Protein AF-0000000076745849 (afdb_homodimer)

Sequence (588 aa):
MDSFEGINEFVAVAESQGFSSAAKQLGCSTSHVSRQVSRLEARVGVALLARSTRMVSLTDAGQIYYRQCKELVNGLQHANEQLSSQHIQLSGTLRVSAAGAFAENYVAPALMAFAKKYPDLTVELDFNTRMVNFIEDGIDFAIRYGRLNDSGLVARKLADRPMAAAASRDYLEQFGQPAHPEQLKQHSCIIANNDHWLFEHEGKPLNAVRVHGRWRSNNSTAVIEACEQGLGIAYLPKSSFNHALEEGKLIPVLEPFWGKGSSSWIVYQNRRFLPQKARMAIDYLVSYFADWQEMDSFEGINEFVAVAESQGFSSAAKQLGCSTSHVSRQVSRLEARVGVALLARSTRMVSLTDAGQIYYRQCKELVNGLQHANEQLSSQHIQLSGTLRVSAAGAFAENYVAPALMAFAKKYPDLTVELDFNTRMVNFIEDGIDFAIRYGRLNDSGLVARKLADRPMAAAASRDYLEQFGQPAHPEQLKQHSCIIANNDHWLFEHEGKPLNAVRVHGRWRSNNSTAVIEACEQGLGIAYLPKSSFNHALEEGKLIPVLEPFWGKGSSSWIVYQNRRFLPQKARMAIDYLVSYFADWQE

Radius of gyration: 27.39 Å; Cα contacts (8 Å, |Δi|>4): 1110; chains: 2; bounding box: 64×84×66 Å

Structure (mmCIF, N/CA/C/O backbone):
data_AF-0000000076745849-model_v1
#
loop_
_entity.id
_entity.type
_entity.pdbx_description
1 polymer 'LysR family transcriptional regulator'
#
loop_
_atom_site.group_PDB
_atom_site.id
_atom_site.type_symbol
_atom_site.label_atom_id
_atom_site.label_alt_id
_atom_site.label_comp_id
_atom_site.label_asym_id
_atom_site.label_entity_id
_atom_site.label_seq_id
_atom_site.pdbx_PDB_ins_code
_atom_site.Cartn_x
_atom_site.Cartn_y
_atom_site.Cartn_z
_atom_site.occupancy
_atom_site.B_iso_or_equiv
_atom_site.auth_seq_id
_atom_site.auth_comp_id
_atom_site.auth_asym_id
_atom_site.auth_atom_id
_atom_site.pdbx_PDB_model_num
ATOM 1 N N . MET A 1 1 ? 12.859 -47.906 10.109 1 41.22 1 MET A N 1
ATOM 2 C CA . MET A 1 1 ? 12.727 -47.906 8.656 1 41.22 1 MET A CA 1
ATOM 3 C C . MET A 1 1 ? 12.266 -46.562 8.141 1 41.22 1 MET A C 1
ATOM 5 O O . MET A 1 1 ? 11.406 -45.906 8.742 1 41.22 1 MET A O 1
ATOM 9 N N . ASP A 1 2 ? 13.18 -45.969 7.355 1 58.94 2 ASP A N 1
ATOM 10 C CA . ASP A 1 2 ? 13 -44.656 6.723 1 58.94 2 ASP A CA 1
ATOM 11 C C . ASP A 1 2 ? 11.773 -44.656 5.812 1 58.94 2 ASP A C 1
ATOM 13 O O . ASP A 1 2 ? 11.625 -45.531 4.965 1 58.94 2 ASP A O 1
ATOM 17 N N . SER A 1 3 ? 10.68 -44.25 6.301 1 69.5 3 SER A N 1
ATOM 18 C CA . SER A 1 3 ? 9.445 -44.219 5.523 1 69.5 3 SER A CA 1
ATOM 19 C C . SER A 1 3 ? 8.953 -42.781 5.316 1 69.5 3 SER A C 1
ATOM 21 O O . SER A 1 3 ? 9.109 -41.938 6.199 1 69.5 3 SER A O 1
ATOM 23 N N . PHE A 1 4 ? 8.539 -42.625 4.133 1 75.12 4 PHE A N 1
ATOM 24 C CA . PHE A 1 4 ? 7.957 -41.312 3.811 1 75.12 4 PHE A CA 1
ATOM 25 C C . PHE A 1 4 ? 6.492 -41.25 4.223 1 75.12 4 PHE A C 1
ATOM 27 O O . PHE A 1 4 ? 5.824 -40.25 4.039 1 75.12 4 PHE A O 1
ATOM 34 N N . GLU A 1 5 ? 6.121 -42.281 4.824 1 80.31 5 GLU A N 1
ATOM 35 C CA . GLU A 1 5 ? 4.711 -42.375 5.195 1 80.31 5 GLU A CA 1
ATOM 36 C C . GLU A 1 5 ? 4.332 -41.312 6.191 1 80.31 5 GLU A C 1
ATOM 38 O O . GLU A 1 5 ? 5.031 -41.094 7.184 1 80.31 5 GLU A O 1
ATOM 43 N N . GLY A 1 6 ? 3.314 -40.594 5.875 1 89.75 6 GLY A N 1
ATOM 44 C CA . GLY A 1 6 ? 2.787 -39.594 6.789 1 89.75 6 GLY A CA 1
ATOM 45 C C . GLY A 1 6 ? 3.35 -38.219 6.547 1 89.75 6 GLY A C 1
ATOM 46 O O . GLY A 1 6 ? 2.832 -37.219 7.074 1 89.75 6 GLY A O 1
ATOM 47 N N . ILE A 1 7 ? 4.379 -38.188 5.719 1 87.06 7 ILE A N 1
ATOM 48 C CA . ILE A 1 7 ? 5.066 -36.906 5.508 1 87.06 7 ILE A CA 1
ATOM 49 C C . ILE A 1 7 ? 4.152 -35.938 4.75 1 87.06 7 ILE A C 1
ATOM 51 O O . ILE A 1 7 ? 3.994 -34.781 5.145 1 87.06 7 ILE A O 1
ATOM 55 N N . ASN A 1 8 ? 3.48 -36.406 3.787 1 86.44 8 ASN A N 1
ATOM 56 C CA . ASN A 1 8 ? 2.576 -35.562 3.008 1 86.44 8 ASN A CA 1
ATOM 57 C C . ASN A 1 8 ? 1.408 -35.062 3.854 1 86.44 8 ASN A C 1
ATOM 59 O O . ASN A 1 8 ? 1.031 -33.906 3.77 1 86.44 8 ASN A O 1
ATOM 63 N N . GLU A 1 9 ? 0.883 -35.969 4.602 1 89.75 9 GLU A N 1
ATOM 64 C CA . GLU A 1 9 ? -0.242 -35.625 5.465 1 89.75 9 GLU A CA 1
ATOM 65 C C . GLU A 1 9 ? 0.167 -34.594 6.52 1 89.75 9 GLU A C 1
ATOM 67 O O . GLU A 1 9 ? -0.557 -33.625 6.766 1 89.75 9 GLU A O 1
ATOM 72 N N . PHE A 1 10 ? 1.318 -34.781 7.074 1 90.81 10 PHE A N 1
ATOM 73 C CA . PHE A 1 10 ? 1.837 -33.875 8.086 1 90.81 10 PHE A CA 1
ATOM 74 C C . PHE A 1 10 ? 2.041 -32.469 7.508 1 90.81 10 PHE A C 1
ATOM 76 O O . PHE A 1 10 ? 1.589 -31.484 8.086 1 90.81 10 PHE A O 1
ATOM 83 N N . VAL A 1 11 ? 2.674 -32.438 6.363 1 87.94 11 VAL A N 1
ATOM 84 C CA . VAL A 1 11 ? 2.951 -31.156 5.715 1 87.94 11 VAL A CA 1
ATOM 85 C C . VAL A 1 11 ? 1.639 -30.453 5.359 1 87.94 11 VAL A C 1
ATOM 87 O O . VAL A 1 11 ? 1.49 -29.25 5.57 1 87.94 11 VAL A O 1
ATOM 90 N N . ALA A 1 12 ? 0.653 -31.156 4.918 1 87.62 12 ALA A N 1
ATOM 91 C CA . ALA A 1 12 ? -0.647 -30.609 4.551 1 87.62 12 ALA A CA 1
ATOM 92 C C . ALA A 1 12 ? -1.358 -30.031 5.77 1 87.62 12 ALA A C 1
ATOM 94 O O . ALA A 1 12 ? -1.955 -28.953 5.695 1 87.62 12 ALA A O 1
ATOM 95 N N . VAL A 1 13 ? -1.282 -30.734 6.863 1 88.81 13 VAL A N 1
ATOM 96 C CA . VAL A 1 13 ? -1.927 -30.266 8.086 1 88.81 13 VAL A CA 1
ATOM 97 C C . VAL A 1 13 ? -1.235 -28.984 8.578 1 88.81 13 VAL A C 1
ATOM 99 O O . VAL A 1 13 ? -1.896 -28.047 9.008 1 88.81 13 VAL A O 1
ATOM 102 N N . ALA A 1 14 ? 0.046 -29.031 8.492 1 86.31 14 ALA A N 1
ATOM 103 C CA . ALA A 1 14 ? 0.82 -27.875 8.938 1 86.31 14 ALA A CA 1
ATOM 104 C C . ALA A 1 14 ? 0.473 -26.625 8.125 1 86.31 14 ALA A C 1
ATOM 106 O O . ALA A 1 14 ? 0.345 -25.531 8.672 1 86.31 14 ALA A O 1
ATOM 107 N N . GLU A 1 15 ? 0.318 -26.844 6.879 1 81.94 15 GLU A N 1
ATOM 108 C CA . GLU A 1 15 ? 0.083 -25.734 5.961 1 81.94 15 GLU A CA 1
ATOM 109 C C . GLU A 1 15 ? -1.366 -25.266 6.031 1 81.94 15 GLU A C 1
ATOM 111 O O . GLU A 1 15 ? -1.638 -24.062 5.93 1 81.94 15 GLU A O 1
ATOM 116 N N . SER A 1 16 ? -2.26 -26.188 6.184 1 80.75 16 SER A N 1
ATOM 117 C CA . SER A 1 16 ? -3.682 -25.859 6.16 1 80.75 16 SER A CA 1
ATOM 118 C C . SER A 1 16 ? -4.203 -25.562 7.562 1 80.75 16 SER A C 1
ATOM 120 O O . SER A 1 16 ? -5.352 -25.156 7.73 1 80.75 16 SER A O 1
ATOM 122 N N . GLN A 1 17 ? -3.348 -25.812 8.531 1 79 17 GLN A N 1
ATOM 123 C CA . GLN A 1 17 ? -3.633 -25.594 9.945 1 79 17 GLN A CA 1
ATOM 124 C C . GLN A 1 17 ? -4.902 -26.328 10.367 1 79 17 GLN A C 1
ATOM 126 O O . GLN A 1 17 ? -5.727 -25.781 11.102 1 79 17 GLN A O 1
ATOM 131 N N . GLY A 1 18 ? -5.074 -27.531 9.734 1 86.62 18 GLY A N 1
ATOM 132 C CA . GLY A 1 18 ? -6.234 -28.328 10.094 1 86.62 18 GLY A CA 1
ATOM 133 C C . GLY A 1 18 ? -6.254 -29.703 9.422 1 86.62 18 GLY A C 1
ATOM 134 O O . GLY A 1 18 ? -5.785 -29.844 8.289 1 86.62 18 GLY A O 1
ATOM 135 N N . PHE A 1 19 ? -6.875 -30.672 10.102 1 88.88 19 PHE A N 1
ATOM 136 C CA . PHE A 1 19 ? -6.918 -32.031 9.594 1 88.88 19 PHE A CA 1
ATOM 137 C C . PHE A 1 19 ? -7.961 -32.156 8.484 1 88.88 19 PHE A C 1
ATOM 139 O O . PHE A 1 19 ? -7.719 -32.812 7.469 1 88.88 19 PHE A O 1
ATOM 146 N N . SER A 1 20 ? -8.992 -31.406 8.719 1 88.94 20 SER A N 1
ATOM 147 C CA . SER A 1 20 ? -10.047 -31.484 7.723 1 88.94 20 SER A CA 1
ATOM 148 C C . SER A 1 20 ? -9.633 -30.797 6.426 1 88.94 20 SER A C 1
ATOM 150 O O . SER A 1 20 ? -9.867 -31.312 5.336 1 88.94 20 SER A O 1
ATOM 152 N N . SER A 1 21 ? -9.008 -29.734 6.578 1 86.44 21 SER A N 1
ATOM 153 C CA . SER A 1 21 ? -8.539 -28.984 5.414 1 86.44 21 SER A CA 1
ATOM 154 C C . SER A 1 21 ? -7.441 -29.75 4.676 1 86.44 21 SER A C 1
ATOM 156 O O . SER A 1 21 ? -7.418 -29.781 3.445 1 86.44 21 SER A O 1
ATOM 158 N N . ALA A 1 22 ? -6.664 -30.359 5.43 1 88.88 22 ALA A N 1
ATOM 159 C CA . ALA A 1 22 ? -5.602 -31.172 4.848 1 88.88 22 ALA A CA 1
ATOM 160 C C . ALA A 1 22 ? -6.176 -32.375 4.086 1 88.88 22 ALA A C 1
ATOM 162 O O . ALA A 1 22 ? -5.707 -32.688 2.992 1 88.88 22 ALA A O 1
ATOM 163 N N . ALA A 1 23 ? -7.16 -32.938 4.629 1 89.62 23 ALA A N 1
ATOM 164 C CA . ALA A 1 23 ? -7.812 -34.094 3.986 1 89.62 23 ALA A CA 1
ATOM 165 C C . ALA A 1 23 ? -8.422 -33.688 2.646 1 89.62 23 ALA A C 1
ATOM 167 O O . ALA A 1 23 ? -8.266 -34.406 1.65 1 89.62 23 ALA A O 1
ATOM 168 N N . LYS A 1 24 ? -9.008 -32.594 2.639 1 83.94 24 LYS A N 1
ATOM 169 C CA . LYS A 1 24 ? -9.602 -32.062 1.413 1 83.94 24 LYS A CA 1
ATOM 170 C C . LYS A 1 24 ? -8.539 -31.812 0.349 1 83.94 24 LYS A C 1
ATOM 172 O O . LYS A 1 24 ? -8.727 -32.156 -0.818 1 83.94 24 LYS A O 1
ATOM 177 N N . GLN A 1 25 ? -7.465 -31.344 0.772 1 80.06 25 GLN A N 1
ATOM 178 C CA . GLN A 1 25 ? -6.363 -31.031 -0.131 1 80.06 25 GLN A CA 1
ATOM 179 C C . GLN A 1 25 ? -5.754 -32.312 -0.72 1 80.06 25 GLN A C 1
ATOM 181 O O . GLN A 1 25 ? -5.387 -32.344 -1.896 1 80.06 25 GLN A O 1
ATOM 186 N N . LEU A 1 26 ? -5.668 -33.344 0.064 1 82.94 26 LEU A N 1
ATOM 187 C CA . LEU A 1 26 ? -4.992 -34.562 -0.33 1 82.94 26 LEU A CA 1
ATOM 188 C C . LEU A 1 26 ? -5.973 -35.531 -0.964 1 82.94 26 LEU A C 1
ATOM 190 O O . LEU A 1 26 ? -5.566 -36.562 -1.505 1 82.94 26 LEU A O 1
ATOM 194 N N . GLY A 1 27 ? -7.238 -35.156 -0.89 1 85.38 27 GLY A N 1
ATOM 195 C CA . GLY A 1 27 ? -8.25 -36.031 -1.461 1 85.38 27 GLY A CA 1
ATOM 196 C C . GLY A 1 27 ? -8.438 -37.312 -0.677 1 85.38 27 GLY A C 1
ATOM 197 O O . GLY A 1 27 ? -8.594 -38.406 -1.263 1 85.38 27 GLY A O 1
ATOM 198 N N . CYS A 1 28 ? -8.336 -37.188 0.609 1 88.12 28 CYS A N 1
ATOM 199 C CA . CYS A 1 28 ? -8.508 -38.375 1.456 1 88.12 28 CYS A CA 1
ATOM 200 C C . CYS A 1 28 ? -9.32 -38.031 2.699 1 88.12 28 CYS A C 1
ATOM 202 O O . CYS A 1 28 ? -9.859 -36.938 2.816 1 88.12 28 CYS A O 1
ATOM 204 N N . SER A 1 29 ? -9.586 -38.938 3.492 1 90.31 29 SER A N 1
ATOM 205 C CA . SER A 1 29 ? -10.414 -38.75 4.676 1 90.31 29 SER A CA 1
ATOM 206 C C . SER A 1 29 ? -9.609 -38.125 5.816 1 90.31 29 SER A C 1
ATOM 208 O O . SER A 1 29 ? -8.398 -38.344 5.922 1 90.31 29 SER A O 1
ATOM 210 N N . THR A 1 30 ? -10.328 -37.375 6.586 1 92.5 30 THR A N 1
ATOM 211 C CA . THR A 1 30 ? -9.719 -36.781 7.766 1 92.5 30 THR A CA 1
ATOM 212 C C . THR A 1 30 ? -9.156 -37.875 8.688 1 92.5 30 THR A C 1
ATOM 214 O O . THR A 1 30 ? -8.102 -37.688 9.297 1 92.5 30 THR A O 1
ATOM 217 N N . SER A 1 31 ? -9.859 -38.969 8.742 1 93.06 31 SER A N 1
ATOM 218 C CA . SER A 1 31 ? -9.398 -40.094 9.57 1 93.06 31 SER A CA 1
ATOM 219 C C . SER A 1 31 ? -8.062 -40.625 9.07 1 93.06 31 SER A C 1
ATOM 221 O O . SER A 1 31 ? -7.188 -40.969 9.875 1 93.06 31 SER A O 1
ATOM 223 N N . HIS A 1 32 ? -7.945 -40.719 7.809 1 90.75 32 HIS A N 1
ATOM 224 C CA . HIS A 1 32 ? -6.688 -41.156 7.215 1 90.75 32 HIS A CA 1
ATOM 225 C C . HIS A 1 32 ? -5.551 -40.219 7.559 1 90.75 32 HIS A C 1
ATOM 227 O O . HIS A 1 32 ? -4.473 -40.656 7.977 1 90.75 32 HIS A O 1
ATOM 233 N N . VAL A 1 33 ? -5.809 -38.938 7.375 1 93 33 VAL A N 1
ATOM 234 C CA . VAL A 1 33 ? -4.797 -37.906 7.668 1 93 33 VAL A CA 1
ATOM 235 C C . VAL A 1 33 ? -4.387 -38 9.141 1 93 33 VAL A C 1
ATOM 237 O O . VAL A 1 33 ? -3.195 -38 9.453 1 93 33 VAL A O 1
ATOM 240 N N . SER A 1 34 ? -5.328 -38.062 10.008 1 92.62 34 SER A N 1
ATOM 241 C CA . SER A 1 34 ? -5.07 -38.125 11.445 1 92.62 34 SER A CA 1
ATOM 242 C C . SER A 1 34 ? -4.23 -39.344 11.805 1 92.62 34 SER A C 1
ATOM 244 O O . SER A 1 34 ? -3.264 -39.25 12.562 1 92.62 34 SER A O 1
ATOM 246 N N . ARG A 1 35 ? -4.551 -40.5 11.227 1 93.12 35 ARG A N 1
ATOM 247 C CA . ARG A 1 35 ? -3.838 -41.719 11.492 1 93.12 35 ARG A CA 1
ATOM 248 C C . ARG A 1 35 ? -2.393 -41.656 11.008 1 93.12 35 ARG A C 1
ATOM 250 O O . ARG A 1 35 ? -1.472 -42.062 11.727 1 93.12 35 ARG A O 1
ATOM 257 N N . GLN A 1 36 ? -2.264 -41.188 9.828 1 91.81 36 GLN A N 1
ATOM 258 C CA . GLN A 1 36 ? -0.931 -41.094 9.242 1 91.81 36 GLN A CA 1
ATOM 259 C C . GLN A 1 36 ? -0.041 -40.156 10.047 1 91.81 36 GLN A C 1
ATOM 261 O O . GLN A 1 36 ? 1.137 -40.438 10.273 1 91.81 36 GLN A O 1
ATOM 266 N N . VAL A 1 37 ? -0.621 -39.031 10.5 1 92.5 37 VAL A N 1
ATOM 267 C CA . VAL A 1 37 ? 0.14 -38.062 11.281 1 92.5 37 VAL A CA 1
ATOM 268 C C . VAL A 1 37 ? 0.5 -38.656 12.641 1 92.5 37 VAL A C 1
ATOM 270 O O . VAL A 1 37 ? 1.625 -38.5 13.117 1 92.5 37 VAL A O 1
ATOM 273 N N . SER A 1 38 ? -0.458 -39.344 13.219 1 92.19 38 SER A N 1
ATOM 274 C CA . SER A 1 38 ? -0.204 -40 14.5 1 92.19 38 SER A CA 1
ATOM 275 C C . SER A 1 38 ? 0.905 -41.031 14.375 1 92.19 38 SER A C 1
ATOM 277 O O . SER A 1 38 ? 1.777 -41.125 15.242 1 92.19 38 SER A O 1
ATOM 279 N N . ARG A 1 39 ? 0.813 -41.812 13.336 1 91.25 39 ARG A N 1
ATOM 280 C CA . ARG A 1 39 ? 1.833 -42.812 13.086 1 91.25 39 ARG A CA 1
ATOM 281 C C . ARG A 1 39 ? 3.201 -42.188 12.883 1 91.25 39 ARG A C 1
ATOM 283 O O . ARG A 1 39 ? 4.219 -42.719 13.328 1 91.25 39 ARG A O 1
ATOM 290 N N . LEU A 1 40 ? 3.213 -41.094 12.164 1 91.06 40 LEU A N 1
ATOM 291 C CA . LEU A 1 40 ? 4.457 -40.375 11.938 1 91.06 40 LEU A CA 1
ATOM 292 C C . LEU A 1 40 ? 5.047 -39.875 13.258 1 91.06 40 LEU A C 1
ATOM 294 O O . LEU A 1 40 ? 6.242 -40.062 13.508 1 91.06 40 LEU A O 1
ATOM 298 N N . GLU A 1 41 ? 4.191 -39.25 14.109 1 92.31 41 GLU A N 1
ATOM 299 C CA . GLU A 1 41 ? 4.656 -38.781 15.406 1 92.31 41 GLU A CA 1
ATOM 300 C C . GLU A 1 41 ? 5.207 -39.906 16.25 1 92.31 41 GLU A C 1
ATOM 302 O O . GLU A 1 41 ? 6.227 -39.75 16.922 1 92.31 41 GLU A O 1
ATOM 307 N N . ALA A 1 42 ? 4.555 -41.062 16.172 1 90 42 ALA A N 1
ATOM 308 C CA . ALA A 1 42 ? 5.012 -42.25 16.906 1 90 42 ALA A CA 1
ATOM 309 C C . ALA A 1 42 ? 6.371 -42.719 16.391 1 90 42 ALA A C 1
ATOM 311 O O . ALA A 1 42 ? 7.238 -43.094 17.172 1 90 42 ALA A O 1
ATOM 312 N N . ARG A 1 43 ? 6.52 -42.656 15.133 1 86.31 43 ARG A N 1
ATOM 313 C CA . ARG A 1 43 ? 7.758 -43.125 14.508 1 86.31 43 ARG A CA 1
ATOM 314 C C . ARG A 1 43 ? 8.922 -42.219 14.883 1 86.31 43 ARG A C 1
ATOM 316 O O . ARG A 1 43 ? 10.023 -42.688 15.164 1 86.31 43 ARG A O 1
ATOM 323 N N . VAL A 1 44 ? 8.625 -40.875 14.898 1 88.44 44 VAL A N 1
ATOM 324 C CA . VAL A 1 44 ? 9.695 -39.938 15.164 1 88.44 44 VAL A CA 1
ATOM 325 C C . VAL A 1 44 ? 9.859 -39.75 16.672 1 88.44 44 VAL A C 1
ATOM 327 O O . VAL A 1 44 ? 10.875 -39.219 17.125 1 88.44 44 VAL A O 1
ATOM 330 N N . GLY A 1 45 ? 8.836 -40.031 17.484 1 89.5 45 GLY A N 1
ATOM 331 C CA . GLY A 1 45 ? 8.953 -40.125 18.938 1 89.5 45 GLY A CA 1
ATOM 332 C C . GLY A 1 45 ? 8.672 -38.781 19.625 1 89.5 45 GLY A C 1
ATOM 333 O O . GLY A 1 45 ? 9.008 -38.625 20.797 1 89.5 45 GLY A O 1
ATOM 334 N N . VAL A 1 46 ? 8.242 -37.844 18.875 1 90.38 46 VAL A N 1
ATOM 335 C CA . VAL A 1 46 ? 7.918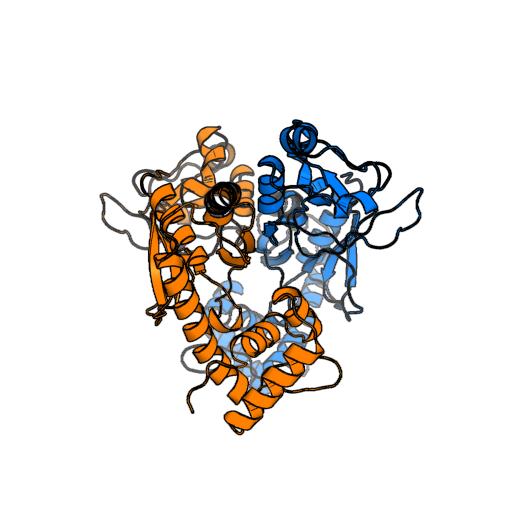 -36.562 19.453 1 90.38 46 VAL A CA 1
ATOM 336 C C . VAL A 1 46 ? 6.602 -36.031 18.875 1 90.38 46 VAL A C 1
ATOM 338 O O . VAL A 1 46 ? 6.219 -36.406 17.75 1 90.38 46 VAL A O 1
ATOM 341 N N . ALA A 1 47 ? 5.938 -35.219 19.641 1 91.31 47 ALA A N 1
ATOM 342 C CA . ALA A 1 47 ? 4.73 -34.562 19.141 1 91.31 47 ALA A CA 1
ATOM 343 C C . ALA A 1 47 ? 5.082 -33.438 18.188 1 91.31 47 ALA A C 1
ATOM 345 O O . ALA A 1 47 ? 5.906 -32.594 18.5 1 91.31 47 ALA A O 1
ATOM 346 N N . LEU A 1 48 ? 4.496 -33.531 17.047 1 92.12 48 LEU A N 1
ATOM 347 C CA . LEU A 1 48 ? 4.773 -32.531 16.031 1 92.12 48 LEU A CA 1
ATOM 348 C C . LEU A 1 48 ? 3.693 -31.453 16.016 1 92.12 48 LEU A C 1
ATOM 350 O O . LEU A 1 48 ? 3.949 -30.312 15.625 1 92.12 48 LEU A O 1
ATOM 354 N N . LEU A 1 49 ? 2.475 -31.781 16.453 1 91.25 49 LEU A N 1
ATOM 355 C CA . LEU A 1 49 ? 1.337 -30.875 16.453 1 91.25 49 LEU A CA 1
ATOM 356 C C . LEU A 1 49 ? 0.795 -30.688 17.875 1 91.25 49 LEU A C 1
ATOM 358 O O . LEU A 1 49 ? 0.743 -31.641 18.641 1 91.25 49 LEU A O 1
ATOM 362 N N . ALA A 1 50 ? 0.678 -29.297 18.203 1 82.62 50 ALA A N 1
ATOM 363 C CA . ALA A 1 50 ? 0.029 -29.016 19.469 1 82.62 50 ALA A CA 1
ATOM 364 C C . ALA A 1 50 ? -1.49 -29 19.328 1 82.62 50 ALA A C 1
ATOM 366 O O . ALA A 1 50 ? -2.025 -28.438 18.375 1 82.62 50 ALA A O 1
ATOM 367 N N . ARG A 1 51 ? -2.182 -29.984 19.828 1 66.06 51 ARG A N 1
ATOM 368 C CA . ARG A 1 51 ? -3.615 -30.156 19.625 1 66.06 51 ARG A CA 1
ATOM 369 C C . ARG A 1 51 ? -4.418 -29.406 20.672 1 66.06 51 ARG A C 1
ATOM 371 O O . ARG A 1 51 ? -4.293 -29.672 21.875 1 66.06 51 ARG A O 1
ATOM 378 N N . SER A 1 52 ? -4.246 -28.125 20.641 1 58.72 52 SER A N 1
ATOM 379 C CA . SER A 1 52 ? -5.273 -27.547 21.5 1 58.72 52 SER A CA 1
ATOM 380 C C . SER A 1 52 ? -6.641 -27.578 20.828 1 58.72 52 SER A C 1
ATOM 382 O O . SER A 1 52 ? -6.738 -27.75 19.609 1 58.72 52 SER A O 1
ATOM 384 N N . THR A 1 53 ? -7.789 -27.75 21.516 1 55.81 53 THR A N 1
ATOM 385 C CA . THR A 1 53 ? -9.172 -27.906 21.078 1 55.81 53 THR A CA 1
ATOM 386 C C . THR A 1 53 ? -9.492 -26.953 19.938 1 55.81 53 THR A C 1
ATOM 388 O O . THR A 1 53 ? -10.359 -27.25 19.109 1 55.81 53 THR A O 1
ATOM 391 N N . ARG A 1 54 ? -8.891 -25.75 19.734 1 58.5 54 ARG A N 1
ATOM 392 C CA . ARG A 1 54 ? -9.43 -24.75 18.812 1 58.5 54 ARG A CA 1
ATOM 393 C C . ARG A 1 54 ? -8.523 -24.562 17.609 1 58.5 54 ARG A C 1
ATOM 395 O O . ARG A 1 54 ? -8.969 -24.125 16.547 1 58.5 54 ARG A O 1
ATOM 402 N N . MET A 1 55 ? -7.234 -24.875 17.781 1 69.12 55 MET A N 1
ATOM 403 C CA . MET A 1 55 ? -6.363 -24.578 16.641 1 69.12 55 MET A CA 1
ATOM 404 C C . MET A 1 55 ? -5.191 -25.547 16.594 1 69.12 55 MET A C 1
ATOM 406 O O . MET A 1 55 ? -4.645 -25.922 17.641 1 69.12 55 MET A O 1
ATOM 410 N N . VAL A 1 56 ? -4.934 -26.234 15.328 1 80.25 56 VAL A N 1
ATOM 411 C CA . VAL A 1 56 ? -3.768 -27.094 15.117 1 80.25 56 VAL A CA 1
ATOM 412 C C . VAL A 1 56 ? -2.541 -26.219 14.844 1 80.25 56 VAL A C 1
ATOM 414 O O . VAL A 1 56 ? -2.559 -25.375 13.953 1 80.25 56 VAL A O 1
ATOM 417 N N . SER A 1 57 ? -1.58 -26.266 15.82 1 86.31 57 SER A N 1
ATOM 418 C CA . SER A 1 57 ? -0.322 -25.547 15.633 1 86.31 57 SER A CA 1
ATOM 419 C C . SER A 1 57 ? 0.872 -26.5 15.758 1 86.31 57 SER A C 1
ATOM 421 O O . SER A 1 57 ? 0.764 -27.562 16.344 1 86.31 57 SER A O 1
ATOM 423 N N . LEU A 1 58 ? 1.961 -26.109 15.156 1 87.69 58 LEU A N 1
ATOM 424 C CA . LEU A 1 58 ? 3.193 -26.891 15.219 1 87.69 58 LEU A CA 1
ATOM 425 C C . LEU A 1 58 ? 3.881 -26.703 16.578 1 87.69 58 LEU A C 1
ATOM 427 O O . LEU A 1 58 ? 3.902 -25.594 17.109 1 87.69 58 LEU A O 1
ATOM 431 N N . THR A 1 59 ? 4.402 -27.75 17.156 1 87.56 59 THR A N 1
ATOM 432 C CA . THR A 1 59 ? 5.348 -27.656 18.25 1 87.56 59 THR A CA 1
ATOM 433 C C . THR A 1 59 ? 6.703 -27.156 17.766 1 87.56 59 THR A C 1
ATOM 435 O O . THR A 1 59 ? 6.914 -27 16.562 1 87.56 59 THR A O 1
ATOM 438 N N . ASP A 1 60 ? 7.574 -26.938 18.688 1 86.56 60 ASP A N 1
ATOM 439 C CA . ASP A 1 60 ? 8.922 -26.547 18.297 1 86.56 60 ASP A CA 1
ATOM 440 C C . ASP A 1 60 ? 9.586 -27.625 17.438 1 86.56 60 ASP A C 1
ATOM 442 O O . ASP A 1 60 ? 10.195 -27.328 16.406 1 86.56 60 ASP A O 1
ATOM 446 N N . ALA A 1 61 ? 9.461 -28.797 17.891 1 87.69 61 ALA A N 1
ATOM 447 C CA . ALA A 1 61 ? 9.969 -29.922 17.109 1 87.69 61 ALA A CA 1
ATOM 448 C C . ALA A 1 61 ? 9.25 -30.047 15.773 1 87.69 61 ALA A C 1
ATOM 450 O O . ALA A 1 61 ? 9.859 -30.375 14.758 1 87.69 61 ALA A O 1
ATOM 451 N N . GLY A 1 62 ? 7.953 -29.703 15.82 1 89.38 62 GLY A N 1
ATOM 452 C CA . GLY A 1 62 ? 7.148 -29.719 14.602 1 89.38 62 GLY A CA 1
ATOM 453 C C . GLY A 1 62 ? 7.613 -28.719 13.562 1 89.38 62 GLY A C 1
ATOM 454 O O . GLY A 1 62 ? 7.625 -29.031 12.367 1 89.38 62 GLY A O 1
ATOM 455 N N . GLN A 1 63 ? 8.031 -27.641 14.023 1 86.81 63 GLN A N 1
ATOM 456 C CA . GLN A 1 63 ? 8.508 -26.594 13.117 1 86.81 63 GLN A CA 1
ATOM 457 C C . GLN A 1 63 ? 9.781 -27.031 12.406 1 86.81 63 GLN A C 1
ATOM 459 O O . GLN A 1 63 ? 9.914 -26.859 11.195 1 86.81 63 GLN A O 1
ATOM 464 N N . ILE A 1 64 ? 10.656 -27.641 13.141 1 82.94 64 ILE A N 1
ATOM 465 C CA . ILE A 1 64 ? 11.93 -28.109 12.594 1 82.94 64 ILE A CA 1
ATOM 466 C C . ILE A 1 64 ? 11.672 -29.234 11.602 1 82.94 64 ILE A C 1
ATOM 468 O O . ILE A 1 64 ? 12.211 -29.219 10.492 1 82.94 64 ILE A O 1
ATOM 472 N N . TYR A 1 65 ? 10.844 -30.141 12.031 1 87.31 65 TYR A N 1
ATOM 473 C CA . TYR A 1 65 ? 10.547 -31.297 11.195 1 87.31 65 TYR A CA 1
ATOM 474 C C . TYR A 1 65 ? 9.805 -30.875 9.93 1 87.31 65 TYR A C 1
ATOM 476 O O . TYR A 1 65 ? 10.062 -31.422 8.852 1 87.31 65 TYR A O 1
ATOM 484 N N . TYR A 1 66 ? 8.906 -29.891 10.062 1 87.25 66 TYR A N 1
ATOM 485 C CA . TYR A 1 66 ? 8.148 -29.391 8.93 1 87.25 66 TYR A CA 1
ATOM 486 C C . TYR A 1 66 ? 9.07 -28.812 7.863 1 87.25 66 TYR A C 1
ATOM 488 O O . TYR A 1 66 ? 8.922 -29.109 6.676 1 87.25 66 TYR A O 1
ATOM 496 N N . ARG A 1 67 ? 10.055 -28.156 8.266 1 78.62 67 ARG A N 1
ATOM 497 C CA . ARG A 1 67 ? 10.984 -27.547 7.324 1 78.62 67 ARG A CA 1
ATOM 498 C C . ARG A 1 67 ? 11.719 -28.609 6.516 1 78.62 67 ARG A C 1
ATOM 500 O O . ARG A 1 67 ? 11.852 -28.484 5.297 1 78.62 67 ARG A O 1
ATOM 507 N N . GLN A 1 68 ? 12.07 -29.562 7.203 1 79.56 68 GLN A N 1
ATOM 508 C CA . GLN A 1 68 ? 12.805 -30.641 6.543 1 79.56 68 GLN A CA 1
ATOM 509 C C . GLN A 1 68 ? 11.891 -31.453 5.633 1 79.56 68 GLN A C 1
ATOM 511 O O . GLN A 1 68 ? 12.25 -31.766 4.496 1 79.56 68 GLN A O 1
ATOM 516 N N . CYS A 1 69 ? 10.719 -31.719 6.098 1 82.81 69 CYS A N 1
ATOM 517 C CA . CYS A 1 69 ? 9.773 -32.531 5.328 1 82.81 69 CYS A CA 1
ATOM 518 C C . CYS A 1 69 ? 9.312 -31.766 4.082 1 82.81 69 CYS A C 1
ATOM 520 O O . CYS A 1 69 ? 9.125 -32.375 3.023 1 82.81 69 CYS A O 1
ATOM 522 N N . LYS A 1 70 ? 9.141 -30.531 4.309 1 81.44 70 LYS A N 1
ATOM 523 C CA . LYS A 1 70 ? 8.734 -29.719 3.168 1 81.44 70 LYS A CA 1
ATOM 524 C C . LYS A 1 70 ? 9.766 -29.781 2.045 1 81.44 70 LYS A C 1
ATOM 526 O O . LYS A 1 70 ? 9.406 -29.875 0.87 1 81.44 70 LYS A O 1
ATOM 531 N N . GLU A 1 71 ? 11.016 -29.812 2.375 1 76.12 71 GLU A N 1
ATOM 532 C CA . GLU A 1 71 ? 12.086 -29.938 1.387 1 76.12 71 GLU A CA 1
ATOM 533 C C . GLU A 1 71 ? 12.008 -31.281 0.665 1 76.12 71 GLU A C 1
ATOM 535 O O . GLU A 1 71 ? 12.242 -31.359 -0.544 1 76.12 71 GLU A O 1
ATOM 540 N N . LEU A 1 72 ? 11.719 -32.219 1.396 1 74.75 72 LEU A N 1
ATOM 541 C CA . LEU A 1 72 ? 11.625 -33.562 0.824 1 74.75 72 LEU A CA 1
ATOM 542 C C . LEU A 1 72 ? 10.43 -33.656 -0.126 1 74.75 72 LEU A C 1
ATOM 544 O O . LEU A 1 72 ? 10.547 -34.219 -1.21 1 74.75 72 LEU A O 1
ATOM 548 N N . VAL A 1 73 ? 9.375 -33.062 0.312 1 77.19 73 VAL A N 1
ATOM 549 C CA . VAL A 1 73 ? 8.172 -33.094 -0.522 1 77.19 73 VAL A CA 1
ATOM 550 C C . VAL A 1 73 ? 8.43 -32.344 -1.815 1 77.19 73 VAL A C 1
ATOM 552 O O . VAL A 1 73 ? 8.07 -32.781 -2.9 1 77.19 73 VAL A O 1
ATOM 555 N N . ASN A 1 74 ? 9.023 -31.25 -1.709 1 74.75 74 ASN A N 1
ATOM 556 C CA . ASN A 1 74 ? 9.383 -30.469 -2.883 1 74.75 74 ASN A CA 1
ATOM 557 C C . ASN A 1 74 ? 10.328 -31.234 -3.805 1 74.75 74 ASN A C 1
ATOM 559 O O . ASN A 1 74 ? 10.195 -31.172 -5.027 1 74.75 74 ASN A O 1
ATOM 563 N N . GLY A 1 75 ? 11.258 -31.891 -3.182 1 71.56 75 GLY A N 1
ATOM 564 C CA . GLY A 1 75 ? 12.172 -32.719 -3.953 1 71.56 75 GLY A CA 1
ATOM 565 C C . GLY A 1 75 ? 11.469 -33.812 -4.734 1 71.56 75 GLY A C 1
ATOM 566 O O . GLY A 1 75 ? 11.797 -34.062 -5.898 1 71.56 75 GLY A O 1
ATOM 567 N N . LEU A 1 76 ? 10.594 -34.406 -4.059 1 70.06 76 LEU A N 1
ATOM 568 C CA . LEU A 1 76 ? 9.82 -35.438 -4.727 1 70.06 76 LEU A CA 1
ATOM 569 C C . LEU A 1 76 ? 9.016 -34.844 -5.883 1 70.06 76 LEU A C 1
ATOM 571 O O . LEU A 1 76 ? 8.969 -35.438 -6.965 1 70.06 76 LEU A O 1
ATOM 575 N N . GLN A 1 77 ? 8.352 -33.781 -5.629 1 71.19 77 GLN A N 1
ATOM 576 C CA . GLN A 1 77 ? 7.582 -33.125 -6.68 1 71.19 77 GLN A CA 1
ATOM 577 C C . GLN A 1 77 ? 8.469 -32.75 -7.867 1 71.19 77 GLN A C 1
ATOM 579 O O . GLN A 1 77 ? 8.078 -32.938 -9.023 1 71.19 77 GLN A O 1
ATOM 584 N N . HIS A 1 78 ? 9.57 -32.344 -7.547 1 67.38 78 HIS A N 1
ATOM 585 C CA . HIS A 1 78 ? 10.547 -32 -8.578 1 67.38 78 HIS A CA 1
ATOM 586 C C . HIS A 1 78 ? 10.922 -33.219 -9.406 1 67.38 78 HIS A C 1
ATOM 588 O O . HIS A 1 78 ? 11 -33.156 -10.633 1 67.38 78 HIS A O 1
ATOM 594 N N . ALA A 1 79 ? 11.18 -34.219 -8.727 1 65.69 79 ALA A N 1
ATOM 595 C CA . ALA A 1 79 ? 11.531 -35.469 -9.398 1 65.69 79 ALA A CA 1
ATOM 596 C C . ALA A 1 79 ? 10.406 -35.938 -10.312 1 65.69 79 ALA A C 1
ATOM 598 O O . ALA A 1 79 ? 10.656 -36.375 -11.438 1 65.69 79 ALA A O 1
ATOM 599 N N . ASN A 1 80 ? 9.203 -35.844 -9.828 1 67.62 80 ASN A N 1
ATOM 600 C CA . ASN A 1 80 ? 8.047 -36.25 -10.609 1 67.62 80 ASN A CA 1
ATOM 601 C C . ASN A 1 80 ? 7.844 -35.375 -11.828 1 67.62 80 ASN A C 1
ATOM 603 O O . ASN A 1 80 ? 7.469 -35.844 -12.898 1 67.62 80 ASN A O 1
ATOM 607 N N . GLU A 1 81 ? 8.023 -34.125 -11.625 1 67 81 GLU A N 1
ATOM 608 C CA . GLU A 1 81 ? 7.836 -33.156 -12.688 1 67 81 GLU A CA 1
ATOM 609 C C . GLU A 1 81 ? 8.867 -33.312 -13.797 1 67 81 GLU A C 1
ATOM 611 O O . GLU A 1 81 ? 8.594 -33.031 -14.961 1 67 81 GLU A O 1
ATOM 616 N N . GLN A 1 82 ? 10.039 -33.688 -13.398 1 60.69 82 GLN A N 1
ATOM 617 C CA . GLN A 1 82 ? 11.086 -33.938 -14.383 1 60.69 82 GLN A CA 1
ATOM 618 C C . GLN A 1 82 ? 10.734 -35.094 -15.312 1 60.69 82 GLN A C 1
ATOM 620 O O . GLN A 1 82 ? 11.211 -35.156 -16.438 1 60.69 82 GLN A O 1
ATOM 625 N N . LEU A 1 83 ? 10.055 -36 -14.758 1 59.41 83 LEU A N 1
ATOM 626 C CA . LEU A 1 83 ? 9.672 -37.156 -15.562 1 59.41 83 LEU A CA 1
ATOM 627 C C . LEU A 1 83 ? 8.516 -36.812 -16.5 1 59.41 83 LEU A C 1
ATOM 629 O O . LEU A 1 83 ? 8.344 -37.438 -17.531 1 59.41 83 LEU A O 1
ATOM 633 N N . SER A 1 84 ? 7.727 -35.969 -16.031 1 55.75 84 SER A N 1
ATOM 634 C CA . SER A 1 84 ? 6.566 -35.625 -16.859 1 55.75 84 SER A CA 1
ATOM 635 C C . SER A 1 84 ? 6.941 -34.625 -17.953 1 55.75 84 SER A C 1
ATOM 637 O O . SER A 1 84 ? 7.332 -33.5 -17.672 1 55.75 84 SER A O 1
ATOM 639 N N . SER A 1 85 ? 7.773 -35.094 -18.875 1 53.25 85 SER A N 1
ATOM 640 C CA . SER A 1 85 ? 8.297 -34.344 -20.016 1 53.25 85 SER A CA 1
ATOM 641 C C . SER A 1 85 ? 7.254 -33.375 -20.562 1 53.25 85 SER A C 1
ATOM 643 O O . SER A 1 85 ? 7.605 -32.344 -21.156 1 53.25 85 SER A O 1
ATOM 645 N N . GLN A 1 86 ? 5.973 -33.781 -20.859 1 55.12 86 GLN A N 1
ATOM 646 C CA . GLN A 1 86 ? 5.059 -33.031 -21.734 1 55.12 86 GLN A CA 1
ATOM 647 C C . GLN A 1 86 ? 4.664 -31.703 -21.125 1 55.12 86 GLN A C 1
ATOM 649 O O . GLN A 1 86 ? 5.27 -31.25 -20.141 1 55.12 86 GLN A O 1
ATOM 654 N N . HIS A 1 87 ? 3.332 -31.359 -21.219 1 62.88 87 HIS A N 1
ATOM 655 C CA . HIS A 1 87 ? 2.646 -30.109 -20.922 1 62.88 87 HIS A CA 1
ATOM 656 C C . HIS A 1 87 ? 2.646 -29.828 -19.422 1 62.88 87 HIS A C 1
ATOM 658 O O . HIS A 1 87 ? 2.018 -30.547 -18.656 1 62.88 87 HIS A O 1
ATOM 664 N N . ILE A 1 88 ? 3.719 -29.125 -18.984 1 71 88 ILE A N 1
ATOM 665 C CA . ILE A 1 88 ? 3.846 -28.781 -17.578 1 71 88 ILE A CA 1
ATOM 666 C C . ILE A 1 88 ? 2.561 -28.109 -17.094 1 71 88 ILE A C 1
ATOM 668 O O . ILE A 1 88 ? 2.098 -27.141 -17.688 1 71 88 ILE A O 1
ATOM 672 N N . GLN A 1 89 ? 1.82 -28.844 -16.297 1 81.88 89 GLN A N 1
ATOM 673 C CA . GLN A 1 89 ? 0.679 -28.25 -15.594 1 81.88 89 GLN A CA 1
ATOM 674 C C . GLN A 1 89 ? 1.05 -27.844 -14.172 1 81.88 89 GLN A C 1
ATOM 676 O O . GLN A 1 89 ? 1.557 -28.656 -13.398 1 81.88 89 GLN A O 1
ATOM 681 N N . LEU A 1 90 ? 1.09 -26.5 -13.961 1 87.5 90 LEU A N 1
ATOM 682 C CA . LEU A 1 90 ? 1.347 -26 -12.609 1 87.5 90 LEU A CA 1
ATOM 683 C C . LEU A 1 90 ? 0.059 -25.953 -11.797 1 87.5 90 LEU A C 1
ATOM 685 O O . LEU A 1 90 ? -0.997 -25.594 -12.312 1 87.5 90 LEU A O 1
ATOM 689 N N . SER A 1 91 ? 0.187 -26.453 -10.562 1 87.69 91 SER A N 1
ATOM 690 C CA . SER A 1 91 ? -0.953 -26.391 -9.648 1 87.69 91 SER A CA 1
ATOM 691 C C . SER A 1 91 ? -0.524 -25.938 -8.258 1 87.69 91 SER A C 1
ATOM 693 O O . SER A 1 91 ? 0.665 -25.734 -8 1 87.69 91 SER A O 1
ATOM 695 N N . GLY A 1 92 ? -1.535 -25.688 -7.363 1 89.25 92 GLY A N 1
ATOM 696 C CA . GLY A 1 92 ? -1.263 -25.219 -6.012 1 89.25 92 GLY A CA 1
ATOM 697 C C . GLY A 1 92 ? -1.27 -23.719 -5.879 1 89.25 92 GLY A C 1
ATOM 698 O O . GLY A 1 92 ? -1.868 -23.016 -6.703 1 89.25 92 GLY A O 1
ATOM 699 N N . THR A 1 93 ? -0.698 -23.266 -4.754 1 92.88 93 THR A N 1
ATOM 700 C CA . THR A 1 93 ? -0.747 -21.828 -4.465 1 92.88 93 THR A CA 1
ATOM 701 C C . THR A 1 93 ? 0.654 -21.219 -4.492 1 92.88 93 THR A C 1
ATOM 703 O O . THR A 1 93 ? 1.551 -21.688 -3.787 1 92.88 93 THR A O 1
ATOM 706 N N . LEU A 1 94 ? 0.851 -20.328 -5.422 1 95.81 94 LEU A N 1
ATOM 707 C CA . LEU A 1 94 ? 2.057 -19.516 -5.449 1 95.81 94 LEU A CA 1
ATOM 708 C C . LEU A 1 94 ? 1.901 -18.281 -4.551 1 95.81 94 LEU A C 1
ATOM 710 O O . LEU A 1 94 ? 1.043 -17.438 -4.793 1 95.81 94 LEU A O 1
ATOM 714 N N . ARG A 1 95 ? 2.709 -18.172 -3.537 1 95.69 95 ARG A N 1
ATOM 715 C CA . ARG A 1 95 ? 2.619 -17.078 -2.582 1 95.69 95 ARG A CA 1
ATOM 716 C C . ARG A 1 95 ? 3.775 -16.094 -2.762 1 95.69 95 ARG A C 1
ATOM 718 O O . ARG A 1 95 ? 4.938 -16.469 -2.588 1 95.69 95 ARG A O 1
ATOM 725 N N . VAL A 1 96 ? 3.43 -14.859 -3.039 1 96.62 96 VAL A N 1
ATOM 726 C CA . VAL A 1 96 ? 4.43 -13.836 -3.33 1 96.62 96 VAL A CA 1
ATOM 727 C C . VAL A 1 96 ? 4.223 -12.633 -2.41 1 96.62 96 VAL A C 1
ATOM 729 O O . VAL A 1 96 ? 3.094 -12.164 -2.229 1 96.62 96 VAL A O 1
ATOM 732 N N . SER A 1 97 ? 5.238 -12.219 -1.784 1 94.62 97 SER A N 1
ATOM 733 C CA . SER A 1 97 ? 5.238 -10.953 -1.062 1 94.62 97 SER A CA 1
ATOM 734 C C . SER A 1 97 ? 5.902 -9.844 -1.878 1 94.62 97 SER A C 1
ATOM 736 O O . SER A 1 97 ? 6.977 -10.047 -2.447 1 94.62 97 SER A O 1
ATOM 738 N N . ALA A 1 98 ? 5.23 -8.758 -1.961 1 93.12 98 ALA A N 1
ATOM 739 C CA . ALA A 1 98 ? 5.781 -7.688 -2.793 1 93.12 98 ALA A CA 1
ATOM 740 C C . ALA A 1 98 ? 5.594 -6.324 -2.133 1 93.12 98 ALA A C 1
ATOM 742 O O . ALA A 1 98 ? 4.719 -6.156 -1.281 1 93.12 98 ALA A O 1
ATOM 743 N N . ALA A 1 99 ? 6.457 -5.406 -2.553 1 87.56 99 ALA A N 1
ATOM 744 C CA . ALA A 1 99 ? 6.359 -4.043 -2.037 1 87.56 99 ALA A CA 1
ATOM 745 C C . ALA A 1 99 ? 6.652 -3.021 -3.129 1 87.56 99 ALA A C 1
ATOM 747 O O . ALA A 1 99 ? 7.504 -3.25 -3.99 1 87.56 99 ALA A O 1
ATOM 748 N N . GLY A 1 100 ? 5.848 -1.899 -3.045 1 85.62 100 GLY A N 1
ATOM 749 C CA . GLY A 1 100 ? 6.184 -0.757 -3.879 1 85.62 100 GLY A CA 1
ATOM 750 C C . GLY A 1 100 ? 5.363 -0.689 -5.152 1 85.62 100 GLY A C 1
ATOM 751 O O . GLY A 1 100 ? 4.75 -1.681 -5.559 1 85.62 100 GLY A O 1
ATOM 752 N N . ALA A 1 101 ? 5.461 0.416 -5.77 1 86.38 101 ALA A N 1
ATOM 753 C CA . ALA A 1 101 ? 4.672 0.718 -6.961 1 86.38 101 ALA A CA 1
ATOM 754 C C . ALA A 1 101 ? 5.098 -0.157 -8.133 1 86.38 101 ALA A C 1
ATOM 756 O O . ALA A 1 101 ? 4.266 -0.548 -8.961 1 86.38 101 ALA A O 1
ATOM 757 N N . PHE A 1 102 ? 6.355 -0.446 -8.211 1 91.06 102 PHE A N 1
ATOM 758 C CA . PHE A 1 102 ? 6.84 -1.285 -9.297 1 91.06 102 PHE A CA 1
ATOM 759 C C . PHE A 1 102 ? 6.172 -2.654 -9.266 1 91.06 102 PHE A C 1
ATOM 761 O O . PHE A 1 102 ? 5.746 -3.17 -10.305 1 91.06 102 PHE A O 1
ATOM 768 N N . ALA A 1 103 ? 6.125 -3.211 -8.109 1 93.06 103 ALA A N 1
ATOM 769 C CA . ALA A 1 103 ? 5.469 -4.508 -7.961 1 93.06 103 ALA A CA 1
ATOM 770 C C . ALA A 1 103 ? 3.984 -4.414 -8.297 1 93.06 103 ALA A C 1
ATOM 772 O O . ALA A 1 103 ? 3.439 -5.285 -8.977 1 93.06 103 ALA A O 1
ATOM 773 N N . GLU A 1 104 ? 3.396 -3.371 -7.855 1 91 104 GLU A N 1
ATOM 774 C CA . GLU A 1 104 ? 1.964 -3.178 -8.055 1 91 104 GLU A CA 1
ATOM 775 C C . GLU A 1 104 ? 1.636 -2.984 -9.531 1 91 104 GLU A C 1
ATOM 777 O O . GLU A 1 104 ? 0.699 -3.596 -10.055 1 91 104 GLU A O 1
ATOM 782 N N . ASN A 1 105 ? 2.438 -2.26 -10.219 1 90.62 105 ASN A N 1
ATOM 783 C CA . ASN A 1 105 ? 2.068 -1.789 -11.547 1 90.62 105 ASN A CA 1
ATOM 784 C C . ASN A 1 105 ? 2.666 -2.67 -12.641 1 90.62 105 ASN A C 1
ATOM 786 O O . ASN A 1 105 ? 2.195 -2.66 -13.781 1 90.62 105 ASN A O 1
ATOM 790 N N . TYR A 1 106 ? 3.689 -3.381 -12.273 1 93.69 106 TYR A N 1
ATOM 791 C CA . TYR A 1 106 ? 4.375 -4.102 -13.344 1 93.69 106 TYR A CA 1
ATOM 792 C C . TYR A 1 106 ? 4.5 -5.582 -13.008 1 93.69 106 TYR A C 1
ATOM 794 O O . TYR A 1 106 ? 4.223 -6.438 -13.852 1 93.69 106 TYR A O 1
ATOM 802 N N . VAL A 1 107 ? 4.844 -5.91 -11.797 1 96.62 107 VAL A N 1
ATOM 803 C CA . VAL A 1 107 ? 5.051 -7.309 -11.438 1 96.62 107 VAL A CA 1
ATOM 804 C C . VAL A 1 107 ? 3.705 -8.031 -11.367 1 96.62 107 VAL A C 1
ATOM 806 O O . VAL A 1 107 ? 3.564 -9.141 -11.875 1 96.62 107 VAL A O 1
ATOM 809 N N . ALA A 1 108 ? 2.742 -7.391 -10.75 1 97 108 ALA A N 1
ATOM 810 C CA . ALA A 1 108 ? 1.429 -8.016 -10.594 1 97 108 ALA A CA 1
ATOM 811 C C . ALA A 1 108 ? 0.823 -8.359 -11.953 1 97 108 ALA A C 1
ATOM 813 O O . ALA A 1 108 ? 0.448 -9.508 -12.195 1 97 108 ALA A O 1
ATOM 814 N N . PRO A 1 109 ? 0.817 -7.445 -12.891 1 96.25 109 PRO A N 1
ATOM 815 C CA . PRO A 1 109 ? 0.291 -7.793 -14.211 1 96.25 109 PRO A CA 1
ATOM 816 C C . PRO A 1 109 ? 1.067 -8.93 -14.875 1 96.25 109 PRO A C 1
ATOM 818 O O . PRO A 1 109 ? 0.475 -9.773 -15.555 1 96.25 109 PRO A O 1
ATOM 821 N N . ALA A 1 110 ? 2.355 -8.875 -14.711 1 97.19 110 ALA A N 1
ATOM 822 C CA . ALA A 1 110 ? 3.158 -9.953 -15.281 1 97.19 110 ALA A CA 1
ATOM 823 C C . ALA A 1 110 ? 2.777 -11.297 -14.672 1 97.19 110 ALA A C 1
ATOM 825 O O . ALA A 1 110 ? 2.658 -12.297 -15.383 1 97.19 110 ALA A O 1
ATOM 826 N N . LEU A 1 111 ? 2.568 -11.336 -13.367 1 98.19 111 LEU A N 1
ATOM 827 C CA . LEU A 1 111 ? 2.168 -12.562 -12.688 1 98.19 111 LEU A CA 1
ATOM 828 C C . LEU A 1 111 ? 0.778 -13.008 -13.141 1 98.19 111 LEU A C 1
ATOM 830 O O . LEU A 1 111 ? 0.489 -14.203 -13.188 1 98.19 111 LEU A O 1
ATOM 834 N N . MET A 1 112 ? -0.083 -12.039 -13.422 1 97.88 112 MET A N 1
ATOM 835 C CA . MET A 1 112 ? -1.407 -12.367 -13.938 1 97.88 112 MET A CA 1
ATOM 836 C C . MET A 1 112 ? -1.305 -13.062 -15.289 1 97.88 112 MET A C 1
ATOM 838 O O . MET A 1 112 ? -1.996 -14.055 -15.539 1 97.88 112 MET A O 1
ATOM 842 N N . ALA A 1 113 ? -0.435 -12.555 -16.141 1 96.69 113 ALA A N 1
ATOM 843 C CA . ALA A 1 113 ? -0.195 -13.18 -17.438 1 96.69 113 ALA A CA 1
ATOM 844 C C . ALA A 1 113 ? 0.334 -14.602 -17.266 1 96.69 113 ALA A C 1
ATOM 846 O O . ALA A 1 113 ? -0.075 -15.516 -17.984 1 96.69 113 ALA A O 1
ATOM 847 N N . PHE A 1 114 ? 1.233 -14.773 -16.328 1 97.06 114 PHE A N 1
ATOM 848 C CA . PHE A 1 114 ? 1.764 -16.094 -16 1 97.06 114 PHE A CA 1
ATOM 849 C C . PHE A 1 114 ? 0.65 -17.031 -15.539 1 97.06 114 PHE A C 1
ATOM 851 O O . PHE A 1 114 ? 0.545 -18.156 -16.016 1 97.06 114 PHE A O 1
ATOM 858 N N . ALA A 1 115 ? -0.186 -16.547 -14.648 1 96.19 115 ALA A N 1
ATOM 859 C CA . ALA A 1 115 ? -1.275 -17.344 -14.078 1 96.19 115 ALA A CA 1
ATOM 860 C C . ALA A 1 115 ? -2.25 -17.797 -15.164 1 96.19 115 ALA A C 1
ATOM 862 O O . ALA A 1 115 ? -2.799 -18.891 -15.094 1 96.19 115 ALA A O 1
ATOM 863 N N . LYS A 1 116 ? -2.506 -16.984 -16.109 1 95 116 LYS A N 1
ATOM 864 C CA . LYS A 1 116 ? -3.441 -17.297 -17.188 1 95 116 LYS A CA 1
ATOM 865 C C . LYS A 1 116 ? -2.971 -18.5 -18 1 95 116 LYS A C 1
ATOM 867 O O . LYS A 1 116 ? -3.783 -19.234 -18.578 1 95 116 LYS A O 1
ATOM 872 N N . LYS A 1 117 ? -1.653 -18.75 -18.016 1 93.94 117 LYS A N 1
ATOM 873 C CA . LYS A 1 117 ? -1.083 -19.875 -18.734 1 93.94 117 LYS A CA 1
ATOM 874 C C . LYS A 1 117 ? -1.295 -21.188 -17.984 1 93.94 117 LYS A C 1
ATOM 876 O O . LYS A 1 117 ? -1.199 -22.266 -18.562 1 93.94 117 LYS A O 1
ATOM 881 N N . TYR A 1 118 ? -1.552 -21.062 -16.75 1 94.19 118 TYR A N 1
ATOM 882 C CA . TYR A 1 118 ? -1.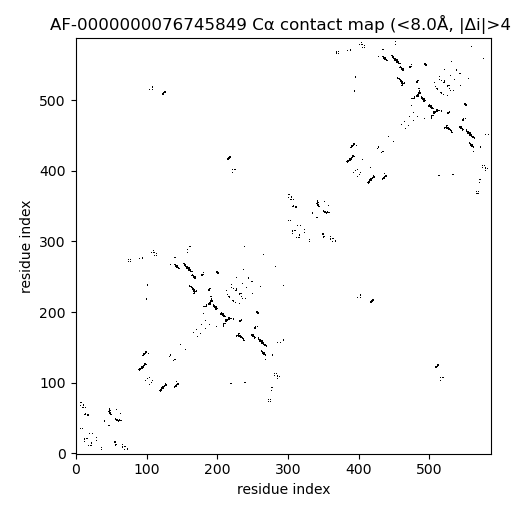681 -22.25 -15.898 1 94.19 118 TYR A CA 1
ATOM 883 C C . TYR A 1 118 ? -2.984 -22.203 -15.109 1 94.19 118 TYR A C 1
ATOM 885 O O . TYR A 1 118 ? -3.002 -21.797 -13.945 1 94.19 118 TYR A O 1
ATOM 893 N N . PRO A 1 119 ? -4.039 -22.766 -15.562 1 91.56 119 PRO A N 1
ATOM 894 C CA . PRO A 1 119 ? -5.391 -22.609 -15.008 1 91.56 119 PRO A CA 1
ATOM 895 C C . PRO A 1 119 ? -5.535 -23.234 -13.625 1 91.56 119 PRO A C 1
ATOM 897 O O . PRO A 1 119 ? -6.469 -22.906 -12.891 1 91.56 119 PRO A O 1
ATOM 900 N N . ASP A 1 120 ? -4.625 -24.125 -13.266 1 92.19 120 ASP A N 1
ATOM 901 C CA . ASP A 1 120 ? -4.762 -24.812 -11.977 1 92.19 120 ASP A CA 1
ATOM 902 C C . ASP A 1 120 ? -3.877 -24.156 -10.914 1 92.19 120 ASP A C 1
ATOM 904 O O . ASP A 1 120 ? -3.803 -24.641 -9.781 1 92.19 120 ASP A O 1
ATOM 908 N N . LEU A 1 121 ? -3.27 -23.078 -11.289 1 94.62 121 LEU A N 1
ATOM 909 C CA . LEU A 1 121 ? -2.396 -22.344 -10.375 1 94.62 121 LEU A CA 1
ATOM 910 C C . LEU A 1 121 ? -3.15 -21.203 -9.695 1 94.62 121 LEU A C 1
ATOM 912 O O . LEU A 1 121 ? -3.863 -20.438 -10.352 1 94.62 121 LEU A O 1
ATOM 916 N N . THR A 1 122 ? -3.059 -21.172 -8.391 1 96.12 122 THR A N 1
ATOM 917 C CA . THR A 1 122 ? -3.543 -20.031 -7.621 1 96.12 122 THR A CA 1
ATOM 918 C C . THR A 1 122 ? -2.389 -19.125 -7.219 1 96.12 122 THR A C 1
ATOM 920 O O . THR A 1 122 ? -1.326 -19.594 -6.816 1 96.12 122 THR A O 1
ATOM 923 N N . VAL A 1 123 ? -2.555 -17.828 -7.406 1 98.06 123 VAL A N 1
ATOM 924 C CA . VAL A 1 123 ? -1.524 -16.859 -7.031 1 98.06 123 VAL A CA 1
ATOM 925 C C . VAL A 1 123 ? -2.031 -15.977 -5.895 1 98.06 123 VAL A C 1
ATOM 927 O O . VAL A 1 123 ? -3.109 -15.383 -5.988 1 98.06 123 VAL A O 1
ATOM 930 N N . GLU A 1 124 ? -1.309 -15.977 -4.84 1 96.88 124 GLU A N 1
ATOM 931 C CA . GLU A 1 124 ? -1.532 -15.055 -3.732 1 96.88 124 GLU A CA 1
ATOM 932 C C . GLU A 1 124 ? -0.424 -14.008 -3.652 1 96.88 124 GLU A C 1
ATOM 934 O O . GLU A 1 124 ? 0.727 -14.336 -3.355 1 96.88 124 GLU A O 1
ATOM 939 N N . LEU A 1 125 ? -0.796 -12.82 -3.918 1 96.31 125 LEU A N 1
ATOM 940 C CA . LEU A 1 125 ? 0.147 -11.711 -3.895 1 96.31 125 LEU A CA 1
ATOM 941 C C . LEU A 1 125 ? -0.127 -10.789 -2.711 1 96.31 125 LEU A C 1
ATOM 943 O O . LEU A 1 125 ? -1.117 -10.055 -2.707 1 96.31 125 LEU A O 1
ATOM 947 N N . ASP A 1 126 ? 0.76 -10.773 -1.774 1 92.44 126 ASP A N 1
ATOM 948 C CA . ASP A 1 126 ? 0.622 -9.977 -0.558 1 92.44 126 ASP A CA 1
ATOM 949 C C . ASP A 1 126 ? 1.535 -8.75 -0.595 1 92.44 126 ASP A C 1
ATOM 951 O O . ASP A 1 126 ? 2.762 -8.891 -0.594 1 92.44 126 ASP A O 1
ATOM 955 N N . PHE A 1 127 ? 0.904 -7.629 -0.625 1 89 127 PHE A N 1
ATOM 956 C CA . PHE A 1 127 ? 1.684 -6.395 -0.616 1 89 127 PHE A CA 1
ATOM 957 C C . PHE A 1 127 ? 1.967 -5.945 0.812 1 89 127 PHE A C 1
ATOM 959 O O . PHE A 1 127 ? 1.04 -5.66 1.574 1 89 127 PHE A O 1
ATOM 966 N N . ASN A 1 128 ? 3.195 -5.898 1.148 1 81.69 128 ASN A N 1
ATOM 967 C CA . ASN A 1 128 ? 3.652 -5.477 2.469 1 81.69 128 ASN A CA 1
ATOM 968 C C . ASN A 1 128 ? 5.117 -5.055 2.445 1 81.69 128 ASN A C 1
ATOM 970 O O . ASN A 1 128 ? 5.914 -5.598 1.679 1 81.69 128 ASN A O 1
ATOM 974 N N . THR A 1 129 ? 5.465 -4.02 3.248 1 74.62 129 THR A N 1
ATOM 975 C CA . THR A 1 129 ? 6.824 -3.498 3.242 1 74.62 129 THR A CA 1
ATOM 976 C C . THR A 1 129 ? 7.676 -4.191 4.301 1 74.62 129 THR A C 1
ATOM 978 O O . THR A 1 129 ? 8.891 -3.988 4.359 1 74.62 129 THR A O 1
ATOM 981 N N . ARG A 1 130 ? 7.102 -4.992 5.039 1 70.44 130 ARG A N 1
ATOM 982 C CA . ARG A 1 130 ? 7.828 -5.617 6.137 1 70.44 130 ARG A CA 1
ATOM 983 C C . ARG A 1 130 ? 8.711 -6.758 5.637 1 70.44 130 ARG A C 1
ATOM 985 O O . ARG A 1 130 ? 8.422 -7.359 4.598 1 70.44 130 ARG A O 1
ATOM 992 N N . MET A 1 131 ? 9.766 -6.902 6.477 1 69.38 131 MET A N 1
ATOM 993 C CA . MET A 1 131 ? 10.602 -8.062 6.188 1 69.38 131 MET A CA 1
ATOM 994 C C . MET A 1 131 ? 9.836 -9.359 6.43 1 69.38 131 MET A C 1
ATOM 996 O O . MET A 1 131 ? 9.156 -9.508 7.449 1 69.38 131 MET A O 1
ATOM 1000 N N . VAL A 1 132 ? 9.906 -10.156 5.391 1 70.31 132 VAL A N 1
ATOM 1001 C CA . VAL A 1 132 ? 9.141 -11.391 5.469 1 70.31 132 VAL A CA 1
ATOM 1002 C C . VAL A 1 132 ? 10.039 -12.531 5.945 1 70.31 132 VAL A C 1
ATOM 1004 O O . VAL A 1 132 ? 11.227 -12.562 5.633 1 70.31 132 VAL A O 1
ATOM 1007 N N . ASN A 1 133 ? 9.43 -13.273 6.836 1 70.5 133 ASN A N 1
ATOM 1008 C CA . ASN A 1 133 ? 10.008 -14.586 7.098 1 70.5 133 ASN A CA 1
ATOM 1009 C C . ASN A 1 133 ? 9.492 -15.633 6.109 1 70.5 133 ASN A C 1
ATOM 1011 O O . ASN A 1 133 ? 8.367 -16.125 6.246 1 70.5 133 ASN A O 1
ATOM 1015 N N . PHE A 1 134 ? 10.352 -15.977 5.25 1 72.5 134 PHE A N 1
ATOM 1016 C CA . PHE A 1 134 ? 9.953 -16.812 4.133 1 72.5 134 PHE A CA 1
ATOM 1017 C C . PHE A 1 134 ? 9.398 -18.156 4.629 1 72.5 134 PHE A C 1
ATOM 1019 O O . PHE A 1 134 ? 8.43 -18.672 4.082 1 72.5 134 PHE A O 1
ATOM 1026 N N . ILE A 1 135 ? 9.977 -18.672 5.617 1 64.94 135 ILE A N 1
ATOM 1027 C CA . ILE A 1 135 ? 9.617 -19.984 6.105 1 64.94 135 ILE A CA 1
ATOM 1028 C C . ILE A 1 135 ? 8.328 -19.906 6.922 1 64.94 135 ILE A C 1
ATOM 1030 O O . ILE A 1 135 ? 7.352 -20.594 6.625 1 64.94 135 ILE A O 1
ATOM 1034 N N . GLU A 1 136 ? 8.289 -18.969 7.762 1 67.88 136 GLU A N 1
ATOM 1035 C CA . GLU A 1 136 ? 7.148 -18.859 8.672 1 67.88 136 GLU A CA 1
ATOM 1036 C C . GLU A 1 136 ? 5.914 -18.344 7.941 1 67.88 136 GLU A C 1
ATOM 1038 O O . GLU A 1 136 ? 4.793 -18.766 8.234 1 67.88 136 GLU A O 1
ATOM 1043 N N . ASP A 1 137 ? 6.184 -17.641 6.934 1 77.5 137 ASP A N 1
ATOM 1044 C CA . ASP A 1 137 ? 5.062 -17 6.262 1 77.5 137 ASP A CA 1
ATOM 1045 C C . ASP A 1 137 ? 4.617 -17.812 5.039 1 77.5 137 ASP A C 1
ATOM 1047 O O . ASP A 1 137 ? 3.555 -17.547 4.473 1 77.5 137 ASP A O 1
ATOM 1051 N N . GLY A 1 138 ? 5.414 -18.844 4.691 1 82.12 138 GLY A N 1
ATOM 1052 C CA . GLY A 1 138 ? 5.078 -19.672 3.547 1 82.12 138 GLY A CA 1
ATOM 1053 C C . GLY A 1 138 ? 5.152 -18.938 2.227 1 82.12 138 GLY A C 1
ATOM 1054 O O . GLY A 1 138 ? 4.316 -19.141 1.347 1 82.12 138 GLY A O 1
ATOM 1055 N N . ILE A 1 139 ? 6.059 -18.031 2.127 1 90.12 139 ILE A N 1
ATOM 1056 C CA . ILE A 1 139 ? 6.242 -17.219 0.928 1 90.12 139 ILE A CA 1
ATOM 1057 C C . ILE A 1 139 ? 7.227 -17.906 -0.015 1 90.12 139 ILE A C 1
ATOM 1059 O O . ILE A 1 139 ? 8.281 -18.375 0.413 1 90.12 139 ILE A O 1
ATOM 1063 N N . ASP A 1 140 ? 6.785 -18.016 -1.227 1 92.56 140 ASP A N 1
ATOM 1064 C CA . ASP A 1 140 ? 7.648 -18.656 -2.225 1 92.56 140 ASP A CA 1
ATOM 1065 C C . ASP A 1 140 ? 8.797 -17.719 -2.617 1 92.56 140 ASP A C 1
ATOM 1067 O O . ASP A 1 140 ? 9.945 -18.156 -2.697 1 92.56 140 ASP A O 1
ATOM 1071 N N . PHE A 1 141 ? 8.492 -16.469 -2.893 1 94.31 141 PHE A N 1
ATOM 1072 C CA . PHE A 1 141 ? 9.523 -15.469 -3.129 1 94.31 141 PHE A CA 1
ATOM 1073 C C . PHE A 1 141 ? 8.984 -14.07 -2.875 1 94.31 141 PHE A C 1
ATOM 1075 O O . PHE A 1 141 ? 7.777 -13.883 -2.709 1 94.31 141 PHE A O 1
ATOM 1082 N N . ALA A 1 142 ? 9.898 -13.109 -2.826 1 94.38 142 ALA A N 1
ATOM 1083 C CA . ALA A 1 142 ? 9.531 -11.727 -2.553 1 94.38 142 ALA A CA 1
ATOM 1084 C C . ALA A 1 142 ? 10.102 -10.781 -3.607 1 94.38 142 ALA A C 1
ATOM 1086 O O . ALA A 1 142 ? 11.148 -11.062 -4.199 1 94.38 142 ALA A O 1
ATOM 1087 N N . ILE A 1 143 ? 9.328 -9.766 -3.865 1 95.06 143 ILE A N 1
ATOM 1088 C CA . ILE A 1 143 ? 9.812 -8.656 -4.688 1 95.06 143 ILE A CA 1
ATOM 1089 C C . ILE A 1 143 ? 10.227 -7.492 -3.795 1 95.06 143 ILE A C 1
ATOM 1091 O O . ILE A 1 143 ? 9.406 -6.961 -3.041 1 95.06 143 ILE A O 1
ATOM 1095 N N . ARG A 1 144 ? 11.484 -7.129 -3.949 1 91.44 144 ARG A N 1
ATOM 1096 C CA . ARG A 1 144 ? 11.992 -6.074 -3.074 1 91.44 144 ARG A CA 1
ATOM 1097 C C . ARG A 1 144 ? 12.828 -5.066 -3.857 1 91.44 144 ARG A C 1
ATOM 1099 O O . ARG A 1 144 ? 13.469 -5.418 -4.848 1 91.44 144 ARG A O 1
ATOM 1106 N N . TYR A 1 145 ? 12.719 -3.877 -3.393 1 88.44 145 TYR A N 1
ATOM 1107 C CA . TYR A 1 145 ? 13.516 -2.789 -3.949 1 88.44 145 TYR A CA 1
ATOM 1108 C C . TYR A 1 145 ? 14.688 -2.451 -3.035 1 88.44 145 TYR A C 1
ATOM 1110 O O . TYR A 1 145 ? 14.531 -2.393 -1.812 1 88.44 145 TYR A O 1
ATOM 1118 N N . GLY A 1 146 ? 15.773 -2.172 -3.572 1 82.69 146 GLY A N 1
ATOM 1119 C CA . GLY A 1 146 ? 16.922 -1.683 -2.812 1 82.69 146 GLY A CA 1
ATOM 1120 C C . GLY A 1 146 ? 18.031 -2.695 -2.703 1 82.69 146 GLY A C 1
ATOM 1121 O O . GLY A 1 146 ? 18.094 -3.652 -3.477 1 82.69 146 GLY A O 1
ATOM 1122 N N . ARG A 1 147 ? 19.047 -2.369 -1.759 1 73.31 147 ARG A N 1
ATOM 1123 C CA . ARG A 1 147 ? 20.203 -3.229 -1.535 1 73.31 147 ARG A CA 1
ATOM 1124 C C . ARG A 1 147 ? 19.859 -4.348 -0.552 1 73.31 147 ARG A C 1
ATOM 1126 O O . ARG A 1 147 ? 19.219 -4.109 0.474 1 73.31 147 ARG A O 1
ATOM 1133 N N . LEU A 1 148 ? 19.984 -5.527 -1.031 1 69.81 148 LEU A N 1
ATOM 1134 C CA . LEU A 1 148 ? 19.688 -6.68 -0.188 1 69.81 148 LEU A CA 1
ATOM 1135 C C . LEU A 1 148 ? 20.859 -7 0.736 1 69.81 148 LEU A C 1
ATOM 1137 O O . LEU A 1 148 ? 22.016 -6.879 0.341 1 69.81 148 LEU A O 1
ATOM 1141 N N . ASN A 1 149 ? 20.469 -6.98 2.033 1 63.69 149 ASN A N 1
ATOM 1142 C CA . ASN A 1 149 ? 21.5 -7.402 2.969 1 63.69 149 ASN A CA 1
ATOM 1143 C C . ASN A 1 149 ? 21.875 -8.867 2.762 1 63.69 149 ASN A C 1
ATOM 1145 O O . ASN A 1 149 ? 21.109 -9.641 2.189 1 63.69 149 ASN A O 1
ATOM 1149 N N . ASP A 1 150 ? 23.156 -9.125 3.096 1 58.53 150 ASP A N 1
ATOM 1150 C CA . ASP A 1 150 ? 23.688 -10.484 3.025 1 58.53 150 ASP A CA 1
ATOM 1151 C C . ASP A 1 150 ? 22.844 -11.445 3.867 1 58.53 150 ASP A C 1
ATOM 1153 O O . ASP A 1 150 ? 22.875 -11.383 5.098 1 58.53 150 ASP A O 1
ATOM 1157 N N . SER A 1 151 ? 21.75 -11.82 3.189 1 63.97 151 SER A N 1
ATOM 1158 C CA . SER A 1 151 ? 20.922 -12.82 3.842 1 63.97 151 SER A CA 1
ATOM 1159 C C . SER A 1 151 ? 21 -14.156 3.109 1 63.97 151 SER A C 1
ATOM 1161 O O . SER A 1 151 ? 21.484 -14.227 1.98 1 63.97 151 SER A O 1
ATOM 1163 N N . GLY A 1 152 ? 21.344 -15.297 3.934 1 74.62 152 GLY A N 1
ATOM 1164 C CA . GLY A 1 152 ? 21.219 -16.641 3.41 1 74.62 152 GLY A CA 1
ATOM 1165 C C . GLY A 1 152 ? 20.172 -16.75 2.311 1 74.62 152 GLY A C 1
ATOM 1166 O O . GLY A 1 152 ? 19.906 -17.859 1.819 1 74.62 152 GLY A O 1
ATOM 1167 N N . LEU A 1 153 ? 19.734 -15.602 1.707 1 82.56 153 LEU A N 1
ATOM 1168 C CA . LEU A 1 153 ? 18.719 -15.578 0.659 1 82.56 153 LEU A CA 1
ATOM 1169 C C . LEU A 1 153 ? 19.359 -15.398 -0.714 1 82.56 153 LEU A C 1
ATOM 1171 O O . LEU A 1 153 ? 20.453 -14.859 -0.823 1 82.56 153 LEU A O 1
ATOM 1175 N N . VAL A 1 154 ? 18.734 -15.992 -1.695 1 88.5 154 VAL A N 1
ATOM 1176 C CA . VAL A 1 154 ? 19.125 -15.789 -3.082 1 88.5 154 VAL A CA 1
ATOM 1177 C C . VAL A 1 154 ? 18.406 -14.578 -3.66 1 88.5 154 VAL A C 1
ATOM 1179 O O . VAL A 1 154 ? 17.203 -14.398 -3.43 1 88.5 154 VAL A O 1
ATOM 1182 N N . ALA A 1 155 ? 19.141 -13.773 -4.355 1 91.56 155 ALA A N 1
ATOM 1183 C CA . ALA A 1 155 ? 18.562 -12.594 -4.996 1 91.56 155 ALA A CA 1
ATOM 1184 C C . ALA A 1 155 ? 18.844 -12.594 -6.496 1 91.56 155 ALA A C 1
ATOM 1186 O O . ALA A 1 155 ? 19.984 -12.812 -6.922 1 91.56 155 ALA A O 1
ATOM 1187 N N . ARG A 1 156 ? 17.781 -12.414 -7.273 1 92.38 156 ARG A N 1
ATOM 1188 C CA . ARG A 1 156 ? 17.891 -12.234 -8.711 1 92.38 156 ARG A CA 1
ATOM 1189 C C . ARG A 1 156 ? 17.359 -10.867 -9.141 1 92.38 156 ARG A C 1
ATOM 1191 O O . ARG A 1 156 ? 16.25 -10.484 -8.758 1 92.38 156 ARG A O 1
ATOM 1198 N N . LYS A 1 157 ? 18.125 -10.242 -9.969 1 92.94 157 LYS A N 1
ATOM 1199 C CA . LYS A 1 157 ? 17.734 -8.898 -10.383 1 92.94 157 LYS A CA 1
ATOM 1200 C C . LYS A 1 157 ? 16.594 -8.945 -11.391 1 92.94 157 LYS A C 1
ATOM 1202 O O . LYS A 1 157 ? 16.609 -9.734 -12.336 1 92.94 157 LYS A O 1
ATOM 1207 N N . LEU A 1 158 ? 15.578 -8.133 -11.156 1 94.69 158 LEU A N 1
ATOM 1208 C CA . LEU A 1 158 ? 14.453 -8.016 -12.086 1 94.69 158 LEU A CA 1
ATOM 1209 C C . LEU A 1 158 ? 14.633 -6.824 -13.016 1 94.69 158 LEU A C 1
ATOM 1211 O O . LEU A 1 158 ? 14.492 -6.949 -14.234 1 94.69 158 LEU A O 1
ATOM 1215 N N . ALA A 1 159 ? 14.969 -5.664 -12.422 1 93.38 159 ALA A N 1
ATOM 1216 C CA . ALA A 1 159 ? 15.07 -4.449 -13.227 1 93.38 159 ALA A CA 1
ATOM 1217 C C . ALA A 1 159 ? 15.867 -3.373 -12.492 1 93.38 159 ALA A C 1
ATOM 1219 O O . ALA A 1 159 ? 15.797 -3.271 -11.266 1 93.38 159 ALA A O 1
ATOM 1220 N N . ASP A 1 160 ? 16.609 -2.637 -13.273 1 92.19 160 ASP A N 1
ATOM 1221 C CA . ASP A 1 160 ? 17.156 -1.387 -12.75 1 92.19 160 ASP A CA 1
ATOM 1222 C C . ASP A 1 160 ? 16.078 -0.304 -12.68 1 92.19 160 ASP A C 1
ATOM 1224 O O . ASP A 1 160 ? 15.242 -0.197 -13.578 1 92.19 160 ASP A O 1
ATOM 1228 N N . ARG A 1 161 ? 16.188 0.403 -11.648 1 92 161 ARG A N 1
ATOM 1229 C CA . ARG A 1 161 ? 15.195 1.438 -11.406 1 92 161 ARG A CA 1
ATOM 1230 C C . ARG A 1 161 ? 15.844 2.812 -11.297 1 92 161 ARG A C 1
ATOM 1232 O O . ARG A 1 161 ? 15.977 3.354 -10.195 1 92 161 ARG A O 1
ATOM 1239 N N . PRO A 1 162 ? 16.172 3.404 -12.469 1 92.81 162 PRO A N 1
ATOM 1240 C CA . PRO A 1 162 ? 16.766 4.738 -12.406 1 92.81 162 PRO A CA 1
ATOM 1241 C C . PRO A 1 162 ? 15.828 5.789 -11.828 1 92.81 162 PRO A C 1
ATOM 1243 O O . PRO A 1 162 ? 14.609 5.668 -11.953 1 92.81 162 PRO A O 1
ATOM 1246 N N . MET A 1 163 ? 16.469 6.77 -11.258 1 94.69 163 MET A N 1
ATOM 1247 C CA . MET A 1 163 ? 15.703 7.805 -10.57 1 94.69 163 MET A CA 1
ATOM 1248 C C . MET A 1 163 ? 15.32 8.93 -11.531 1 94.69 163 MET A C 1
ATOM 1250 O O . MET A 1 163 ? 15.922 9.07 -12.602 1 94.69 163 MET A O 1
ATOM 1254 N N . ALA A 1 164 ? 14.344 9.695 -11.156 1 95.81 164 ALA A N 1
ATOM 1255 C CA . ALA A 1 164 ? 13.953 10.922 -11.844 1 95.81 164 ALA A CA 1
ATOM 1256 C C . ALA A 1 164 ? 13.375 11.945 -10.867 1 95.81 164 ALA A C 1
ATOM 1258 O O . ALA A 1 164 ? 12.773 11.578 -9.859 1 95.81 164 ALA A O 1
ATOM 1259 N N . ALA A 1 165 ? 13.609 13.164 -11.18 1 97.81 165 ALA A N 1
ATOM 1260 C CA . ALA A 1 165 ? 13.008 14.266 -10.43 1 97.81 165 ALA A CA 1
ATOM 1261 C C . ALA A 1 165 ? 12.008 15.031 -11.297 1 97.81 165 ALA A C 1
ATOM 1263 O O . ALA A 1 165 ? 12.242 15.234 -12.492 1 97.81 165 ALA A O 1
ATOM 1264 N N . ALA A 1 166 ? 10.93 15.445 -10.695 1 98.19 166 ALA A N 1
ATOM 1265 C CA . ALA A 1 166 ? 9.891 16.156 -11.445 1 98.19 166 ALA A CA 1
ATOM 1266 C C . ALA A 1 166 ? 9.133 17.125 -10.547 1 98.19 166 ALA A C 1
ATOM 1268 O O . ALA A 1 166 ? 9.172 17 -9.32 1 98.19 166 ALA A O 1
ATOM 1269 N N . ALA A 1 167 ? 8.508 18.047 -11.133 1 98.31 167 ALA A N 1
ATOM 1270 C CA . ALA A 1 167 ? 7.645 19.016 -10.477 1 98.31 167 ALA A CA 1
ATOM 1271 C C . ALA A 1 167 ? 6.523 19.469 -11.406 1 98.31 167 ALA A C 1
ATOM 1273 O O . ALA A 1 167 ? 6.59 19.266 -12.625 1 98.31 167 ALA A O 1
ATOM 1274 N N . SER A 1 168 ? 5.488 20.062 -10.82 1 97.69 168 SER A N 1
ATOM 1275 C CA . SER A 1 168 ? 4.418 20.609 -11.641 1 97.69 168 SER A CA 1
ATOM 1276 C C . SER A 1 168 ? 4.84 21.922 -12.305 1 97.69 168 SER A C 1
ATOM 1278 O O . SER A 1 168 ? 5.727 22.609 -11.805 1 97.69 168 SER A O 1
ATOM 1280 N N . ARG A 1 169 ? 4.215 22.219 -13.383 1 96.44 169 ARG A N 1
ATOM 1281 C CA . ARG A 1 169 ? 4.469 23.484 -14.078 1 96.44 169 ARG A CA 1
ATOM 1282 C C . ARG A 1 169 ? 4.191 24.672 -13.164 1 96.44 169 ARG A C 1
ATOM 1284 O O . ARG A 1 169 ? 4.98 25.625 -13.102 1 96.44 169 ARG A O 1
ATOM 1291 N N . ASP A 1 170 ? 3.119 24.594 -12.469 1 95.69 170 ASP A N 1
ATOM 1292 C CA . ASP A 1 170 ? 2.725 25.672 -11.57 1 95.69 170 ASP A CA 1
ATOM 1293 C C . ASP A 1 170 ? 3.789 25.922 -10.5 1 95.69 170 ASP A C 1
ATOM 1295 O O . ASP A 1 170 ? 4.113 27.078 -10.195 1 95.69 170 ASP A O 1
ATOM 1299 N N . TYR A 1 171 ? 4.289 24.859 -9.977 1 97.25 171 TYR A N 1
ATOM 1300 C CA . TYR A 1 171 ? 5.32 25 -8.961 1 97.25 171 TYR A CA 1
ATOM 1301 C C . TYR A 1 171 ? 6.551 25.703 -9.523 1 97.25 171 TYR A C 1
ATOM 1303 O O . TYR A 1 171 ? 7.09 26.625 -8.906 1 97.25 171 TYR A O 1
ATOM 1311 N N . LEU A 1 172 ? 6.977 25.281 -10.656 1 97.56 172 LEU A N 1
ATOM 1312 C CA . LEU A 1 172 ? 8.195 25.797 -11.258 1 97.56 172 LEU A CA 1
ATOM 1313 C C . LEU A 1 172 ? 8.016 27.266 -11.664 1 97.56 172 LEU A C 1
ATOM 1315 O O . LEU A 1 172 ? 8.961 28.047 -11.602 1 97.56 172 LEU A O 1
ATOM 1319 N N . GLU A 1 173 ? 6.824 27.578 -12.086 1 96.94 173 GLU A N 1
ATOM 1320 C CA . GLU A 1 173 ? 6.535 28.969 -12.438 1 96.94 173 GLU A CA 1
ATOM 1321 C C . GLU A 1 173 ? 6.609 29.875 -11.219 1 96.94 173 GLU A C 1
ATOM 1323 O O . GLU A 1 173 ? 7.047 31.031 -11.312 1 96.94 173 GLU A O 1
ATOM 1328 N N . GLN A 1 174 ? 6.258 29.359 -10.141 1 96.25 174 GLN A N 1
ATOM 1329 C CA . GLN A 1 174 ? 6.191 30.156 -8.922 1 96.25 174 GLN A CA 1
ATOM 1330 C C . GLN A 1 174 ? 7.539 30.188 -8.203 1 96.25 174 GLN A C 1
ATOM 1332 O O . GLN A 1 174 ? 7.938 31.219 -7.66 1 96.25 174 GLN A O 1
ATOM 1337 N N . PHE A 1 175 ? 8.266 29.031 -8.219 1 97 175 PHE A N 1
ATOM 1338 C CA . PHE A 1 175 ? 9.422 28.922 -7.336 1 97 175 PHE A CA 1
ATOM 1339 C C . PHE A 1 175 ? 10.703 28.734 -8.141 1 97 175 PHE A C 1
ATOM 1341 O O . PHE A 1 175 ? 11.797 28.703 -7.574 1 97 175 PHE A O 1
ATOM 1348 N N . GLY A 1 176 ? 10.602 28.609 -9.484 1 97.31 176 GLY A N 1
ATOM 1349 C CA . GLY A 1 176 ? 11.766 28.438 -10.336 1 97.31 176 GLY A CA 1
ATOM 1350 C C . GLY A 1 176 ? 12.172 26.984 -10.508 1 97.31 176 GLY A C 1
ATOM 1351 O O . GLY A 1 176 ? 11.727 26.125 -9.758 1 97.31 176 GLY A O 1
ATOM 1352 N N . GLN A 1 177 ? 12.992 26.734 -11.484 1 97.62 177 GLN A N 1
ATOM 1353 C CA . GLN A 1 177 ? 13.539 25.406 -11.758 1 97.62 177 GLN A CA 1
ATOM 1354 C C . GLN A 1 177 ? 14.969 25.281 -11.234 1 97.62 177 GLN A C 1
ATOM 1356 O O . GLN A 1 177 ? 15.828 26.109 -11.562 1 97.62 177 GLN A O 1
ATOM 1361 N N . PRO A 1 178 ? 15.172 24.297 -10.43 1 98.06 178 PRO A N 1
ATOM 1362 C CA . PRO A 1 178 ? 16.562 24.125 -9.984 1 98.06 178 PRO A CA 1
ATOM 1363 C C . PRO A 1 178 ? 17.484 23.656 -11.109 1 98.06 178 PRO A C 1
ATOM 1365 O O . PRO A 1 178 ? 17.125 22.797 -11.898 1 98.06 178 PRO A O 1
ATOM 1368 N N . ALA A 1 179 ? 18.703 24.203 -11.156 1 96.56 179 ALA A N 1
ATOM 1369 C CA . ALA A 1 179 ? 19.688 23.859 -12.188 1 96.56 179 ALA A CA 1
ATOM 1370 C C . ALA A 1 179 ? 20.719 22.875 -11.648 1 96.56 179 ALA A C 1
ATOM 1372 O O . ALA A 1 179 ? 21.453 22.25 -12.422 1 96.56 179 ALA A O 1
ATOM 1373 N N . HIS A 1 180 ? 20.812 22.797 -10.391 1 97.69 180 HIS A N 1
ATOM 1374 C CA . HIS A 1 180 ? 21.719 21.891 -9.695 1 97.69 180 HIS A CA 1
ATOM 1375 C C . HIS A 1 180 ? 21.062 21.297 -8.461 1 97.69 180 HIS A C 1
ATOM 1377 O O . HIS A 1 180 ? 20.281 21.969 -7.777 1 97.69 180 HIS A O 1
ATOM 1383 N N . PRO A 1 181 ? 21.422 20.047 -8.102 1 98.12 181 PRO A N 1
ATOM 1384 C CA . PRO A 1 181 ? 20.797 19.391 -6.957 1 98.12 181 PRO A CA 1
ATOM 1385 C C . PRO A 1 181 ? 20.938 20.188 -5.668 1 98.12 181 PRO A C 1
ATOM 1387 O O . PRO A 1 181 ? 20.047 20.156 -4.816 1 98.12 181 PRO A O 1
ATOM 1390 N N . GLU A 1 182 ? 21.922 20.953 -5.52 1 97.06 182 GLU A N 1
ATOM 1391 C CA . GLU A 1 182 ? 22.141 21.734 -4.309 1 97.06 182 GLU A CA 1
ATOM 1392 C C . GLU A 1 182 ? 21.078 22.812 -4.137 1 97.06 182 GLU A C 1
ATOM 1394 O O . GLU A 1 182 ? 20.844 23.281 -3.023 1 97.06 182 GLU A O 1
ATOM 1399 N N . GLN A 1 183 ? 20.469 23.203 -5.242 1 97.88 183 GLN A N 1
ATOM 1400 C CA . GLN A 1 183 ? 19.438 24.234 -5.207 1 97.88 183 GLN A CA 1
ATOM 1401 C C . GLN A 1 183 ? 18.125 23.703 -4.621 1 97.88 183 GLN A C 1
ATOM 1403 O O . GLN A 1 183 ? 17.219 24.469 -4.305 1 97.88 183 GLN A O 1
ATOM 1408 N N . LEU A 1 184 ? 18.078 22.344 -4.426 1 98.19 184 LEU A N 1
ATOM 1409 C CA . LEU A 1 184 ? 16.906 21.75 -3.818 1 98.19 184 LEU A CA 1
ATOM 1410 C C . LEU A 1 184 ? 16.719 22.234 -2.387 1 98.19 184 LEU A C 1
ATOM 1412 O O . LEU A 1 184 ? 15.602 22.188 -1.851 1 98.19 184 LEU A O 1
ATOM 1416 N N . LYS A 1 185 ? 17.75 22.703 -1.796 1 95.94 185 LYS A N 1
ATOM 1417 C CA . LYS A 1 185 ? 17.703 23.234 -0.434 1 95.94 185 LYS A CA 1
ATOM 1418 C C . LYS A 1 185 ? 16.797 24.469 -0.358 1 95.94 185 LYS A C 1
ATOM 1420 O O . LYS A 1 185 ? 16.312 24.812 0.717 1 95.94 185 LYS A O 1
ATOM 1425 N N . GLN A 1 186 ? 16.578 25.078 -1.491 1 96.25 186 GLN A N 1
ATOM 1426 C CA . GLN A 1 186 ? 15.758 26.281 -1.564 1 96.25 186 GLN A CA 1
ATOM 1427 C C . GLN A 1 186 ? 14.352 25.953 -2.061 1 96.25 186 GLN A C 1
ATOM 1429 O O . GLN A 1 186 ? 13.555 26.859 -2.314 1 96.25 186 GLN A O 1
ATOM 1434 N N . HIS A 1 187 ? 14.094 24.719 -2.266 1 97.69 187 HIS A N 1
ATOM 1435 C CA . HIS A 1 187 ? 12.812 24.25 -2.773 1 97.69 187 HIS A CA 1
ATOM 1436 C C . HIS A 1 187 ? 12.094 23.375 -1.752 1 97.69 187 HIS A C 1
ATOM 1438 O O . HIS A 1 187 ? 12.719 22.859 -0.83 1 97.69 187 HIS A O 1
ATOM 1444 N N . SER A 1 188 ? 10.781 23.344 -1.871 1 97.69 188 SER A N 1
ATOM 1445 C CA . SER A 1 188 ? 10.031 22.312 -1.17 1 97.69 188 SER A CA 1
ATOM 1446 C C . SER A 1 188 ? 10.141 20.969 -1.885 1 97.69 188 SER A C 1
ATOM 1448 O O . SER A 1 188 ? 9.914 20.875 -3.094 1 97.69 188 SER A O 1
ATOM 1450 N N . CYS A 1 189 ? 10.547 19.984 -1.15 1 98.5 189 CYS A N 1
ATOM 1451 C CA . CYS A 1 189 ? 10.656 18.641 -1.714 1 98.5 189 CYS A CA 1
ATOM 1452 C C . CYS A 1 189 ? 9.641 17.703 -1.077 1 98.5 189 CYS A C 1
ATOM 1454 O O . CYS A 1 189 ? 9.312 17.844 0.103 1 98.5 189 CYS A O 1
ATOM 1456 N N . ILE A 1 190 ? 9.078 16.859 -1.874 1 98.31 190 ILE A N 1
ATOM 1457 C CA . ILE A 1 190 ? 8.164 15.844 -1.38 1 98.31 190 ILE A CA 1
ATOM 1458 C C . ILE A 1 190 ? 8.938 14.594 -0.991 1 98.31 190 ILE A C 1
ATOM 1460 O O . ILE A 1 190 ? 9.523 13.93 -1.85 1 98.31 190 ILE A O 1
ATOM 1464 N N . ILE A 1 191 ? 8.875 14.25 0.268 1 97.25 191 ILE A N 1
ATOM 1465 C CA . ILE A 1 191 ? 9.734 13.195 0.783 1 97.25 191 ILE A CA 1
ATOM 1466 C C . ILE A 1 191 ? 8.977 11.867 0.792 1 97.25 191 ILE A C 1
ATOM 1468 O O . ILE A 1 191 ? 7.867 11.789 1.322 1 97.25 191 ILE A O 1
ATOM 1472 N N . ALA A 1 192 ? 9.523 10.906 0.189 1 93.31 192 ALA A N 1
ATOM 1473 C CA . ALA A 1 192 ? 8.953 9.562 0.252 1 93.31 192 ALA A CA 1
ATOM 1474 C C . ALA A 1 192 ? 9.469 8.805 1.473 1 93.31 192 ALA A C 1
ATOM 1476 O O . ALA A 1 192 ? 8.977 9 2.586 1 93.31 192 ALA A O 1
ATOM 1477 N N . ASN A 1 193 ? 10.609 8.047 1.36 1 85 193 ASN A N 1
ATOM 1478 C CA . ASN A 1 193 ? 11.141 7.25 2.459 1 85 193 ASN A CA 1
ATOM 1479 C C . ASN A 1 193 ? 12.391 7.887 3.059 1 85 193 ASN A C 1
ATOM 1481 O O . ASN A 1 193 ? 12.758 7.598 4.199 1 85 193 ASN A O 1
ATOM 1485 N N . ASN A 1 194 ? 13.039 8.664 2.26 1 89.06 194 ASN A N 1
ATOM 1486 C CA . ASN A 1 194 ? 14.312 9.234 2.682 1 89.06 194 ASN A CA 1
ATOM 1487 C C . ASN A 1 194 ? 14.445 10.695 2.256 1 89.06 194 ASN A C 1
ATOM 1489 O O . ASN A 1 194 ? 14 11.07 1.169 1 89.06 194 ASN A O 1
ATOM 1493 N N . ASP A 1 195 ? 15.094 11.453 3.18 1 94.81 195 ASP A N 1
ATOM 1494 C CA . ASP A 1 195 ? 15.266 12.867 2.85 1 94.81 195 ASP A CA 1
ATOM 1495 C C . ASP A 1 195 ? 16.688 13.141 2.354 1 94.81 195 ASP A C 1
ATOM 1497 O O . ASP A 1 195 ? 17.078 14.305 2.221 1 94.81 195 ASP A O 1
ATOM 1501 N N . HIS A 1 196 ? 17.484 12.102 2.186 1 95.75 196 HIS A N 1
ATOM 1502 C CA . HIS A 1 196 ? 18.781 12.211 1.525 1 95.75 196 HIS A CA 1
ATOM 1503 C C . HIS A 1 196 ? 18.719 11.688 0.095 1 95.75 196 HIS A C 1
ATOM 1505 O O . HIS A 1 196 ? 18.625 10.477 -0.125 1 95.75 196 HIS A O 1
ATOM 1511 N N . TRP A 1 197 ? 18.766 12.617 -0.798 1 97.06 197 TRP A N 1
ATOM 1512 C CA . TRP A 1 197 ? 18.641 12.25 -2.205 1 97.06 197 TRP A CA 1
ATOM 1513 C C . TRP A 1 197 ? 20.016 12.102 -2.85 1 97.06 197 TRP A C 1
ATOM 1515 O O . TRP A 1 197 ? 20.891 12.945 -2.658 1 97.06 197 TRP A O 1
ATOM 1525 N N . LEU A 1 198 ? 20.172 11 -3.574 1 95.88 198 LEU A N 1
ATOM 1526 C CA . LEU A 1 198 ? 21.453 10.703 -4.23 1 95.88 198 LEU A CA 1
ATOM 1527 C C . LEU A 1 198 ? 21.359 10.977 -5.73 1 95.88 198 LEU A C 1
ATOM 1529 O O . LEU A 1 198 ? 20.625 10.297 -6.441 1 95.88 198 LEU A O 1
ATOM 1533 N N . PHE A 1 199 ? 22.125 11.977 -6.176 1 97.56 199 PHE A N 1
ATOM 1534 C CA . PHE A 1 199 ? 22.219 12.352 -7.582 1 97.56 199 PHE A CA 1
ATOM 1535 C C . PHE A 1 199 ? 23.547 11.898 -8.172 1 97.56 199 PHE A C 1
ATOM 1537 O O . PHE A 1 199 ? 24.453 11.477 -7.441 1 97.56 199 PHE A O 1
ATOM 1544 N N . GLU A 1 200 ? 23.547 11.898 -9.469 1 97 200 GLU A N 1
ATOM 1545 C CA . GLU A 1 200 ? 24.766 11.578 -10.203 1 97 200 GLU A CA 1
ATOM 1546 C C . GLU A 1 200 ? 25.047 12.602 -11.297 1 97 200 GLU A C 1
ATOM 1548 O O . GLU A 1 200 ? 24.125 13.242 -11.797 1 97 200 GLU A O 1
ATOM 1553 N N . HIS A 1 201 ? 26.312 12.805 -11.578 1 95.62 201 HIS A N 1
ATOM 1554 C CA . HIS A 1 201 ? 26.734 13.641 -12.695 1 95.62 201 HIS A CA 1
ATOM 1555 C C . HIS A 1 201 ? 27.844 12.969 -13.508 1 95.62 201 HIS A C 1
ATOM 1557 O O . HIS A 1 201 ? 28.906 12.648 -12.961 1 95.62 201 HIS A O 1
ATOM 1563 N N . GLU A 1 202 ? 27.516 12.789 -14.797 1 92.88 202 GLU A N 1
ATOM 1564 C CA . GLU A 1 202 ? 28.469 12.156 -15.695 1 92.88 202 GLU A CA 1
ATOM 1565 C C . GLU A 1 202 ? 28.938 10.812 -15.156 1 92.88 202 GLU A C 1
ATOM 1567 O O . GLU A 1 202 ? 30.141 10.531 -15.117 1 92.88 202 GLU A O 1
ATOM 1572 N N . GLY A 1 203 ? 28.047 10.102 -14.625 1 88.31 203 GLY A N 1
ATOM 1573 C CA . GLY A 1 203 ? 28.297 8.734 -14.195 1 88.31 203 GLY A CA 1
ATOM 1574 C C . GLY A 1 203 ? 28.891 8.641 -12.812 1 88.31 203 GLY A C 1
ATOM 1575 O O . GLY A 1 203 ? 29.172 7.543 -12.328 1 88.31 203 GLY A O 1
ATOM 1576 N N . LYS A 1 204 ? 29.156 9.734 -12.156 1 93.38 204 LYS A N 1
ATOM 1577 C CA . LYS A 1 204 ? 29.766 9.75 -10.828 1 93.38 204 LYS A CA 1
ATOM 1578 C C . LYS A 1 204 ? 28.75 10.227 -9.781 1 93.38 204 LYS A C 1
ATOM 1580 O O . LYS A 1 204 ? 28.062 11.227 -9.992 1 93.38 204 LYS A O 1
ATOM 1585 N N . PRO A 1 205 ? 28.703 9.477 -8.672 1 93 205 PRO A N 1
ATOM 1586 C CA . PRO A 1 205 ? 27.797 9.906 -7.609 1 93 205 PRO A CA 1
ATOM 1587 C C . PRO A 1 205 ? 28.188 11.25 -7 1 93 205 PRO A C 1
ATOM 1589 O O . PRO A 1 205 ? 29.375 11.516 -6.812 1 93 205 PRO A O 1
ATOM 1592 N N . LEU A 1 206 ? 27.172 12.031 -6.777 1 94.44 206 LEU A N 1
ATOM 1593 C CA . LEU A 1 206 ? 27.375 13.258 -6.016 1 94.44 206 LEU A CA 1
ATOM 1594 C C . LEU A 1 206 ? 27.109 13.031 -4.531 1 94.44 206 LEU A C 1
ATOM 1596 O O . LEU A 1 206 ? 26.656 11.953 -4.137 1 94.44 206 LEU A O 1
ATOM 1600 N N . ASN A 1 207 ? 27.406 14.039 -3.818 1 90.31 207 ASN A N 1
ATOM 1601 C CA . ASN A 1 207 ? 27.031 13.977 -2.408 1 90.31 207 ASN A CA 1
ATOM 1602 C C . ASN A 1 207 ? 25.516 13.992 -2.229 1 90.31 207 ASN A C 1
ATOM 1604 O O . ASN A 1 207 ? 24.797 14.664 -2.98 1 90.31 207 ASN A O 1
ATOM 1608 N N . ALA A 1 208 ? 25.156 13.219 -1.256 1 94.12 208 ALA A N 1
ATOM 1609 C CA . ALA A 1 208 ? 23.719 13.227 -0.946 1 94.12 208 ALA A CA 1
ATOM 1610 C C . ALA A 1 208 ? 23.25 14.625 -0.575 1 94.12 208 ALA A C 1
ATOM 1612 O O . ALA A 1 208 ? 23.953 15.359 0.133 1 94.12 208 ALA A O 1
ATOM 1613 N N . VAL A 1 209 ? 22.125 14.969 -1.119 1 96.25 209 VAL A N 1
ATOM 1614 C CA . VAL A 1 209 ? 21.5 16.25 -0.793 1 96.25 209 VAL A CA 1
ATOM 1615 C C . VAL A 1 209 ? 20.391 16.047 0.235 1 96.25 209 VAL A C 1
ATOM 1617 O O . VAL A 1 209 ? 19.453 15.297 -0.007 1 96.25 209 VAL A O 1
ATOM 1620 N N . ARG A 1 210 ? 20.562 16.641 1.347 1 96.31 210 ARG A N 1
ATOM 1621 C CA . ARG A 1 210 ? 19.469 16.625 2.314 1 96.31 210 ARG A CA 1
ATOM 1622 C C . ARG A 1 210 ? 18.359 17.578 1.902 1 96.31 210 ARG A C 1
ATOM 1624 O O . ARG A 1 210 ? 18.594 18.781 1.758 1 96.31 210 ARG A O 1
ATOM 1631 N N . VAL A 1 211 ? 17.219 17.047 1.692 1 97.31 211 VAL A N 1
ATOM 1632 C CA . VAL A 1 211 ? 16.094 17.844 1.214 1 97.31 211 VAL A CA 1
ATOM 1633 C C . VAL A 1 211 ? 15.055 18 2.32 1 97.31 211 VAL A C 1
ATOM 1635 O O . VAL A 1 211 ? 15.094 17.266 3.314 1 97.31 211 VAL A O 1
ATOM 1638 N N . HIS A 1 212 ? 14.227 19.031 2.182 1 95.69 212 HIS A N 1
ATOM 1639 C CA . HIS A 1 212 ? 13.141 19.297 3.113 1 95.69 212 HIS A CA 1
ATOM 1640 C C . HIS A 1 212 ? 11.859 19.672 2.375 1 95.69 212 HIS A C 1
ATOM 1642 O O . HIS A 1 212 ? 11.906 20.062 1.208 1 95.69 212 HIS A O 1
ATOM 1648 N N . GLY A 1 213 ? 10.789 19.5 3.072 1 95.44 213 GLY A N 1
ATOM 1649 C CA . GLY A 1 213 ? 9.5 19.859 2.498 1 95.44 213 GLY A CA 1
ATOM 1650 C C . GLY A 1 213 ? 8.336 19.641 3.451 1 95.44 213 GLY A C 1
ATOM 1651 O O . GLY A 1 213 ? 8.539 19.203 4.59 1 95.44 213 GLY A O 1
ATOM 1652 N N . ARG A 1 214 ? 7.168 19.922 2.889 1 95.5 214 ARG A N 1
ATOM 1653 C CA . ARG A 1 214 ? 6 19.984 3.762 1 95.5 214 ARG A CA 1
ATOM 1654 C C . ARG A 1 214 ? 5.129 18.75 3.586 1 95.5 214 ARG A C 1
ATOM 1656 O O . ARG A 1 214 ? 4.059 18.641 4.188 1 95.5 214 ARG A O 1
ATOM 1663 N N . TRP A 1 215 ? 5.551 17.828 2.766 1 97.88 215 TRP A N 1
ATOM 1664 C CA . TRP A 1 215 ? 4.801 16.594 2.57 1 97.88 215 TRP A CA 1
ATOM 1665 C C . TRP A 1 215 ? 5.734 15.391 2.59 1 97.88 215 TRP A C 1
ATOM 1667 O O . TRP A 1 215 ? 6.77 15.383 1.918 1 97.88 215 TRP A O 1
ATOM 1677 N N . ARG A 1 216 ? 5.34 14.445 3.33 1 97.12 216 ARG A N 1
ATOM 1678 C CA . ARG A 1 216 ? 6.035 13.156 3.377 1 97.12 216 ARG A CA 1
ATOM 1679 C C . ARG A 1 216 ? 5.043 12 3.324 1 97.12 216 ARG A C 1
ATOM 1681 O O . ARG A 1 216 ? 4.035 12.008 4.035 1 97.12 216 ARG A O 1
ATOM 1688 N N . SER A 1 217 ? 5.273 11.078 2.461 1 95.75 217 SER A N 1
ATOM 1689 C CA . SER A 1 217 ? 4.445 9.875 2.387 1 95.75 217 SER A CA 1
ATOM 1690 C C . SER A 1 217 ? 5.25 8.68 1.883 1 95.75 217 SER A C 1
ATOM 1692 O O . SER A 1 217 ? 6.07 8.82 0.973 1 95.75 217 SER A O 1
ATOM 1694 N N . ASN A 1 218 ? 4.992 7.531 2.412 1 89.75 218 ASN A N 1
ATOM 1695 C CA . ASN A 1 218 ? 5.676 6.309 1.998 1 89.75 218 ASN A CA 1
ATOM 1696 C C . ASN A 1 218 ? 4.953 5.629 0.839 1 89.75 218 ASN A C 1
ATOM 1698 O O . ASN A 1 218 ? 5.055 4.41 0.666 1 89.75 218 ASN A O 1
ATOM 1702 N N . ASN A 1 219 ? 4.207 6.367 0.127 1 90 219 ASN A N 1
ATOM 1703 C CA . ASN A 1 219 ? 3.391 5.895 -0.985 1 90 219 ASN A CA 1
ATOM 1704 C C . ASN A 1 219 ? 3.637 6.711 -2.25 1 90 219 ASN A C 1
ATOM 1706 O O . ASN A 1 219 ? 3.396 7.918 -2.271 1 90 219 ASN A O 1
ATOM 1710 N N . SER A 1 220 ? 4.078 6.016 -3.307 1 91 220 SER A N 1
ATOM 1711 C CA . SER A 1 220 ? 4.48 6.715 -4.523 1 91 220 SER A CA 1
ATOM 1712 C C . SER A 1 220 ? 3.301 7.441 -5.16 1 91 220 SER A C 1
ATOM 1714 O O . SER A 1 220 ? 3.463 8.523 -5.715 1 91 220 SER A O 1
ATOM 1716 N N . THR A 1 221 ? 2.156 6.855 -5.074 1 88.94 221 THR A N 1
ATOM 1717 C CA . THR A 1 221 ? 0.972 7.477 -5.652 1 88.94 221 THR A CA 1
ATOM 1718 C C . THR A 1 221 ? 0.675 8.812 -4.973 1 88.94 221 THR A C 1
ATOM 1720 O O . THR A 1 221 ? 0.393 9.805 -5.641 1 88.94 221 THR A O 1
ATOM 1723 N N . ALA A 1 222 ? 0.772 8.773 -3.662 1 93.38 222 ALA A N 1
ATOM 1724 C CA . ALA A 1 222 ? 0.532 9.992 -2.902 1 93.38 222 ALA A CA 1
ATOM 1725 C C . ALA A 1 222 ? 1.611 11.031 -3.184 1 93.38 222 ALA A C 1
ATOM 1727 O O . ALA A 1 222 ? 1.324 12.234 -3.262 1 93.38 222 ALA A O 1
ATOM 1728 N N . VAL A 1 223 ? 2.803 10.586 -3.342 1 96 223 VAL A N 1
ATOM 1729 C CA . VAL A 1 223 ? 3.914 11.492 -3.619 1 96 223 VAL A CA 1
ATOM 1730 C C . VAL A 1 223 ? 3.713 12.156 -4.98 1 96 223 VAL A C 1
ATOM 1732 O O . VAL A 1 223 ? 3.863 13.375 -5.113 1 96 223 VAL A O 1
ATOM 1735 N N . ILE A 1 224 ? 3.352 11.398 -5.934 1 94.94 224 ILE A N 1
ATOM 1736 C CA . ILE A 1 224 ? 3.141 11.922 -7.281 1 94.94 224 ILE A CA 1
ATOM 1737 C C . ILE A 1 224 ? 1.974 12.906 -7.277 1 94.94 224 ILE A C 1
ATOM 1739 O O . ILE A 1 224 ? 2.057 13.977 -7.883 1 94.94 224 ILE A O 1
ATOM 1743 N N . GLU A 1 225 ? 0.921 12.523 -6.602 1 94.94 225 GLU A N 1
ATOM 1744 C CA . GLU A 1 225 ? -0.234 13.414 -6.508 1 94.94 225 GLU A CA 1
ATOM 1745 C C . GLU A 1 225 ? 0.138 14.734 -5.844 1 94.94 225 GLU A C 1
ATOM 1747 O O . GLU A 1 225 ? -0.286 15.797 -6.293 1 94.94 225 GLU A O 1
ATOM 1752 N N . ALA A 1 226 ? 0.911 14.633 -4.789 1 97.25 226 ALA A N 1
ATOM 1753 C CA . ALA A 1 226 ? 1.375 15.844 -4.117 1 97.25 226 ALA A CA 1
ATOM 1754 C C . ALA A 1 226 ? 2.188 16.719 -5.062 1 97.25 226 ALA A C 1
ATOM 1756 O O . ALA A 1 226 ? 2.064 17.953 -5.043 1 97.25 226 ALA A O 1
ATOM 1757 N N . CYS A 1 227 ? 2.969 16.062 -5.848 1 97.25 227 CYS A N 1
ATOM 1758 C CA . CYS A 1 227 ? 3.766 16.766 -6.848 1 97.25 227 CYS A CA 1
ATOM 1759 C C . CYS A 1 227 ? 2.871 17.453 -7.875 1 97.25 227 CYS A C 1
ATOM 1761 O O . CYS A 1 227 ? 3.064 18.625 -8.18 1 97.25 227 CYS A O 1
ATOM 1763 N N . GLU A 1 228 ? 1.916 16.781 -8.359 1 95.88 228 GLU A N 1
ATOM 1764 C CA . GLU A 1 228 ? 0.98 17.312 -9.344 1 95.88 228 GLU A CA 1
ATOM 1765 C C . GLU A 1 228 ? 0.191 18.484 -8.773 1 95.88 228 GLU A C 1
ATOM 1767 O O . GLU A 1 228 ? -0.151 19.422 -9.492 1 95.88 228 GLU A O 1
ATOM 1772 N N . GLN A 1 229 ? -0.016 18.438 -7.473 1 94.94 229 GLN A N 1
ATOM 1773 C CA . GLN A 1 229 ? -0.773 19.5 -6.805 1 94.94 229 GLN A CA 1
ATOM 1774 C C . GLN A 1 229 ? 0.119 20.688 -6.473 1 94.94 229 GLN A C 1
ATOM 1776 O O . GLN A 1 229 ? -0.339 21.672 -5.879 1 94.94 229 GLN A O 1
ATOM 1781 N N . GLY A 1 230 ? 1.322 20.562 -6.785 1 96.06 230 GLY A N 1
ATOM 1782 C CA . GLY A 1 230 ? 2.215 21.703 -6.676 1 96.06 230 GLY A CA 1
ATOM 1783 C C . GLY A 1 230 ? 2.818 21.859 -5.293 1 96.06 230 GLY A C 1
ATOM 1784 O O . GLY A 1 230 ? 3.184 22.969 -4.891 1 96.06 230 GLY A O 1
ATOM 1785 N N . LEU A 1 231 ? 2.922 20.75 -4.555 1 97.44 231 LEU A N 1
ATOM 1786 C CA . LEU A 1 231 ? 3.428 20.844 -3.189 1 97.44 231 LEU A CA 1
ATOM 1787 C C . LEU A 1 231 ? 4.953 20.812 -3.17 1 97.44 231 LEU A C 1
ATOM 1789 O O . LEU A 1 231 ? 5.57 21.047 -2.127 1 97.44 231 LEU A O 1
ATOM 1793 N N . GLY A 1 232 ? 5.582 20.484 -4.312 1 98.06 232 GLY A N 1
ATOM 1794 C CA . GLY A 1 232 ? 7.035 20.484 -4.352 1 98.06 232 GLY A CA 1
ATOM 1795 C C . GLY A 1 232 ? 7.609 19.594 -5.445 1 98.06 232 GLY A C 1
ATOM 1796 O O . GLY A 1 232 ? 6.91 19.266 -6.402 1 98.06 232 GLY A O 1
ATOM 1797 N N . ILE A 1 233 ? 8.922 19.328 -5.289 1 98.56 233 ILE A N 1
ATOM 1798 C CA . ILE A 1 233 ? 9.688 18.5 -6.215 1 98.56 233 ILE A CA 1
ATOM 1799 C C . ILE A 1 233 ? 9.797 17.078 -5.664 1 98.56 233 ILE A C 1
ATOM 1801 O O . ILE A 1 233 ? 10.047 16.875 -4.473 1 98.56 233 ILE A O 1
ATOM 1805 N N . ALA A 1 234 ? 9.531 16.109 -6.48 1 98.31 234 ALA A N 1
ATOM 1806 C CA . ALA A 1 234 ? 9.648 14.703 -6.082 1 98.31 234 ALA A CA 1
ATOM 1807 C C . ALA A 1 234 ? 10.836 14.039 -6.762 1 98.31 234 ALA A C 1
ATOM 1809 O O . ALA A 1 234 ? 11.242 14.445 -7.855 1 98.31 234 ALA A O 1
ATOM 1810 N N . TYR A 1 235 ? 11.43 13.102 -6.137 1 97.56 235 TYR A N 1
ATOM 1811 C CA . TYR A 1 235 ? 12.523 12.289 -6.641 1 97.56 235 TYR A CA 1
ATOM 1812 C C . TYR A 1 235 ? 12.273 10.805 -6.387 1 97.56 235 TYR A C 1
ATOM 1814 O O . TYR A 1 235 ? 12.43 10.328 -5.262 1 97.56 235 TYR A O 1
ATOM 1822 N N . LEU A 1 236 ? 11.836 10.117 -7.441 1 95.69 236 LEU A N 1
ATOM 1823 C CA . LEU A 1 236 ? 11.414 8.719 -7.398 1 95.69 236 LEU A CA 1
ATOM 1824 C C . LEU A 1 236 ? 11.953 7.949 -8.602 1 95.69 236 LEU A C 1
ATOM 1826 O O . LEU A 1 236 ? 12.445 8.555 -9.562 1 95.69 236 LEU A O 1
ATOM 1830 N N . PRO A 1 237 ? 11.914 6.602 -8.461 1 93.38 237 PRO A N 1
ATOM 1831 C CA . PRO A 1 237 ? 12.172 5.863 -9.703 1 93.38 237 PRO A CA 1
ATOM 1832 C C . PRO A 1 237 ? 11.328 6.352 -10.867 1 93.38 237 PRO A C 1
ATOM 1834 O O . PRO A 1 237 ? 10.133 6.629 -10.703 1 93.38 237 PRO A O 1
ATOM 1837 N N . LYS A 1 238 ? 11.953 6.48 -11.977 1 92.5 238 LYS A N 1
ATOM 1838 C CA . LYS A 1 238 ? 11.344 7.094 -13.156 1 92.5 238 LYS A CA 1
ATOM 1839 C C . LYS A 1 238 ? 10.008 6.434 -13.484 1 92.5 238 LYS A C 1
ATOM 1841 O O . LYS A 1 238 ? 9.055 7.113 -13.875 1 92.5 238 LYS A O 1
ATOM 1846 N N . SER A 1 239 ? 9.883 5.188 -13.289 1 90.25 239 SER A N 1
ATOM 1847 C CA . SER A 1 239 ? 8.688 4.426 -13.625 1 90.25 239 SER A CA 1
ATOM 1848 C C . SER A 1 239 ? 7.512 4.828 -12.75 1 90.25 239 SER A C 1
ATOM 1850 O O . SER A 1 239 ? 6.355 4.559 -13.086 1 90.25 239 SER A O 1
ATOM 1852 N N . SER A 1 240 ? 7.801 5.453 -11.648 1 91.31 240 SER A N 1
ATOM 1853 C CA . SER A 1 240 ? 6.738 5.898 -10.758 1 91.31 240 SER A CA 1
ATOM 1854 C C . SER A 1 240 ? 5.977 7.078 -11.352 1 91.31 240 SER A C 1
ATOM 1856 O O . SER A 1 240 ? 4.809 7.293 -11.023 1 91.31 240 SER A O 1
ATOM 1858 N N . PHE A 1 241 ? 6.664 7.859 -12.211 1 91.06 241 PHE A N 1
ATOM 1859 C CA . PHE A 1 241 ? 6.074 9.07 -12.781 1 91.06 241 PHE A CA 1
ATOM 1860 C C . PHE A 1 241 ? 5.199 8.727 -13.977 1 91.06 241 PHE A C 1
ATOM 1862 O O . PHE A 1 241 ? 4.508 9.602 -14.516 1 91.06 241 PHE A O 1
ATOM 1869 N N . ASN A 1 242 ? 5.395 7.492 -14.57 1 72.44 242 ASN A N 1
ATOM 1870 C CA . ASN A 1 242 ? 5.062 7.07 -15.922 1 72.44 242 ASN A CA 1
ATOM 1871 C C . ASN A 1 242 ? 3.939 7.918 -16.516 1 72.44 242 ASN A C 1
ATOM 1873 O O . ASN A 1 242 ? 4.16 8.68 -17.453 1 72.44 242 ASN A O 1
ATOM 1877 N N . HIS A 1 243 ? 2.793 7.969 -16.141 1 76.88 243 HIS A N 1
ATOM 1878 C CA . HIS A 1 243 ? 1.773 8.672 -16.906 1 76.88 243 HIS A CA 1
ATOM 1879 C C . HIS A 1 243 ? 1.896 10.188 -16.734 1 76.88 243 HIS A C 1
ATOM 1881 O O . HIS A 1 243 ? 1.66 10.945 -17.672 1 76.88 243 HIS A O 1
ATOM 1887 N N . ALA A 1 244 ? 2.596 10.547 -15.648 1 87.5 244 ALA A N 1
ATOM 1888 C CA . ALA A 1 244 ? 2.596 11.969 -15.305 1 87.5 244 ALA A CA 1
ATOM 1889 C C . ALA A 1 244 ? 3.602 12.734 -16.156 1 87.5 244 ALA A C 1
ATOM 1891 O O . ALA A 1 244 ? 3.352 13.883 -16.531 1 87.5 244 ALA A O 1
ATOM 1892 N N . LEU A 1 245 ? 4.691 12.102 -16.5 1 89.06 245 LEU A N 1
ATOM 1893 C CA . LEU A 1 245 ? 5.695 12.742 -17.344 1 89.06 245 LEU A CA 1
ATOM 1894 C C . LEU A 1 245 ? 5.285 12.688 -18.812 1 89.06 245 LEU A C 1
ATOM 1896 O O . LEU A 1 245 ? 5.441 13.672 -19.547 1 89.06 245 LEU A O 1
ATOM 1900 N N . GLU A 1 246 ? 4.68 11.617 -19.156 1 84.06 246 GLU A N 1
ATOM 1901 C CA . GLU A 1 246 ? 4.266 11.414 -20.531 1 84.06 246 GLU A CA 1
ATOM 1902 C C . GLU A 1 246 ? 3.113 12.336 -20.906 1 84.06 246 GLU A C 1
ATOM 1904 O O . GLU A 1 246 ? 3.062 12.859 -22.031 1 84.06 246 GLU A O 1
ATOM 1909 N N . GLU A 1 247 ? 2.221 12.578 -19.984 1 86.44 247 GLU A N 1
ATOM 1910 C CA . GLU A 1 247 ? 1.033 13.398 -20.234 1 86.44 247 GLU A CA 1
ATOM 1911 C C . GLU A 1 247 ? 1.323 14.875 -20 1 86.44 247 GLU A C 1
ATOM 1913 O O . GLU A 1 247 ? 0.459 15.727 -20.234 1 86.44 247 GLU A O 1
ATOM 1918 N N . GLY A 1 248 ? 2.512 15.164 -19.484 1 87.94 248 GLY A N 1
ATOM 1919 C CA . GLY A 1 248 ? 2.922 16.547 -19.297 1 87.94 248 GLY A CA 1
ATOM 1920 C C . GLY A 1 248 ? 2.375 17.156 -18.031 1 87.94 248 GLY A C 1
ATOM 1921 O O . GLY A 1 248 ? 2.441 18.375 -17.844 1 87.94 248 GLY A O 1
ATOM 1922 N N . LYS A 1 249 ? 1.825 16.359 -17.234 1 91.5 249 LYS A N 1
ATOM 1923 C CA . LYS A 1 249 ? 1.329 16.844 -15.945 1 91.5 249 LYS A CA 1
ATOM 1924 C C . LYS A 1 249 ? 2.479 17.281 -15.047 1 91.5 249 LYS A C 1
ATOM 1926 O O . LYS A 1 249 ? 2.318 18.188 -14.227 1 91.5 249 LYS A O 1
ATOM 1931 N N . LEU A 1 250 ? 3.568 16.578 -15.195 1 97.19 250 LEU A N 1
ATOM 1932 C CA . LEU A 1 250 ? 4.789 16.922 -14.477 1 97.19 250 LEU A CA 1
ATOM 1933 C C . LEU A 1 250 ? 5.934 17.188 -15.445 1 97.19 250 LEU A C 1
ATOM 1935 O O . LEU A 1 250 ? 5.965 16.641 -16.547 1 97.19 250 LEU A O 1
ATOM 1939 N N . ILE A 1 251 ? 6.797 18.031 -15.039 1 96.94 251 ILE A N 1
ATOM 1940 C CA . ILE A 1 251 ? 7.957 18.438 -15.828 1 96.94 251 ILE A CA 1
ATOM 1941 C C . ILE A 1 251 ? 9.227 17.875 -15.195 1 96.94 251 ILE A C 1
ATOM 1943 O O . ILE A 1 251 ? 9.453 18.031 -13.992 1 96.94 251 ILE A O 1
ATOM 1947 N N . PRO A 1 252 ? 10.055 17.156 -16.062 1 96.94 252 PRO A N 1
ATOM 1948 C CA . PRO A 1 252 ? 11.328 16.688 -15.508 1 96.94 252 PRO A CA 1
ATOM 1949 C C . PRO A 1 252 ? 12.258 17.828 -15.125 1 96.94 252 PRO A C 1
ATOM 1951 O O . PRO A 1 252 ? 12.312 18.844 -15.812 1 96.94 252 PRO A O 1
ATOM 1954 N N . VAL A 1 253 ? 12.891 17.703 -14.008 1 98.19 253 VAL A N 1
ATOM 1955 C CA . VAL A 1 253 ? 13.891 18.656 -13.562 1 98.19 253 VAL A CA 1
ATOM 1956 C C . VAL A 1 253 ? 15.188 17.938 -13.203 1 98.19 253 VAL A C 1
ATOM 1958 O O . VAL A 1 253 ? 15.164 16.734 -12.898 1 98.19 253 VAL A O 1
ATOM 1961 N N . LEU A 1 254 ? 16.359 18.562 -13.383 1 98.06 254 LEU A N 1
ATOM 1962 C CA . LEU A 1 254 ? 17.672 18.062 -12.992 1 98.06 254 LEU A CA 1
ATOM 1963 C C . LEU A 1 254 ? 18.016 16.797 -13.75 1 98.06 254 LEU A C 1
ATOM 1965 O O . LEU A 1 254 ? 18.641 15.875 -13.203 1 98.06 254 LEU A O 1
ATOM 1969 N N . GLU A 1 255 ? 17.594 16.672 -14.969 1 96.44 255 GLU A N 1
ATOM 1970 C CA . GLU A 1 255 ? 17.703 15.461 -15.773 1 96.44 255 GLU A CA 1
ATOM 1971 C C . GLU A 1 255 ? 19.156 15.016 -15.891 1 96.44 255 GLU A C 1
ATOM 1973 O O . GLU A 1 255 ? 19.469 13.828 -15.742 1 96.44 255 GLU A O 1
ATOM 1978 N N . PRO A 1 256 ? 20.109 15.953 -16.031 1 96.75 256 PRO A N 1
ATOM 1979 C CA . PRO A 1 256 ? 21.5 15.516 -16.172 1 96.75 256 PRO A CA 1
ATOM 1980 C C . PRO A 1 256 ? 22.062 14.906 -14.891 1 96.75 256 PRO A C 1
ATOM 1982 O O . PRO A 1 256 ? 23.125 14.297 -14.906 1 96.75 256 PRO A O 1
ATOM 1985 N N . PHE A 1 257 ? 21.266 15 -13.797 1 97.81 257 PHE A N 1
ATOM 1986 C CA . PHE A 1 257 ? 21.797 14.602 -12.5 1 97.81 257 PHE A CA 1
ATOM 1987 C C . PHE A 1 257 ? 21.062 13.367 -11.977 1 97.81 257 PHE A C 1
ATOM 1989 O O . PHE A 1 257 ? 21.391 12.859 -10.898 1 97.81 257 PHE A O 1
ATOM 1996 N N . TRP A 1 258 ? 20.109 12.906 -12.688 1 96.44 258 TRP A N 1
ATOM 1997 C CA . TRP A 1 258 ? 19.328 11.773 -12.211 1 96.44 258 TRP A CA 1
ATOM 1998 C C . TRP A 1 258 ? 20.234 10.594 -11.867 1 96.44 258 TRP A C 1
ATOM 2000 O O . TRP A 1 258 ? 21.141 10.266 -12.625 1 96.44 258 TRP A O 1
ATOM 2010 N N . GLY A 1 259 ? 19.922 9.945 -10.758 1 94.75 259 GLY A N 1
ATOM 2011 C CA . GLY A 1 259 ? 20.734 8.82 -10.312 1 94.75 259 GLY A CA 1
ATOM 2012 C C . GLY A 1 259 ? 20.328 7.504 -10.953 1 94.75 259 GLY A C 1
ATOM 2013 O O . GLY A 1 259 ? 19.25 7.398 -11.539 1 94.75 259 GLY A O 1
ATOM 2014 N N . LYS A 1 260 ? 21.234 6.566 -10.867 1 91 260 LYS A N 1
ATOM 2015 C CA . LYS A 1 260 ? 20.984 5.234 -11.406 1 91 260 LYS A CA 1
ATOM 2016 C C . LYS A 1 260 ? 20 4.465 -10.539 1 91 260 LYS A C 1
ATOM 2018 O O . LYS A 1 260 ? 19.422 3.467 -10.984 1 91 260 LYS A O 1
ATOM 2023 N N . GLY A 1 261 ? 19.781 5.012 -9.297 1 89.44 261 GLY A N 1
ATOM 2024 C CA . GLY A 1 261 ? 18.844 4.352 -8.391 1 89.44 261 GLY A CA 1
ATOM 2025 C C . GLY A 1 261 ? 19.312 2.963 -7.977 1 89.44 261 GLY A C 1
ATOM 2026 O O . GLY A 1 261 ? 20.5 2.713 -7.84 1 89.44 261 GLY A O 1
ATOM 2027 N N . SER A 1 262 ? 18.328 2.227 -7.539 1 89.75 262 SER A N 1
ATOM 2028 C CA . SER A 1 262 ? 18.578 0.841 -7.148 1 89.75 262 SER A CA 1
ATOM 2029 C C . SER A 1 262 ? 17.859 -0.131 -8.078 1 89.75 262 SER A C 1
ATOM 2031 O O . SER A 1 262 ? 17.5 0.227 -9.203 1 89.75 262 SER A O 1
ATOM 2033 N N . SER A 1 263 ? 17.891 -1.337 -7.688 1 91.44 263 SER A N 1
ATOM 2034 C CA . SER A 1 263 ? 17.234 -2.365 -8.492 1 91.44 263 SER A CA 1
ATOM 2035 C C . SER A 1 263 ? 16.125 -3.051 -7.719 1 91.44 263 SER A C 1
ATOM 2037 O O . SER A 1 263 ? 16.094 -3 -6.488 1 91.44 263 SER A O 1
ATOM 2039 N N . SER A 1 264 ? 15.188 -3.465 -8.453 1 93.31 264 SER A N 1
ATOM 2040 C CA . SER A 1 264 ? 14.211 -4.398 -7.914 1 93.31 264 SER A CA 1
ATOM 2041 C C . SER A 1 264 ? 14.664 -5.844 -8.094 1 93.31 264 SER A C 1
ATOM 2043 O O . SER A 1 264 ? 15.211 -6.203 -9.133 1 93.31 264 SER A O 1
ATOM 2045 N N . TRP A 1 265 ? 14.414 -6.613 -7.027 1 93.38 265 TRP A N 1
ATOM 2046 C CA . TRP A 1 265 ? 14.945 -7.973 -6.977 1 93.38 265 TRP A CA 1
ATOM 2047 C C . TRP A 1 265 ? 13.852 -8.977 -6.637 1 93.38 265 TRP A C 1
ATOM 2049 O O . TRP A 1 265 ? 12.898 -8.641 -5.93 1 93.38 265 TRP A O 1
ATOM 2059 N N . ILE A 1 266 ? 14.031 -10.133 -7.176 1 95.56 266 ILE A N 1
ATOM 2060 C CA . ILE A 1 266 ? 13.344 -11.305 -6.645 1 95.56 266 ILE A CA 1
ATOM 2061 C C . ILE A 1 266 ? 14.203 -11.961 -5.57 1 95.56 266 ILE A C 1
ATOM 2063 O O . ILE A 1 266 ? 15.375 -12.266 -5.805 1 95.56 266 ILE A O 1
ATOM 2067 N N . VAL A 1 267 ? 13.672 -12.117 -4.402 1 93.06 267 VAL A N 1
ATOM 2068 C CA . VAL A 1 267 ? 14.406 -12.695 -3.285 1 93.06 267 VAL A CA 1
ATOM 2069 C C . VAL A 1 267 ? 13.703 -13.969 -2.818 1 93.06 267 VAL A C 1
ATOM 2071 O O . VAL A 1 267 ? 12.477 -13.992 -2.66 1 93.06 267 VAL A O 1
ATOM 2074 N N . TYR A 1 268 ? 14.406 -14.977 -2.641 1 90.44 268 TYR A N 1
ATOM 2075 C CA . TYR A 1 268 ? 13.828 -16.234 -2.162 1 90.44 268 TYR A CA 1
ATOM 2076 C C . TYR A 1 268 ? 14.859 -17.047 -1.391 1 90.44 268 TYR A C 1
ATOM 2078 O O . TYR A 1 268 ? 16.047 -16.734 -1.421 1 90.44 268 TYR A O 1
ATOM 2086 N N . GLN A 1 269 ? 14.406 -18 -0.687 1 85 269 GLN A N 1
ATOM 2087 C CA . GLN A 1 269 ? 15.281 -18.859 0.107 1 85 269 GLN A CA 1
ATOM 2088 C C . GLN A 1 269 ? 16.062 -19.812 -0.783 1 85 269 GLN A C 1
ATOM 2090 O O . GLN A 1 269 ? 15.523 -20.359 -1.746 1 85 269 GLN A O 1
ATOM 2095 N N . ASN A 1 270 ? 17.312 -19.859 -0.388 1 76 270 ASN A N 1
ATOM 2096 C CA . ASN A 1 270 ? 18.156 -20.844 -1.064 1 76 270 ASN A CA 1
ATOM 2097 C C . ASN A 1 270 ? 17.828 -22.266 -0.61 1 76 270 ASN A C 1
ATOM 2099 O O . ASN A 1 270 ? 18.25 -22.688 0.469 1 76 270 ASN A O 1
ATOM 2103 N N . ARG A 1 271 ? 17.031 -22.859 -1.245 1 71.44 271 ARG A N 1
ATOM 2104 C CA . ARG A 1 271 ? 16.641 -24.219 -0.901 1 71.44 271 ARG A CA 1
ATOM 2105 C C . ARG A 1 271 ? 17.141 -25.219 -1.95 1 71.44 271 ARG A C 1
ATOM 2107 O O . ARG A 1 271 ? 17.375 -24.844 -3.102 1 71.44 271 ARG A O 1
ATOM 2114 N N . ARG A 1 272 ? 17.484 -26.391 -1.478 1 64.38 272 ARG A N 1
ATOM 2115 C CA . ARG A 1 272 ? 17.922 -27.453 -2.383 1 64.38 272 ARG A CA 1
ATOM 2116 C C . ARG A 1 272 ? 16.891 -27.703 -3.473 1 64.38 272 ARG A C 1
ATOM 2118 O O . ARG A 1 272 ? 17.234 -27.922 -4.633 1 64.38 272 ARG A O 1
ATOM 2125 N N . PHE A 1 273 ? 15.586 -27.578 -2.969 1 70.12 273 PHE A N 1
ATOM 2126 C CA . PHE A 1 273 ? 14.531 -27.812 -3.951 1 70.12 273 PHE A CA 1
ATOM 2127 C C . PHE A 1 273 ? 13.508 -26.688 -3.93 1 70.12 273 PHE A C 1
ATOM 2129 O O . PHE A 1 273 ? 12.719 -26.578 -2.99 1 70.12 273 PHE A O 1
ATOM 2136 N N . LEU A 1 274 ? 13.562 -25.797 -4.926 1 78.94 274 LEU A N 1
ATOM 2137 C CA . LEU A 1 274 ? 12.523 -24.797 -5.156 1 78.94 274 LEU A CA 1
ATOM 2138 C C . LEU A 1 274 ? 11.312 -25.422 -5.84 1 78.94 274 LEU A C 1
ATOM 2140 O O . LEU A 1 274 ? 11.453 -26.125 -6.844 1 78.94 274 LEU A O 1
ATOM 2144 N N . PRO A 1 275 ? 10.156 -25.25 -5.23 1 81.94 275 PRO A N 1
ATOM 2145 C CA . PRO A 1 275 ? 8.977 -25.766 -5.926 1 81.94 275 PRO A CA 1
ATOM 2146 C C . PRO A 1 275 ? 8.906 -25.312 -7.383 1 81.94 275 PRO A C 1
ATOM 2148 O O . PRO A 1 275 ? 9.273 -24.188 -7.703 1 81.94 275 PRO A O 1
ATOM 2151 N N . GLN A 1 276 ? 8.422 -26.125 -8.219 1 84.62 276 GLN A N 1
ATOM 2152 C CA . GLN A 1 276 ? 8.383 -25.859 -9.648 1 84.62 276 GLN A CA 1
ATOM 2153 C C . GLN A 1 276 ? 7.613 -24.578 -9.961 1 84.62 276 GLN A C 1
ATOM 2155 O O . GLN A 1 276 ? 8.016 -23.797 -10.82 1 84.62 276 GLN A O 1
ATOM 2160 N N . LYS A 1 277 ? 6.445 -24.375 -9.281 1 90.56 277 LYS A N 1
ATOM 2161 C CA . LYS A 1 277 ? 5.648 -23.172 -9.516 1 90.56 277 LYS A CA 1
ATOM 2162 C C . LYS A 1 277 ? 6.457 -21.906 -9.234 1 90.56 277 LYS A C 1
ATOM 2164 O O . LYS A 1 277 ? 6.367 -20.938 -9.977 1 90.56 277 LYS A O 1
ATOM 2169 N N . ALA A 1 278 ? 7.27 -21.969 -8.211 1 93.31 278 ALA A N 1
ATOM 2170 C CA . ALA A 1 278 ? 8.109 -20.828 -7.863 1 93.31 278 ALA A CA 1
ATOM 2171 C C . ALA A 1 278 ? 9.227 -20.641 -8.891 1 93.31 278 ALA A C 1
ATOM 2173 O O . ALA A 1 278 ? 9.461 -19.516 -9.352 1 93.31 278 ALA A O 1
ATOM 2174 N N . ARG A 1 279 ? 9.883 -21.719 -9.234 1 90.88 279 ARG A N 1
ATOM 2175 C CA . ARG A 1 279 ? 10.977 -21.656 -10.195 1 90.88 279 ARG A CA 1
ATOM 2176 C C . ARG A 1 279 ? 10.492 -21.109 -11.539 1 90.88 279 ARG A C 1
ATOM 2178 O O . ARG A 1 279 ? 11.109 -20.203 -12.109 1 90.88 279 ARG A O 1
ATOM 2185 N N . MET A 1 280 ? 9.398 -21.625 -11.969 1 93.31 280 MET A N 1
ATOM 2186 C CA . MET A 1 280 ? 8.883 -21.203 -13.273 1 93.31 280 MET A CA 1
ATOM 2187 C C . MET A 1 280 ? 8.391 -19.766 -13.242 1 93.31 280 MET A C 1
ATOM 2189 O O . MET A 1 280 ? 8.562 -19.031 -14.211 1 93.31 280 MET A O 1
ATOM 2193 N N . ALA A 1 281 ? 7.762 -19.375 -12.156 1 96.94 281 ALA A N 1
ATOM 2194 C CA . ALA A 1 281 ? 7.312 -17.984 -12.016 1 96.94 281 ALA A CA 1
ATOM 2195 C C . ALA A 1 281 ? 8.5 -17.031 -12 1 96.94 281 ALA A C 1
ATOM 2197 O O . ALA A 1 281 ? 8.461 -15.984 -12.648 1 96.94 281 ALA A O 1
ATOM 2198 N N . ILE A 1 282 ? 9.516 -17.406 -11.273 1 96.56 282 ILE A N 1
ATOM 2199 C CA . ILE A 1 282 ? 10.719 -16.594 -11.188 1 96.56 282 ILE A CA 1
ATOM 2200 C C . ILE A 1 282 ? 11.352 -16.453 -12.57 1 96.56 282 ILE A C 1
ATOM 2202 O O . ILE A 1 282 ? 11.664 -15.352 -13.016 1 96.56 282 ILE A O 1
ATOM 2206 N N . ASP A 1 283 ? 11.516 -17.609 -13.234 1 95.5 283 ASP A N 1
ATOM 2207 C CA . ASP A 1 283 ? 12.086 -17.594 -14.578 1 95.5 283 ASP A CA 1
ATOM 2208 C C . ASP A 1 283 ? 11.25 -16.734 -15.523 1 95.5 283 ASP A C 1
ATOM 2210 O O . ASP A 1 283 ? 11.797 -15.992 -16.344 1 95.5 283 ASP A O 1
ATOM 2214 N N . TYR A 1 284 ? 9.984 -16.828 -15.391 1 96.88 284 TYR A N 1
ATOM 2215 C CA . TYR A 1 284 ? 9.078 -16.047 -16.219 1 96.88 284 TYR A CA 1
ATOM 2216 C C . TYR A 1 284 ? 9.273 -14.555 -15.984 1 96.88 284 TYR A C 1
ATOM 2218 O O . TYR A 1 284 ? 9.398 -13.781 -16.938 1 96.88 284 TYR A O 1
ATOM 2226 N N . LEU A 1 285 ? 9.289 -14.125 -14.742 1 97.94 285 LEU A N 1
ATOM 2227 C CA . LEU A 1 285 ? 9.43 -12.711 -14.406 1 97.94 285 LEU A CA 1
ATOM 2228 C C . LEU A 1 285 ? 10.773 -12.172 -14.891 1 97.94 285 LEU A C 1
ATOM 2230 O O . LEU A 1 285 ? 10.844 -11.062 -15.43 1 97.94 285 LEU A O 1
ATOM 2234 N N . VAL A 1 286 ? 11.812 -12.961 -14.688 1 96.62 286 VAL A N 1
ATOM 2235 C CA . VAL A 1 286 ? 13.141 -12.531 -15.109 1 96.62 286 VAL A CA 1
ATOM 2236 C C . VAL A 1 286 ? 13.156 -12.328 -16.625 1 96.62 286 VAL A C 1
ATOM 2238 O O . VAL A 1 286 ? 13.688 -11.328 -17.125 1 96.62 286 VAL A O 1
ATOM 2241 N N . SER A 1 287 ? 12.586 -13.25 -17.328 1 95.88 287 SER A N 1
ATOM 2242 C CA . SER A 1 287 ? 12.516 -13.141 -18.781 1 95.88 287 SER A CA 1
ATOM 2243 C C . SER A 1 287 ? 11.633 -11.969 -19.203 1 95.88 287 SER A C 1
ATOM 2245 O O . SER A 1 287 ? 11.977 -11.242 -20.141 1 95.88 287 SER A O 1
ATOM 2247 N N . TYR A 1 288 ? 10.492 -11.789 -18.547 1 95.62 288 TYR A N 1
ATOM 2248 C CA . TYR A 1 288 ? 9.531 -10.742 -18.859 1 95.62 288 TYR A CA 1
ATOM 2249 C C . TYR A 1 288 ? 10.164 -9.359 -18.75 1 95.62 288 TYR A C 1
ATOM 2251 O O . TYR A 1 288 ? 9.891 -8.477 -19.578 1 95.62 288 TYR A O 1
ATOM 2259 N N . PHE A 1 289 ? 11.023 -9.203 -17.781 1 95.56 289 PHE A N 1
ATOM 2260 C CA . PHE A 1 289 ? 11.57 -7.883 -17.5 1 95.56 289 PHE A CA 1
ATOM 2261 C C . PHE A 1 289 ? 12.984 -7.758 -18.062 1 95.56 289 PHE A C 1
ATOM 2263 O O . PHE A 1 289 ? 13.672 -6.77 -17.797 1 95.56 289 PHE A O 1
ATOM 2270 N N . ALA A 1 290 ? 13.484 -8.75 -18.734 1 91.06 290 ALA A N 1
ATOM 2271 C CA . ALA A 1 290 ? 14.844 -8.766 -19.266 1 91.06 290 ALA A CA 1
ATOM 2272 C C . ALA A 1 290 ? 15.109 -7.531 -20.125 1 91.06 290 ALA A C 1
ATOM 2274 O O . ALA A 1 290 ? 16.188 -6.938 -20.062 1 91.06 290 ALA A O 1
ATOM 2275 N N . ASP A 1 291 ? 14.102 -7.09 -20.891 1 86.06 291 ASP A N 1
ATOM 2276 C CA . ASP A 1 291 ? 14.273 -5.949 -21.781 1 86.06 291 ASP A CA 1
ATOM 2277 C C . ASP A 1 291 ? 13.414 -4.77 -21.344 1 86.06 291 ASP A C 1
ATOM 2279 O O . ASP A 1 291 ? 13.078 -3.904 -22.141 1 86.06 291 ASP A O 1
ATOM 2283 N N . TRP A 1 292 ? 13.07 -4.93 -20.094 1 84.12 292 TRP A N 1
ATOM 2284 C CA . TRP A 1 292 ? 12.203 -3.873 -19.578 1 84.12 292 TRP A CA 1
ATOM 2285 C C . TRP A 1 292 ? 12.969 -2.557 -19.453 1 84.12 292 TRP A C 1
ATOM 2287 O O . TRP A 1 292 ? 14.078 -2.52 -18.922 1 84.12 292 TRP A O 1
ATOM 2297 N N . GLN A 1 293 ? 12.516 -1.585 -20.172 1 74.81 293 GLN A N 1
ATOM 2298 C CA . GLN A 1 293 ? 13.094 -0.248 -20.094 1 74.81 293 GLN A CA 1
ATOM 2299 C C . GLN A 1 293 ? 12.125 0.739 -19.453 1 74.81 293 GLN A C 1
ATOM 2301 O O . GLN A 1 293 ? 10.922 0.7 -19.719 1 74.81 293 GLN A O 1
ATOM 2306 N N . GLU A 1 294 ? 12.594 1.297 -18.391 1 68.56 294 GLU A N 1
ATOM 2307 C CA . GLU A 1 294 ? 11.781 2.303 -17.703 1 68.56 294 GLU A CA 1
ATOM 2308 C C . GLU A 1 294 ? 11.43 3.455 -18.641 1 68.56 294 GLU A C 1
ATOM 2310 O O . GLU A 1 294 ? 12.219 3.818 -19.516 1 68.56 294 GLU A O 1
ATOM 2315 N N . MET B 1 1 ? 7.211 23.406 43.938 1 40.66 1 MET B N 1
ATOM 2316 C CA . MET B 1 1 ? 6.531 24.422 43.125 1 40.66 1 MET B CA 1
ATOM 2317 C C . MET B 1 1 ? 6.297 23.906 41.719 1 40.66 1 MET B C 1
ATOM 2319 O O . MET B 1 1 ? 7.176 23.281 41.125 1 40.66 1 MET B O 1
ATOM 2323 N N . ASP B 1 2 ? 5.008 23.766 41.406 1 58.47 2 ASP B N 1
ATOM 2324 C CA . ASP B 1 2 ? 4.512 23.297 40.125 1 58.47 2 ASP B CA 1
ATOM 2325 C C . ASP B 1 2 ? 4.992 24.219 39 1 58.47 2 ASP B C 1
ATOM 2327 O O . ASP B 1 2 ? 4.84 25.438 39.062 1 58.47 2 ASP B O 1
ATOM 2331 N N . SER B 1 3 ? 6.051 23.875 38.375 1 68.81 3 SER B N 1
ATOM 2332 C CA . SER B 1 3 ? 6.613 24.672 37.312 1 68.81 3 SER B CA 1
ATOM 2333 C C . SER B 1 3 ? 6.543 23.938 35.969 1 68.81 3 SER B C 1
ATOM 2335 O O . SER B 1 3 ? 6.703 22.719 35.938 1 68.81 3 SER B O 1
ATOM 2337 N N . PHE B 1 4 ? 6.199 24.719 35.031 1 74.62 4 PHE B N 1
ATOM 2338 C CA . PHE B 1 4 ? 6.18 24.172 33.688 1 74.62 4 PHE B CA 1
ATOM 2339 C C . PHE B 1 4 ? 7.57 24.219 33.062 1 74.62 4 PHE B C 1
ATOM 2341 O O . PHE B 1 4 ? 7.762 23.781 31.906 1 74.62 4 PHE B O 1
ATOM 2348 N N . GLU B 1 5 ? 8.445 24.625 33.844 1 79.75 5 GLU B N 1
ATOM 2349 C CA . GLU B 1 5 ? 9.797 24.797 33.344 1 79.75 5 GLU B CA 1
ATOM 2350 C C . GLU B 1 5 ? 10.391 23.453 32.906 1 79.75 5 GLU B C 1
ATOM 2352 O O . GLU B 1 5 ? 10.32 22.469 33.625 1 79.75 5 GLU B O 1
ATOM 2357 N N . GLY B 1 6 ? 10.859 23.453 31.719 1 89.5 6 GLY B N 1
ATOM 2358 C CA . GLY B 1 6 ? 11.539 22.266 31.219 1 89.5 6 GLY B CA 1
ATOM 2359 C C . GLY B 1 6 ? 10.625 21.328 30.469 1 89.5 6 GLY B C 1
ATOM 2360 O O . GLY B 1 6 ? 11.094 20.406 29.797 1 89.5 6 GLY B O 1
ATOM 2361 N N . ILE B 1 7 ? 9.336 21.594 30.594 1 86.81 7 ILE B N 1
ATOM 2362 C CA . ILE B 1 7 ? 8.367 20.672 30.016 1 86.81 7 ILE B CA 1
ATOM 2363 C C . ILE B 1 7 ? 8.461 20.734 28.484 1 86.81 7 ILE B C 1
ATOM 2365 O O . ILE B 1 7 ? 8.531 19.688 27.828 1 86.81 7 ILE B O 1
ATOM 2369 N N . ASN B 1 8 ? 8.57 21.859 27.953 1 86.12 8 ASN B N 1
ATOM 2370 C CA . ASN B 1 8 ? 8.672 22.016 26.5 1 86.12 8 ASN B CA 1
ATOM 2371 C C . ASN B 1 8 ? 9.953 21.391 25.953 1 86.12 8 ASN B C 1
ATOM 2373 O O . ASN B 1 8 ? 9.93 20.719 24.922 1 86.12 8 ASN B O 1
ATOM 2377 N N . GLU B 1 9 ? 10.992 21.641 26.641 1 89.5 9 GLU B N 1
ATOM 2378 C CA . GLU B 1 9 ? 12.281 21.094 26.234 1 89.5 9 GLU B CA 1
ATOM 2379 C C . GLU B 1 9 ? 12.289 19.578 26.297 1 89.5 9 GLU B C 1
ATOM 2381 O O . GLU B 1 9 ? 12.773 18.922 25.375 1 89.5 9 GLU B O 1
ATOM 2386 N N . PHE B 1 10 ? 11.719 19.062 27.328 1 90.56 10 PHE B N 1
ATOM 2387 C CA . PHE B 1 10 ? 11.641 17.609 27.5 1 90.56 10 PHE B CA 1
ATOM 2388 C C . PHE B 1 10 ? 10.82 16.969 26.391 1 90.56 10 PHE B C 1
ATOM 2390 O O . PHE B 1 10 ? 11.266 16 25.766 1 90.56 10 PHE B O 1
ATOM 2397 N N . VAL B 1 11 ? 9.688 17.547 26.125 1 87.81 11 VAL B N 1
ATOM 2398 C CA . VAL B 1 11 ? 8.805 17.016 25.094 1 87.81 11 VAL B CA 1
ATOM 2399 C C . VAL B 1 11 ? 9.492 17.094 23.734 1 87.81 11 VAL B C 1
ATOM 2401 O O . VAL B 1 11 ? 9.445 16.141 22.953 1 87.81 11 VAL B O 1
ATOM 2404 N N . ALA B 1 12 ? 10.211 18.141 23.453 1 87.5 12 ALA B N 1
ATOM 2405 C CA . ALA B 1 12 ? 10.922 18.312 22.188 1 87.5 12 ALA B CA 1
ATOM 2406 C C . ALA B 1 12 ? 12.016 17.266 22.016 1 87.5 12 ALA B C 1
ATOM 2408 O O . ALA B 1 12 ? 12.195 16.719 20.938 1 87.5 12 ALA B O 1
ATOM 2409 N N . VAL B 1 13 ? 12.727 17 23.078 1 88.69 13 VAL B N 1
ATOM 2410 C CA . VAL B 1 13 ? 13.797 16.016 23.031 1 88.69 13 VAL B CA 1
ATOM 2411 C C . VAL B 1 13 ? 13.211 14.633 22.797 1 88.69 13 VAL B C 1
ATOM 2413 O O . VAL B 1 13 ? 13.75 13.844 22.016 1 88.69 13 VAL B O 1
ATOM 2416 N N . ALA B 1 14 ? 12.141 14.391 23.469 1 86.19 14 ALA B N 1
ATOM 2417 C CA . ALA B 1 14 ? 11.492 13.086 23.344 1 86.19 14 ALA B CA 1
ATOM 2418 C C . ALA B 1 14 ? 11.023 12.852 21.906 1 86.19 14 ALA B C 1
ATOM 2420 O O . ALA B 1 14 ? 11.164 11.742 21.375 1 86.19 14 ALA B O 1
ATOM 2421 N N . GLU B 1 15 ? 10.523 13.867 21.359 1 82 15 GLU B N 1
ATOM 2422 C CA . GLU B 1 15 ? 9.938 13.766 20.031 1 82 15 GLU B CA 1
ATOM 2423 C C . GLU B 1 15 ? 11.023 13.742 18.95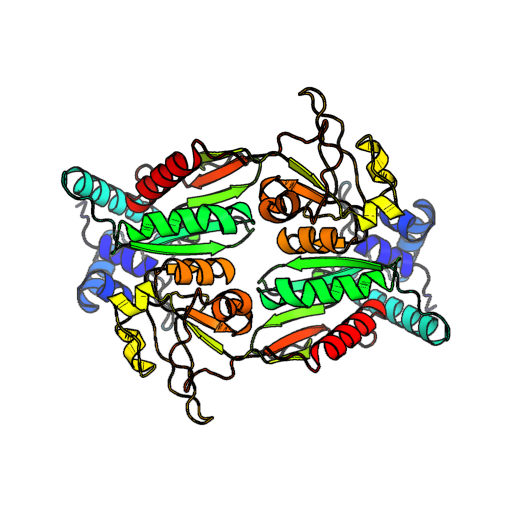3 1 82 15 GLU B C 1
ATOM 2425 O O . GLU B 1 15 ? 10.906 13.039 17.953 1 82 15 GLU B O 1
ATOM 2430 N N . SER B 1 16 ? 12.055 14.516 19.156 1 80.69 16 SER B N 1
ATOM 2431 C CA . SER B 1 16 ? 13.109 14.648 18.156 1 80.69 16 SER B CA 1
ATOM 2432 C C . SER B 1 16 ? 14.219 13.633 18.375 1 80.69 16 SER B C 1
ATOM 2434 O O . SER B 1 16 ? 15.133 13.516 17.562 1 80.69 16 SER B O 1
ATOM 2436 N N . GLN B 1 17 ? 14.117 12.945 19.484 1 78.88 17 GLN B N 1
ATOM 2437 C CA . GLN B 1 17 ? 15.07 11.922 19.906 1 78.88 17 GLN B CA 1
ATOM 2438 C C . GLN B 1 17 ? 16.5 12.469 19.906 1 78.88 17 GLN B C 1
ATOM 2440 O O . GLN B 1 17 ? 17.422 11.797 19.469 1 78.88 17 GLN B O 1
ATOM 2445 N N . GLY B 1 18 ? 16.562 13.789 20.312 1 86.5 18 GLY B N 1
ATOM 2446 C CA . GLY B 1 18 ? 17.891 14.398 20.391 1 86.5 18 GLY B CA 1
ATOM 2447 C C . GLY B 1 18 ? 17.859 15.805 20.969 1 86.5 18 GLY B C 1
ATOM 2448 O O . GLY B 1 18 ? 16.906 16.547 20.75 1 86.5 18 GLY B O 1
ATOM 2449 N N . PHE B 1 19 ? 18.969 16.188 21.625 1 88.62 19 PHE B N 1
ATOM 2450 C CA . PHE B 1 19 ? 19.047 17.484 22.25 1 88.62 19 PHE B CA 1
ATOM 2451 C C . PHE B 1 19 ? 19.312 18.578 21.219 1 88.62 19 PHE B C 1
ATOM 2453 O O . PHE B 1 19 ? 18.703 19.656 21.281 1 88.62 19 PHE B O 1
ATOM 2460 N N . SER B 1 20 ? 20.078 18.156 20.266 1 88.81 20 SER B N 1
ATOM 2461 C CA . SER B 1 20 ? 20.391 19.141 19.234 1 88.81 20 SER B CA 1
ATOM 2462 C C . SER B 1 20 ? 19.188 19.422 18.344 1 88.81 20 SER B C 1
ATOM 2464 O O . SER B 1 20 ? 18.891 20.578 18.031 1 88.81 20 SER B O 1
ATOM 2466 N N . SER B 1 21 ? 18.516 18.422 18.047 1 86.5 21 SER B N 1
ATOM 2467 C CA . SER B 1 21 ? 17.312 18.562 17.219 1 86.5 21 SER B CA 1
ATOM 2468 C C . SER B 1 21 ? 16.219 19.328 17.969 1 86.5 21 SER B C 1
ATOM 2470 O O . SER B 1 21 ? 15.531 20.156 17.375 1 86.5 21 SER B O 1
ATOM 2472 N N . ALA B 1 22 ? 16.141 19.047 19.188 1 88.81 22 ALA B N 1
ATOM 2473 C CA . ALA B 1 22 ? 15.164 19.734 20.016 1 88.81 22 ALA B CA 1
ATOM 2474 C C . ALA B 1 22 ? 15.5 21.219 20.125 1 88.81 22 ALA B C 1
ATOM 2476 O O . ALA B 1 22 ? 14.602 22.078 20.062 1 88.81 22 ALA B O 1
ATOM 2477 N N . ALA B 1 23 ? 16.734 21.516 20.25 1 89.44 23 ALA B N 1
ATOM 2478 C CA . ALA B 1 23 ? 17.172 22.906 20.344 1 89.44 23 ALA B CA 1
ATOM 2479 C C . ALA B 1 23 ? 16.844 23.672 19.062 1 89.44 23 ALA B C 1
ATOM 2481 O O . ALA B 1 23 ? 16.344 24.797 19.125 1 89.44 23 ALA B O 1
ATOM 2482 N N . LYS B 1 24 ? 17.047 23.047 18.016 1 83.94 24 LYS B N 1
ATOM 2483 C CA . LYS B 1 24 ? 16.719 23.656 16.719 1 83.94 24 LYS B CA 1
ATOM 2484 C C . LYS B 1 24 ? 15.227 23.922 16.594 1 83.94 24 LYS B C 1
ATOM 2486 O O . LYS B 1 24 ? 14.82 25 16.156 1 83.94 24 LYS B O 1
ATOM 2491 N N . GLN B 1 25 ? 14.492 23.047 17.094 1 80 25 GLN B N 1
ATOM 2492 C CA . GLN B 1 25 ? 13.039 23.156 17.031 1 80 25 GLN B CA 1
ATOM 2493 C C . GLN B 1 25 ? 12.523 24.297 17.906 1 80 25 GLN B C 1
ATOM 2495 O O . GLN B 1 25 ? 11.586 25 17.547 1 80 25 GLN B O 1
ATOM 2500 N N . LEU B 1 26 ? 13.141 24.469 19.031 1 82.56 26 LEU B N 1
ATOM 2501 C CA . LEU B 1 26 ? 12.68 25.422 20.031 1 82.56 26 LEU B CA 1
ATOM 2502 C C . LEU B 1 26 ? 13.352 26.781 19.844 1 82.56 26 LEU B C 1
ATOM 2504 O O . LEU B 1 26 ? 12.984 27.766 20.484 1 82.56 26 LEU B O 1
ATOM 2508 N N . GLY B 1 27 ? 14.32 26.766 18.922 1 85.25 27 GLY B N 1
ATOM 2509 C CA . GLY B 1 27 ? 15.031 28.016 18.672 1 85.25 27 GLY B CA 1
ATOM 2510 C C . GLY B 1 27 ? 15.922 28.438 19.828 1 85.25 27 GLY B C 1
ATOM 2511 O O . GLY B 1 27 ? 15.992 29.625 20.156 1 85.25 27 GLY B O 1
ATOM 2512 N N . CYS B 1 28 ? 16.5 27.469 20.453 1 88 28 CYS B N 1
ATOM 2513 C CA . CYS B 1 28 ? 17.391 27.766 21.578 1 88 28 CYS B CA 1
ATOM 2514 C C . CYS B 1 28 ? 18.641 26.906 21.531 1 88 28 CYS B C 1
ATOM 2516 O O . CYS B 1 28 ? 18.875 26.188 20.547 1 88 28 CYS B O 1
ATOM 2518 N N . SER B 1 29 ? 19.5 27.078 22.391 1 90.19 29 SER B N 1
ATOM 2519 C CA . SER B 1 29 ? 20.766 26.344 22.391 1 90.19 29 SER B CA 1
ATOM 2520 C C . SER B 1 29 ? 20.594 24.953 23 1 90.19 29 SER B C 1
ATOM 2522 O O . SER B 1 29 ? 19.734 24.734 23.859 1 90.19 29 SER B O 1
ATOM 2524 N N . THR B 1 30 ? 21.406 24.094 22.484 1 92.5 30 THR B N 1
ATOM 2525 C CA . THR B 1 30 ? 21.422 22.734 23.016 1 92.5 30 THR B CA 1
ATOM 2526 C C . THR B 1 30 ? 21.734 22.734 24.516 1 92.5 30 THR B C 1
ATOM 2528 O O . THR B 1 30 ? 21.188 21.938 25.266 1 92.5 30 THR B O 1
ATOM 2531 N N . SER B 1 31 ? 22.609 23.641 24.906 1 92.94 31 SER B N 1
ATOM 2532 C CA . SER B 1 31 ? 22.953 23.75 26.312 1 92.94 31 SER B CA 1
ATOM 2533 C C . SER B 1 31 ? 21.734 24.141 27.156 1 92.94 31 SER B C 1
ATOM 2535 O O . SER B 1 31 ? 21.562 23.625 28.266 1 92.94 31 SER B O 1
ATOM 2537 N N . HIS B 1 32 ? 20.969 25.016 26.641 1 90.69 32 HIS B N 1
ATOM 2538 C CA . HIS B 1 32 ? 19.75 25.422 27.328 1 90.69 32 HIS B CA 1
ATOM 2539 C C . HIS B 1 32 ? 18.797 24.234 27.484 1 90.69 32 HIS B C 1
ATOM 2541 O O . HIS B 1 32 ? 18.266 24 28.562 1 90.69 32 HIS B O 1
ATOM 2547 N N . VAL B 1 33 ? 18.594 23.516 26.391 1 92.94 33 VAL B N 1
ATOM 2548 C CA . VAL B 1 33 ? 17.703 22.375 26.406 1 92.94 33 VAL B CA 1
ATOM 2549 C C . VAL B 1 33 ? 18.203 21.344 27.438 1 92.94 33 VAL B C 1
ATOM 2551 O O . VAL B 1 33 ? 17.422 20.844 28.234 1 92.94 33 VAL B O 1
ATOM 2554 N N . SER B 1 34 ? 19.438 21.047 27.391 1 92.56 34 SER B N 1
ATOM 2555 C CA . SER B 1 34 ? 20.031 20.062 28.281 1 92.56 34 SER B CA 1
ATOM 2556 C C . SER B 1 34 ? 19.859 20.469 29.75 1 92.56 34 SER B C 1
ATOM 2558 O O . SER B 1 34 ? 19.484 19.641 30.578 1 92.56 34 SER B O 1
ATOM 2560 N N . ARG B 1 35 ? 20.062 21.734 30.047 1 93.06 35 ARG B N 1
ATOM 2561 C CA . ARG B 1 35 ? 19.938 22.25 31.406 1 93.06 35 ARG B CA 1
ATOM 2562 C C . ARG B 1 35 ? 18.5 22.156 31.906 1 93.06 35 ARG B C 1
ATOM 2564 O O . ARG B 1 35 ? 18.25 21.734 33.031 1 93.06 35 ARG B O 1
ATOM 2571 N N . GLN B 1 36 ? 17.625 22.578 31.047 1 91.75 36 GLN B N 1
ATOM 2572 C CA . GLN B 1 36 ? 16.219 22.578 31.422 1 91.75 36 GLN B CA 1
ATOM 2573 C C . GLN B 1 36 ? 15.719 21.156 31.672 1 91.75 36 GLN B C 1
ATOM 2575 O O . GLN B 1 36 ? 14.969 20.922 32.625 1 91.75 36 GLN B O 1
ATOM 2580 N N . VAL B 1 37 ? 16.172 20.234 30.844 1 92.38 37 VAL B N 1
ATOM 2581 C CA . VAL B 1 37 ? 15.75 18.844 31 1 92.38 37 VAL B CA 1
ATOM 2582 C C . VAL B 1 37 ? 16.344 18.25 32.281 1 92.38 37 VAL B C 1
ATOM 2584 O O . VAL B 1 37 ? 15.672 17.547 33.031 1 92.38 37 VAL B O 1
ATOM 2587 N N . SER B 1 38 ? 17.594 18.578 32.5 1 92.12 38 SER B N 1
ATOM 2588 C CA . SER B 1 38 ? 18.25 18.125 33.719 1 92.12 38 SER B CA 1
ATOM 2589 C C . SER B 1 38 ? 17.547 18.656 34.969 1 92.12 38 SER B C 1
ATOM 2591 O O . SER B 1 38 ? 17.344 17.922 35.938 1 92.12 38 SER B O 1
ATOM 2593 N N . ARG B 1 39 ? 17.234 19.906 34.906 1 90.94 39 ARG B N 1
ATOM 2594 C CA . ARG B 1 39 ? 16.531 20.531 36.031 1 90.94 39 ARG B CA 1
ATOM 2595 C C . ARG B 1 39 ? 15.164 19.891 36.25 1 90.94 39 ARG B C 1
ATOM 2597 O O . ARG B 1 39 ? 14.719 19.719 37.375 1 90.94 39 ARG B O 1
ATOM 2604 N N . LEU B 1 40 ? 14.5 19.609 35.156 1 90.94 40 LEU B N 1
ATOM 2605 C CA . LEU B 1 40 ? 13.203 18.938 35.219 1 90.94 40 LEU B CA 1
ATOM 2606 C C . LEU B 1 40 ? 13.336 17.578 35.875 1 90.94 40 LEU B C 1
ATOM 2608 O O . LEU B 1 40 ? 12.547 17.219 36.781 1 90.94 40 LEU B O 1
ATOM 2612 N N . GLU B 1 41 ? 14.336 16.781 35.438 1 92.25 41 GLU B N 1
ATOM 2613 C CA . GLU B 1 41 ? 14.562 15.453 36 1 92.25 41 GLU B CA 1
ATOM 2614 C C . GLU B 1 41 ? 14.859 15.555 37.5 1 92.25 41 GLU B C 1
ATOM 2616 O O . GLU B 1 41 ? 14.375 14.734 38.281 1 92.25 41 GLU B O 1
ATOM 2621 N 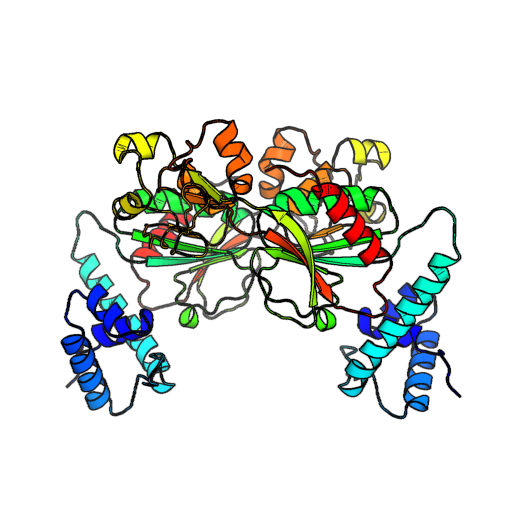N . ALA B 1 42 ? 15.609 16.578 37.875 1 89.75 42 ALA B N 1
ATOM 2622 C CA . ALA B 1 42 ? 15.93 16.812 39.281 1 89.75 42 ALA B CA 1
ATOM 2623 C C . ALA B 1 42 ? 14.672 17.141 40.062 1 89.75 42 ALA B C 1
ATOM 2625 O O . ALA B 1 42 ? 14.5 16.672 41.188 1 89.75 42 ALA B O 1
ATOM 2626 N N . ARG B 1 43 ? 13.852 17.906 39.5 1 86.12 43 ARG B N 1
ATOM 2627 C CA . ARG B 1 43 ? 12.625 18.328 40.156 1 86.12 43 ARG B CA 1
ATOM 2628 C C . ARG B 1 43 ? 11.68 17.156 40.375 1 86.12 43 ARG B C 1
ATOM 2630 O O . ARG B 1 43 ? 11.055 17.031 41.438 1 86.12 43 ARG B O 1
ATOM 2637 N N . VAL B 1 44 ? 11.617 16.297 39.344 1 88.25 44 VAL B N 1
ATOM 2638 C CA . VAL B 1 44 ? 10.672 15.195 39.406 1 88.25 44 VAL B CA 1
ATOM 2639 C C . VAL B 1 44 ? 11.32 14.016 40.125 1 88.25 44 VAL B C 1
ATOM 2641 O O . VAL B 1 44 ? 10.633 13.086 40.562 1 88.25 44 VAL B O 1
ATOM 2644 N N . GLY B 1 45 ? 12.664 13.922 40.188 1 89.19 45 GLY B N 1
ATOM 2645 C CA . GLY B 1 45 ? 13.383 12.977 41.031 1 89.19 45 GLY B CA 1
ATOM 2646 C C . GLY B 1 45 ? 13.672 11.664 40.312 1 89.19 45 GLY B C 1
ATOM 2647 O O . GLY B 1 45 ? 14.008 10.672 40.969 1 89.19 45 GLY B O 1
ATOM 2648 N N . VAL B 1 46 ? 13.375 11.625 39.094 1 90.19 46 VAL B N 1
ATOM 2649 C CA . VAL B 1 46 ? 13.633 10.406 38.344 1 90.19 46 VAL B CA 1
ATOM 2650 C C . VAL B 1 46 ? 14.258 10.758 36.969 1 90.19 46 VAL B C 1
ATOM 2652 O O . VAL B 1 46 ? 14.031 11.852 36.469 1 90.19 46 VAL B O 1
ATOM 2655 N N . ALA B 1 47 ? 15.016 9.836 36.469 1 91.12 47 ALA B N 1
ATOM 2656 C CA . ALA B 1 47 ? 15.547 10 35.125 1 91.12 47 ALA B CA 1
ATOM 2657 C C . ALA B 1 47 ? 14.469 9.758 34.062 1 91.12 47 ALA B C 1
ATOM 2659 O O . ALA B 1 47 ? 13.781 8.734 34.094 1 91.12 47 ALA B O 1
ATOM 2660 N N . LEU B 1 48 ? 14.336 10.734 33.25 1 92 48 LEU B N 1
ATOM 2661 C CA . LEU B 1 48 ? 13.32 10.633 32.188 1 92 48 LEU B CA 1
ATOM 2662 C C . LEU B 1 48 ? 13.922 10.148 30.891 1 92 48 LEU B C 1
ATOM 2664 O O . LEU B 1 48 ? 13.234 9.555 30.062 1 92 48 LEU B O 1
ATOM 2668 N N . LEU B 1 49 ? 15.219 10.398 30.656 1 91.19 49 LEU B N 1
ATOM 2669 C CA . LEU B 1 49 ? 15.914 10.039 29.438 1 91.19 49 LEU B CA 1
ATOM 2670 C C . LEU B 1 49 ? 17.078 9.094 29.734 1 91.19 49 LEU B C 1
ATOM 2672 O O . LEU B 1 49 ? 17.766 9.25 30.75 1 91.19 49 LEU B O 1
ATOM 2676 N N . ALA B 1 50 ? 17.031 7.945 28.891 1 82.56 50 ALA B N 1
ATOM 2677 C CA . ALA B 1 50 ? 18.172 7.039 28.984 1 82.56 50 ALA B CA 1
ATOM 2678 C C . ALA B 1 50 ? 19.328 7.508 28.109 1 82.56 50 ALA B C 1
ATOM 2680 O O . ALA B 1 50 ? 19.125 7.91 26.969 1 82.56 50 ALA B O 1
ATOM 2681 N N . ARG B 1 51 ? 20.406 8.016 28.656 1 65.75 51 ARG B N 1
ATOM 2682 C CA . ARG B 1 51 ? 21.5 8.641 27.906 1 65.75 51 ARG B CA 1
ATOM 2683 C C . ARG B 1 51 ? 22.516 7.602 27.469 1 65.75 51 ARG B C 1
ATOM 2685 O O . ARG B 1 51 ? 23.172 6.961 28.297 1 65.75 51 ARG B O 1
ATOM 2692 N N . SER B 1 52 ? 22.031 6.672 26.703 1 58.5 52 SER B N 1
ATOM 2693 C CA . SER B 1 52 ? 23.188 5.957 26.172 1 58.5 52 SER B CA 1
ATOM 2694 C C . SER B 1 52 ? 23.906 6.789 25.109 1 58.5 52 SER B C 1
ATOM 2696 O O . SER B 1 52 ? 23.344 7.738 24.562 1 58.5 52 SER B O 1
ATOM 2698 N N . THR B 1 53 ? 25.25 6.742 24.938 1 55.56 53 THR B N 1
ATOM 2699 C CA . THR B 1 53 ? 26.141 7.508 24.078 1 55.56 53 THR B CA 1
ATOM 2700 C C . THR B 1 53 ? 25.547 7.695 22.688 1 55.56 53 THR B C 1
ATOM 2702 O O . THR B 1 53 ? 25.844 8.68 22.016 1 55.56 53 THR B O 1
ATOM 2705 N N . ARG B 1 54 ? 24.672 6.824 22.078 1 58.34 54 ARG B N 1
ATOM 2706 C CA . ARG B 1 54 ? 24.375 6.879 20.641 1 58.34 54 ARG B CA 1
ATOM 2707 C C . ARG B 1 54 ? 22.938 7.324 20.406 1 58.34 54 ARG B C 1
ATOM 2709 O O . ARG B 1 54 ? 22.609 7.816 19.312 1 58.34 54 ARG B O 1
ATOM 2716 N N . MET B 1 55 ? 22.078 7.102 21.391 1 68.75 55 MET B N 1
ATOM 2717 C CA . MET B 1 55 ? 20.688 7.445 21.094 1 68.75 55 MET B CA 1
ATOM 2718 C C . MET B 1 55 ? 19.953 7.863 22.359 1 68.75 55 MET B C 1
ATOM 2720 O O . MET B 1 55 ? 20.156 7.289 23.438 1 68.75 55 MET B O 1
ATOM 2724 N N . VAL B 1 56 ? 19.203 9.133 22.328 1 80.06 56 VAL B N 1
ATOM 2725 C CA . VAL B 1 56 ? 18.359 9.578 23.422 1 80.06 56 VAL B CA 1
ATOM 2726 C C . VAL B 1 56 ? 17.016 8.844 23.375 1 80.06 56 VAL B C 1
ATOM 2728 O O . VAL B 1 56 ? 16.344 8.844 22.344 1 80.06 56 VAL B O 1
ATOM 2731 N N . SER B 1 57 ? 16.812 7.973 24.422 1 86.25 57 SER B N 1
ATOM 2732 C CA . SER B 1 57 ? 15.523 7.281 24.531 1 86.25 57 SER B CA 1
ATOM 2733 C C . SER B 1 57 ? 14.859 7.562 25.875 1 86.25 57 SER B C 1
ATOM 2735 O O . SER B 1 57 ? 15.531 7.953 26.844 1 86.25 57 SER B O 1
ATOM 2737 N N . LEU B 1 58 ? 13.562 7.406 25.922 1 87.62 58 LEU B N 1
ATOM 2738 C CA . LEU B 1 58 ? 12.797 7.602 27.141 1 87.62 58 LEU B CA 1
ATOM 2739 C C . LEU B 1 58 ? 12.938 6.402 28.078 1 87.62 58 LEU B C 1
ATOM 2741 O O . LEU B 1 58 ? 12.953 5.258 27.625 1 87.62 58 LEU B O 1
ATOM 2745 N N . THR B 1 59 ? 13.102 6.645 29.359 1 87.5 59 THR B N 1
ATOM 2746 C CA . THR B 1 59 ? 12.922 5.602 30.359 1 87.5 59 THR B CA 1
ATOM 2747 C C . THR B 1 59 ? 11.445 5.246 30.516 1 87.5 59 THR B C 1
ATOM 2749 O O . THR B 1 59 ? 10.586 5.895 29.922 1 87.5 59 THR B O 1
ATOM 2752 N N . ASP B 1 60 ? 11.195 4.25 31.281 1 86.44 60 ASP B N 1
ATOM 2753 C CA . ASP B 1 60 ? 9.797 3.902 31.562 1 86.44 60 ASP B CA 1
ATOM 2754 C C . ASP B 1 60 ? 9.062 5.07 32.219 1 86.44 60 ASP B C 1
ATOM 2756 O O . ASP B 1 60 ? 7.938 5.398 31.828 1 86.44 60 ASP B O 1
ATOM 2760 N N . ALA B 1 61 ? 9.695 5.625 33.156 1 87.69 61 ALA B N 1
ATOM 2761 C CA . ALA B 1 61 ? 9.133 6.809 33.812 1 87.69 61 ALA B CA 1
ATOM 2762 C C . ALA B 1 61 ? 9.008 7.965 32.812 1 87.69 61 ALA B C 1
ATOM 2764 O O . ALA B 1 61 ? 8.039 8.727 32.875 1 87.69 61 ALA B O 1
ATOM 2765 N N . GLY B 1 62 ? 9.992 8.016 31.922 1 89.19 62 GLY B N 1
ATOM 2766 C CA . GLY B 1 62 ? 9.977 9.047 30.891 1 89.19 62 GLY B CA 1
ATOM 2767 C C . GLY B 1 62 ? 8.797 8.922 29.938 1 89.19 62 GLY B C 1
ATOM 2768 O O . GLY B 1 62 ? 8.203 9.93 29.547 1 89.19 62 GLY B O 1
ATOM 2769 N N . GLN B 1 63 ? 8.453 7.75 29.672 1 86.75 63 GLN B N 1
ATOM 2770 C CA . GLN B 1 63 ? 7.328 7.508 28.781 1 86.75 63 GLN B CA 1
ATOM 2771 C C . GLN B 1 63 ? 6.016 7.969 29.406 1 86.75 63 GLN B C 1
ATOM 2773 O O . GLN B 1 63 ? 5.203 8.625 28.75 1 86.75 63 GLN B O 1
ATOM 2778 N N . ILE B 1 64 ? 5.859 7.684 30.656 1 82.44 64 ILE B N 1
ATOM 2779 C CA . ILE B 1 64 ? 4.652 8.062 31.375 1 82.44 64 ILE B CA 1
ATOM 2780 C C . ILE B 1 64 ? 4.578 9.586 31.5 1 82.44 64 ILE B C 1
ATOM 2782 O O . ILE B 1 64 ? 3.537 10.188 31.219 1 82.44 64 ILE B O 1
ATOM 2786 N N . TYR B 1 65 ? 5.707 10.141 31.875 1 87.12 65 TYR B N 1
ATOM 2787 C CA . TYR B 1 65 ? 5.762 11.586 32.062 1 87.12 65 TYR B CA 1
ATOM 2788 C C . TYR B 1 65 ? 5.562 12.32 30.75 1 87.12 65 TYR B C 1
ATOM 2790 O O . TYR B 1 65 ? 4.895 13.352 30.703 1 87.12 65 TYR B O 1
ATOM 2798 N N . TYR B 1 66 ? 6.129 11.758 29.688 1 87.12 66 TYR B N 1
ATOM 2799 C CA . TYR B 1 66 ? 5.996 12.352 28.359 1 87.12 66 TYR B CA 1
ATOM 2800 C C . TYR B 1 66 ? 4.531 12.438 27.938 1 87.12 66 TYR B C 1
ATOM 2802 O O . TYR B 1 66 ? 4.074 13.477 27.469 1 87.12 66 TYR B O 1
ATOM 2810 N N . ARG B 1 67 ? 3.799 11.445 28.234 1 78.38 67 ARG B N 1
ATOM 2811 C CA . ARG B 1 67 ? 2.389 11.422 27.859 1 78.38 67 ARG B CA 1
ATOM 2812 C C . ARG B 1 67 ? 1.613 12.531 28.562 1 78.38 67 ARG B C 1
ATOM 2814 O O . ARG B 1 67 ? 0.808 13.227 27.938 1 78.38 67 ARG B O 1
ATOM 2821 N N . GLN B 1 68 ? 1.931 12.664 29.75 1 79.12 68 GLN B N 1
ATOM 2822 C CA . GLN B 1 68 ? 1.239 13.68 30.531 1 79.12 68 GLN B CA 1
ATOM 2823 C C . GLN B 1 68 ? 1.669 15.086 30.125 1 79.12 68 GLN B C 1
ATOM 2825 O O . GLN B 1 68 ? 0.83 15.969 29.969 1 79.12 68 GLN B O 1
ATOM 2830 N N . CYS B 1 69 ? 2.93 15.242 29.891 1 82.38 69 CYS B N 1
ATOM 2831 C CA . CYS B 1 69 ? 3.455 16.547 29.531 1 82.38 69 CYS B CA 1
ATOM 2832 C C . CYS B 1 69 ? 2.959 16.969 28.156 1 82.38 69 CYS B C 1
ATOM 2834 O O . CYS B 1 69 ? 2.67 18.156 27.922 1 82.38 69 CYS B O 1
ATOM 2836 N N . LYS B 1 70 ? 2.924 15.984 27.344 1 81.25 70 LYS B N 1
ATOM 2837 C CA . LYS B 1 70 ? 2.432 16.281 26 1 81.25 70 LYS B CA 1
ATOM 2838 C C . LYS B 1 70 ? 1.004 16.812 26.047 1 81.25 70 LYS B C 1
ATOM 2840 O O . LYS B 1 70 ? 0.667 17.75 25.328 1 81.25 70 LYS B O 1
ATOM 2845 N N . GLU B 1 71 ? 0.186 16.312 26.922 1 75.81 71 GLU B N 1
ATOM 2846 C CA . GLU B 1 71 ? -1.18 16.797 27.094 1 75.81 71 GLU B CA 1
ATOM 2847 C C . GLU B 1 71 ? -1.196 18.25 27.594 1 75.81 71 GLU B C 1
ATOM 2849 O O . GLU B 1 71 ? -2.025 19.047 27.156 1 75.81 71 GLU B O 1
ATOM 2854 N N . LEU B 1 72 ? -0.337 18.469 28.406 1 74.31 72 LEU B N 1
ATOM 2855 C CA . LEU B 1 72 ? -0.252 19.812 28.969 1 74.31 72 LEU B CA 1
ATOM 2856 C C . LEU B 1 72 ? 0.203 20.812 27.906 1 74.31 72 LEU B C 1
ATOM 2858 O O . LEU B 1 72 ? -0.343 21.922 27.812 1 74.31 72 LEU B O 1
ATOM 2862 N N . VAL B 1 73 ? 1.157 20.391 27.172 1 76.81 73 VAL B N 1
ATOM 2863 C CA . VAL B 1 73 ? 1.665 21.266 26.109 1 76.81 73 VAL B CA 1
ATOM 2864 C C . VAL B 1 73 ? 0.567 21.516 25.078 1 76.81 73 VAL B C 1
ATOM 2866 O O . VAL B 1 73 ? 0.372 22.656 24.641 1 76.81 73 VAL B O 1
ATOM 2869 N N . ASN B 1 74 ? -0.111 20.547 24.75 1 74.5 74 ASN B N 1
ATOM 2870 C CA . ASN B 1 74 ? -1.232 20.688 23.828 1 74.5 74 ASN B CA 1
ATOM 2871 C C . ASN B 1 74 ? -2.312 21.609 24.391 1 74.5 74 ASN B C 1
ATOM 2873 O O . ASN B 1 74 ? -2.891 22.422 23.672 1 74.5 74 ASN B O 1
ATOM 2877 N N . GLY B 1 75 ? -2.564 21.422 25.656 1 71.12 75 GLY B N 1
ATOM 2878 C CA . GLY B 1 75 ? -3.52 22.297 26.328 1 71.12 75 GLY B CA 1
ATOM 2879 C C . GLY B 1 75 ? -3.121 23.766 26.281 1 71.12 75 GLY B C 1
ATOM 2880 O O . GLY B 1 75 ? -3.961 24.625 26.047 1 71.12 75 GLY B O 1
ATOM 2881 N N . LEU B 1 76 ? -1.903 23.938 26.531 1 69.69 76 LEU B N 1
ATOM 2882 C CA . LEU B 1 76 ? -1.396 25.297 26.469 1 69.69 76 LEU B CA 1
ATOM 2883 C C . LEU B 1 76 ? -1.524 25.875 25.062 1 69.69 76 LEU B C 1
ATOM 2885 O O . LEU B 1 76 ? -1.937 27.016 24.891 1 69.69 76 LEU B O 1
ATOM 2889 N N . GLN B 1 77 ? -1.117 25.109 24.109 1 71 77 GLN B N 1
ATOM 2890 C CA . GLN B 1 77 ? -1.236 25.531 22.719 1 71 77 GLN B CA 1
ATOM 2891 C C . GLN B 1 77 ? -2.686 25.859 22.359 1 71 77 GLN B C 1
ATOM 2893 O O . GLN B 1 77 ? -2.961 26.859 21.703 1 71 77 GLN B O 1
ATOM 2898 N N . HIS B 1 78 ? -3.49 25.078 22.844 1 66.94 78 HIS B N 1
ATOM 2899 C CA . HIS B 1 78 ? -4.918 25.297 22.641 1 66.94 78 HIS B CA 1
ATOM 2900 C C . HIS B 1 78 ? -5.375 26.609 23.25 1 66.94 78 HIS B C 1
ATOM 2902 O O . HIS B 1 78 ? -6.129 27.359 22.625 1 66.94 78 HIS B O 1
ATOM 2908 N N . ALA B 1 79 ? -4.973 26.797 24.406 1 65.5 79 ALA B N 1
ATOM 2909 C CA . ALA B 1 79 ? -5.32 28.031 25.094 1 65.5 79 ALA B CA 1
ATOM 2910 C C . ALA B 1 79 ? -4.809 29.25 24.328 1 65.5 79 ALA B C 1
ATOM 2912 O O . ALA B 1 79 ? -5.516 30.25 24.203 1 65.5 79 ALA B O 1
ATOM 2913 N N . ASN B 1 80 ? -3.605 29.156 23.859 1 66.88 80 ASN B N 1
ATOM 2914 C CA . ASN B 1 80 ? -3.004 30.25 23.109 1 66.88 80 ASN B CA 1
ATOM 2915 C C . ASN B 1 80 ? -3.73 30.5 21.797 1 66.88 80 ASN B C 1
ATOM 2917 O O . ASN B 1 80 ? -3.902 31.641 21.375 1 66.88 80 ASN B O 1
ATOM 2921 N N . GLU B 1 81 ? -4.059 29.438 21.172 1 66.62 81 GLU B N 1
ATOM 2922 C CA . GLU B 1 81 ? -4.727 29.516 19.875 1 66.62 81 GLU B CA 1
ATOM 2923 C C . GLU B 1 81 ? -6.121 30.125 20.016 1 66.62 81 GLU B C 1
ATOM 2925 O O . GLU B 1 81 ? -6.613 30.766 19.078 1 66.62 81 GLU B O 1
ATOM 2930 N N . GLN B 1 82 ? -6.742 29.828 21.094 1 60.41 82 GLN B N 1
ATOM 2931 C CA . GLN B 1 82 ? -8.07 30.391 21.328 1 60.41 82 GLN B CA 1
ATOM 2932 C C . GLN B 1 82 ? -8.008 31.906 21.438 1 60.41 82 GLN B C 1
ATOM 2934 O O . GLN B 1 82 ? -9 32.594 21.188 1 60.41 82 GLN B O 1
ATOM 2939 N N . LEU B 1 83 ? -6.945 32.344 21.969 1 59.25 83 LEU B N 1
ATOM 2940 C CA . LEU B 1 83 ? -6.801 33.781 22.125 1 59.25 83 LEU B CA 1
ATOM 2941 C C . LEU B 1 83 ? -6.473 34.438 20.781 1 59.25 83 LEU B C 1
ATOM 2943 O O . LEU B 1 83 ? -6.746 35.625 20.594 1 59.25 83 LEU B O 1
ATOM 2947 N N . SER B 1 84 ? -5.797 33.75 20.031 1 55.5 84 SER B N 1
ATOM 2948 C CA . SER B 1 84 ? -5.402 34.344 18.75 1 55.5 84 SER B CA 1
ATOM 2949 C C . SER B 1 84 ? -6.551 34.281 17.75 1 55.5 84 SER B C 1
ATOM 2951 O O . SER B 1 84 ? -6.988 33.219 17.344 1 55.5 84 SER B O 1
ATOM 2953 N N . SER B 1 85 ? -7.605 35.031 18.062 1 53.19 85 SER B N 1
ATOM 2954 C CA . SER B 1 85 ? -8.828 35.156 17.281 1 53.19 85 SER B CA 1
ATOM 2955 C C . SER B 1 85 ? -8.523 35.094 15.781 1 53.19 85 SER B C 1
ATOM 2957 O O . SER B 1 85 ? -9.383 34.719 14.984 1 53.19 85 SER B O 1
ATOM 2959 N N . GLN B 1 86 ? -7.555 35.875 15.195 1 54.81 86 GLN B N 1
ATOM 2960 C CA . GLN B 1 86 ? -7.457 36.188 13.773 1 54.81 86 GLN B CA 1
ATOM 2961 C C . GLN B 1 86 ? -7.121 34.906 12.969 1 54.81 86 GLN B C 1
ATOM 2963 O O . GLN B 1 86 ? -7.164 33.812 13.492 1 54.81 86 GLN B O 1
ATOM 2968 N N . HIS B 1 87 ? -6.195 35.062 11.945 1 62.75 87 HIS B N 1
ATOM 2969 C CA . HIS B 1 87 ? -5.781 34.156 10.891 1 62.75 87 HIS B CA 1
ATOM 2970 C C . HIS B 1 87 ? -5.027 32.969 11.453 1 62.75 87 HIS B C 1
ATOM 2972 O O . HIS B 1 87 ? -3.92 33.094 11.977 1 62.75 87 HIS B O 1
ATOM 2978 N N . ILE B 1 88 ? -5.805 31.922 11.789 1 70.62 88 ILE B N 1
ATOM 2979 C CA . ILE B 1 88 ? -5.219 30.703 12.336 1 70.62 88 ILE B CA 1
ATOM 2980 C C . ILE B 1 88 ? -4.082 30.234 11.43 1 70.62 88 ILE B C 1
ATOM 2982 O O . ILE B 1 88 ? -4.266 30.062 10.227 1 70.62 88 ILE B O 1
ATOM 2986 N N . GLN B 1 89 ? -2.871 30.391 11.922 1 81.75 89 GLN B N 1
ATOM 2987 C CA . GLN B 1 89 ? -1.717 29.781 11.258 1 81.75 89 GLN B CA 1
ATOM 2988 C C . GLN B 1 89 ? -1.34 28.453 11.898 1 81.75 89 GLN B C 1
ATOM 2990 O O . GLN B 1 89 ? -1.124 28.375 13.109 1 81.75 89 GLN B O 1
ATOM 2995 N N . LEU B 1 90 ? -1.586 27.375 11.125 1 87.44 90 LEU B N 1
ATOM 2996 C CA . LEU B 1 90 ? -1.179 26.047 11.602 1 87.44 90 LEU B CA 1
ATOM 2997 C C . LEU B 1 90 ? 0.288 25.781 11.273 1 87.44 90 LEU B C 1
ATOM 2999 O O . LEU B 1 90 ? 0.76 26.125 10.195 1 87.44 90 LEU B O 1
ATOM 3003 N N . SER B 1 91 ? 0.975 25.281 12.305 1 87.62 91 SER B N 1
ATOM 3004 C CA . SER B 1 91 ? 2.369 2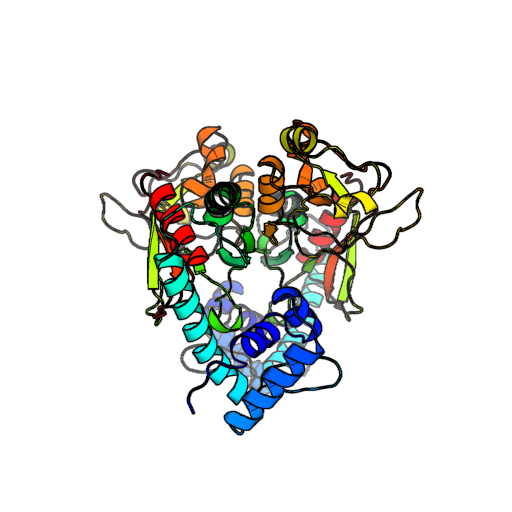4.906 12.094 1 87.62 91 SER B CA 1
ATOM 3005 C C . SER B 1 91 ? 2.678 23.562 12.727 1 87.62 91 SER B C 1
ATOM 3007 O O . SER B 1 91 ? 1.817 22.953 13.375 1 87.62 91 SER B O 1
ATOM 3009 N N . GLY B 1 92 ? 3.908 23.016 12.438 1 89.31 92 GLY B N 1
ATOM 3010 C CA . GLY B 1 92 ? 4.32 21.719 12.961 1 89.31 92 GLY B CA 1
ATOM 3011 C C . GLY B 1 92 ? 4.027 20.578 12.008 1 89.31 92 GLY B C 1
ATOM 3012 O O . GLY B 1 92 ? 3.889 20.781 10.797 1 89.31 92 GLY B O 1
ATOM 3013 N N . THR B 1 93 ? 4.074 19.359 12.578 1 92.94 93 THR B N 1
ATOM 3014 C CA . THR B 1 93 ? 3.924 18.188 11.734 1 92.94 93 THR B CA 1
ATOM 3015 C C . THR B 1 93 ? 2.641 17.438 12.078 1 92.94 93 THR B C 1
ATOM 3017 O O . THR B 1 93 ? 2.424 17.062 13.234 1 92.94 93 THR B O 1
ATOM 3020 N N . LEU B 1 94 ? 1.759 17.391 11.117 1 95.81 94 LEU B N 1
ATOM 3021 C CA . LEU B 1 94 ? 0.578 16.531 11.211 1 95.81 94 LEU B CA 1
ATOM 3022 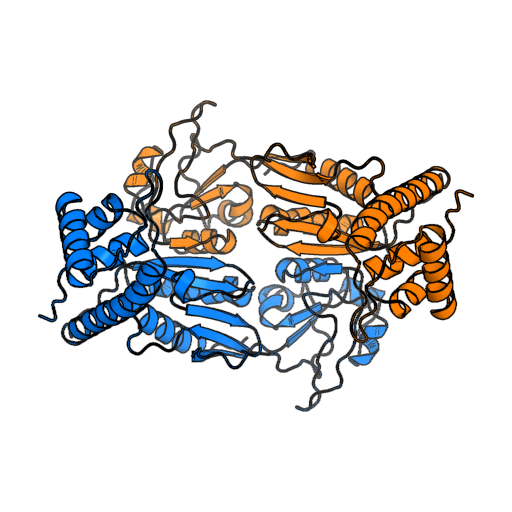C C . LEU B 1 94 ? 0.895 15.117 10.758 1 95.81 94 LEU B C 1
ATOM 3024 O O . LEU B 1 94 ? 1.234 14.891 9.594 1 95.81 94 LEU B O 1
ATOM 3028 N N . ARG B 1 95 ? 0.783 14.156 11.633 1 95.69 95 ARG B N 1
ATOM 3029 C CA . ARG B 1 95 ? 1.109 12.766 11.328 1 95.69 95 ARG B CA 1
ATOM 3030 C C . ARG B 1 95 ? -0.153 11.922 11.211 1 95.69 95 ARG B C 1
ATOM 3032 O O . ARG B 1 95 ? -0.899 11.773 12.188 1 95.69 95 ARG B O 1
ATOM 3039 N N . VAL B 1 96 ? -0.333 11.328 10.055 1 96.62 96 VAL B N 1
ATOM 3040 C CA . VAL B 1 96 ? -1.543 10.562 9.766 1 96.62 96 VAL B CA 1
ATOM 3041 C C . VAL B 1 96 ? -1.168 9.156 9.305 1 96.62 96 VAL B C 1
ATOM 3043 O O . VAL B 1 96 ? -0.28 8.984 8.469 1 96.62 96 VAL B O 1
ATOM 3046 N N . SER B 1 97 ? -1.748 8.203 9.898 1 94.56 97 SER B N 1
ATOM 3047 C CA . SER B 1 97 ? -1.661 6.832 9.406 1 94.56 97 SER B CA 1
ATOM 3048 C C . SER B 1 97 ? -2.908 6.445 8.617 1 94.56 97 SER B C 1
ATOM 3050 O O . SER B 1 97 ? -4.031 6.707 9.055 1 94.56 97 SER B O 1
ATOM 3052 N N . ALA B 1 98 ? -2.68 5.891 7.484 1 93.12 98 ALA B N 1
ATOM 3053 C CA . ALA B 1 98 ? -3.834 5.57 6.648 1 93.12 98 ALA B CA 1
ATOM 3054 C C . ALA B 1 98 ? -3.66 4.215 5.969 1 93.12 98 ALA B C 1
ATOM 3056 O O . ALA B 1 98 ? -2.535 3.736 5.805 1 93.12 98 ALA B O 1
ATOM 3057 N N . ALA B 1 99 ? -4.805 3.645 5.609 1 87.5 99 ALA B N 1
ATOM 3058 C CA . ALA B 1 99 ? -4.781 2.367 4.902 1 87.5 99 ALA B CA 1
ATOM 3059 C C . ALA B 1 99 ? -5.863 2.314 3.828 1 87.5 99 ALA B C 1
ATOM 3061 O O . ALA B 1 99 ? -6.961 2.844 4.016 1 87.5 99 ALA B O 1
ATOM 3062 N N . GLY B 1 100 ? -5.449 1.664 2.678 1 85.38 100 GLY B N 1
ATOM 3063 C CA . GLY B 1 100 ? -6.453 1.345 1.677 1 85.38 100 GLY B CA 1
ATOM 3064 C C . GLY B 1 100 ? -6.512 2.355 0.547 1 85.38 100 GLY B C 1
ATOM 3065 O O . GLY B 1 100 ? -6.008 3.473 0.679 1 85.38 100 GLY B O 1
ATOM 3066 N N . ALA B 1 101 ? -7.199 1.973 -0.45 1 86.25 101 ALA B N 1
ATOM 3067 C CA . ALA B 1 101 ? -7.293 2.754 -1.681 1 86.25 101 ALA B CA 1
ATOM 3068 C C . ALA B 1 101 ? -8.062 4.051 -1.449 1 86.25 101 ALA B C 1
ATOM 3070 O O . ALA B 1 101 ? -7.75 5.078 -2.053 1 86.25 101 ALA B O 1
ATOM 3071 N N . PHE B 1 102 ? -9.047 3.998 -0.605 1 90.94 102 PHE B N 1
ATOM 3072 C CA . PHE B 1 102 ? -9.82 5.199 -0.323 1 90.94 102 PHE B CA 1
ATOM 3073 C C . PHE B 1 102 ? -8.93 6.297 0.25 1 90.94 102 PHE B C 1
ATOM 3075 O O . PHE B 1 102 ? -9.031 7.457 -0.155 1 90.94 102 PHE B O 1
ATOM 3082 N N . ALA B 1 103 ? -8.125 5.918 1.178 1 92.94 103 ALA B N 1
ATOM 3083 C CA . ALA B 1 103 ? -7.203 6.887 1.764 1 92.94 103 ALA B CA 1
ATOM 3084 C C . ALA B 1 103 ? -6.219 7.406 0.721 1 92.94 103 ALA B C 1
ATOM 3086 O O . ALA B 1 103 ? -5.938 8.609 0.666 1 92.94 103 ALA B O 1
ATOM 3087 N N . GLU B 1 104 ? -5.766 6.527 -0.071 1 90.94 104 GLU B N 1
ATOM 3088 C CA . GLU B 1 104 ? -4.77 6.875 -1.081 1 90.94 104 GLU B CA 1
ATOM 3089 C C . GLU B 1 104 ? -5.355 7.812 -2.133 1 90.94 104 GLU B C 1
ATOM 3091 O O . GLU B 1 104 ? -4.738 8.82 -2.492 1 90.94 104 GLU B O 1
ATOM 3096 N N . ASN B 1 105 ? -6.543 7.57 -2.529 1 90.5 105 ASN B N 1
ATOM 3097 C CA . ASN B 1 105 ? -7.086 8.227 -3.715 1 90.5 105 ASN B CA 1
ATOM 3098 C C . ASN B 1 105 ? -7.945 9.43 -3.346 1 90.5 105 ASN B C 1
ATOM 3100 O O . ASN B 1 105 ? -8.188 10.305 -4.18 1 90.5 105 ASN B O 1
ATOM 3104 N N . TYR B 1 106 ? -8.398 9.43 -2.125 1 93.69 106 TYR B N 1
ATOM 3105 C CA . TYR B 1 106 ? -9.359 10.484 -1.806 1 93.69 106 TYR B CA 1
ATOM 3106 C C . TYR B 1 106 ? -8.914 11.273 -0.576 1 93.69 106 TYR B C 1
ATOM 3108 O O . TYR B 1 106 ? -8.938 12.508 -0.575 1 93.69 106 TYR B O 1
ATOM 3116 N N . VAL B 1 107 ? -8.445 10.594 0.435 1 96.69 107 VAL B N 1
ATOM 3117 C CA . VAL B 1 107 ? -8.078 11.281 1.667 1 96.69 107 VAL B CA 1
ATOM 3118 C C . VAL B 1 107 ? -6.781 12.062 1.453 1 96.69 107 VAL B C 1
ATOM 3120 O O . VAL B 1 107 ? -6.672 13.219 1.87 1 96.69 107 VAL B O 1
ATOM 3123 N N . ALA B 1 108 ? -5.84 11.445 0.811 1 97 108 ALA B N 1
ATOM 3124 C CA . ALA B 1 108 ? -4.551 12.094 0.587 1 97 108 ALA B CA 1
ATOM 3125 C C . ALA B 1 108 ? -4.715 13.391 -0.19 1 97 108 ALA B C 1
ATOM 3127 O O . ALA B 1 108 ? -4.266 14.453 0.257 1 97 108 ALA B O 1
ATOM 3128 N N . PRO B 1 109 ? -5.434 13.383 -1.277 1 96.25 109 PRO B N 1
ATOM 3129 C CA . PRO B 1 109 ? -5.648 14.648 -1.995 1 96.25 109 PRO B CA 1
ATOM 3130 C C . PRO B 1 109 ? -6.355 15.695 -1.144 1 96.25 109 PRO B C 1
ATOM 3132 O O . PRO B 1 109 ? -6.043 16.891 -1.24 1 96.25 109 PRO B O 1
ATOM 3135 N N . ALA B 1 110 ? -7.316 15.234 -0.396 1 97.25 110 ALA B N 1
ATOM 3136 C CA . ALA B 1 110 ? -8.008 16.172 0.481 1 97.25 110 ALA B CA 1
ATOM 3137 C C . ALA B 1 110 ? -7.039 16.797 1.483 1 97.25 110 ALA B C 1
ATOM 3139 O O . ALA B 1 110 ? -7.09 18.016 1.732 1 97.25 110 ALA B O 1
ATOM 3140 N N . LEU B 1 111 ? -6.148 16 2.049 1 98.19 111 LEU B N 1
ATOM 3141 C CA . LEU B 1 111 ? -5.156 16.5 2.996 1 98.19 111 LEU B CA 1
ATOM 3142 C C . LEU B 1 111 ? -4.18 17.453 2.311 1 98.19 111 LEU B C 1
ATOM 3144 O O . LEU B 1 111 ? -3.684 18.391 2.932 1 98.19 111 LEU B O 1
ATOM 3148 N N . MET B 1 112 ? -3.893 17.172 1.05 1 97.88 112 MET B N 1
ATOM 3149 C CA . MET B 1 112 ? -3.031 18.078 0.289 1 97.88 112 MET B CA 1
ATOM 3150 C C . MET B 1 112 ? -3.68 19.438 0.136 1 97.88 112 MET B C 1
ATOM 3152 O O . MET B 1 112 ? -3.018 20.469 0.296 1 97.88 112 MET B O 1
ATOM 3156 N N . ALA B 1 113 ? -4.961 19.453 -0.162 1 96.69 113 ALA B N 1
ATOM 3157 C CA . ALA B 1 113 ? -5.707 20.703 -0.256 1 96.69 113 ALA B CA 1
ATOM 3158 C C . ALA B 1 113 ? -5.691 21.453 1.073 1 96.69 113 ALA B C 1
ATOM 3160 O O . ALA B 1 113 ? -5.535 22.672 1.102 1 96.69 113 ALA B O 1
ATOM 3161 N N . PHE B 1 114 ? -5.855 20.719 2.148 1 97.06 114 PHE B N 1
ATOM 3162 C CA . PHE B 1 114 ? -5.781 21.297 3.486 1 97.06 114 PHE B CA 1
ATOM 3163 C C . PHE B 1 114 ? -4.41 21.906 3.736 1 97.06 114 PHE B C 1
ATOM 3165 O O . PHE B 1 114 ? -4.305 23.047 4.203 1 97.06 114 PHE B O 1
ATOM 3172 N N . ALA B 1 115 ? -3.369 21.188 3.404 1 96.25 115 ALA B N 1
ATOM 3173 C CA . ALA B 1 115 ? -1.993 21.625 3.627 1 96.25 115 ALA B CA 1
ATOM 3174 C C . ALA B 1 115 ? -1.692 22.906 2.852 1 96.25 115 ALA B C 1
ATOM 3176 O O . ALA B 1 115 ? -0.943 23.766 3.324 1 96.25 115 ALA B O 1
ATOM 3177 N N . LYS B 1 116 ? -2.205 23.031 1.694 1 95 116 LYS B N 1
ATOM 3178 C CA . LYS B 1 116 ? -1.963 24.203 0.853 1 95 116 LYS B CA 1
ATOM 3179 C C . LYS B 1 116 ? -2.486 25.484 1.515 1 95 116 LYS B C 1
ATOM 3181 O O . LYS B 1 116 ? -1.972 26.562 1.267 1 95 116 LYS B O 1
ATOM 3186 N N . LYS B 1 117 ? -3.488 25.344 2.389 1 94 117 LYS B N 1
ATOM 3187 C CA . LYS B 1 117 ? -4.066 26.484 3.092 1 94 117 LYS B CA 1
ATOM 3188 C C . LYS B 1 117 ? -3.162 26.938 4.234 1 94 117 LYS B C 1
ATOM 3190 O O . LYS B 1 117 ? -3.291 28.062 4.727 1 94 117 LYS B O 1
ATOM 3195 N N . TYR B 1 118 ? -2.303 26.078 4.641 1 94.25 118 TYR B N 1
ATOM 3196 C CA . TYR B 1 118 ? -1.449 26.375 5.789 1 94.25 118 TYR B CA 1
ATOM 3197 C C . TYR B 1 118 ? 0.018 26.125 5.449 1 94.25 118 TYR B C 1
ATOM 3199 O O . TYR B 1 118 ? 0.564 25.062 5.746 1 94.25 118 TYR B O 1
ATOM 3207 N N . PRO B 1 119 ? 0.748 27.078 5.012 1 91.56 119 PRO B N 1
ATOM 3208 C CA . PRO B 1 119 ? 2.094 26.938 4.453 1 91.56 119 PRO B CA 1
ATOM 3209 C C . PRO B 1 119 ? 3.117 26.484 5.488 1 91.56 119 PRO B C 1
ATOM 3211 O O . PRO B 1 119 ? 4.191 25.984 5.129 1 91.56 119 PRO B O 1
ATOM 3214 N N . ASP B 1 120 ? 2.795 26.641 6.762 1 92.25 120 ASP B N 1
ATOM 3215 C CA . ASP B 1 120 ? 3.77 26.281 7.789 1 92.25 120 ASP B CA 1
ATOM 3216 C C . ASP B 1 120 ? 3.482 24.906 8.367 1 92.25 120 ASP B C 1
ATOM 3218 O O . ASP B 1 120 ? 4.148 24.469 9.305 1 92.25 120 ASP B O 1
ATOM 3222 N N . LEU B 1 121 ? 2.523 24.25 7.777 1 94.62 121 LEU B N 1
ATOM 3223 C CA . LEU B 1 121 ? 2.146 22.922 8.227 1 94.62 121 LEU B CA 1
ATOM 3224 C C . LEU B 1 121 ? 2.844 21.844 7.387 1 94.62 121 LEU B C 1
ATOM 3226 O O . LEU B 1 121 ? 2.861 21.922 6.156 1 94.62 121 LEU B O 1
ATOM 3230 N N . THR B 1 122 ? 3.471 20.922 8.07 1 96.19 122 THR B N 1
ATOM 3231 C CA . THR B 1 122 ? 4.004 19.719 7.426 1 96.19 122 THR B CA 1
ATOM 3232 C C . THR B 1 122 ? 3.076 18.531 7.645 1 96.19 122 THR B C 1
ATOM 3234 O O . THR B 1 122 ? 2.561 18.328 8.75 1 96.19 122 THR B O 1
ATOM 3237 N N . VAL B 1 123 ? 2.795 17.797 6.582 1 98.06 123 VAL B N 1
ATOM 3238 C CA . VAL B 1 123 ? 1.94 16.609 6.684 1 98.06 123 VAL B CA 1
ATOM 3239 C C . VAL B 1 123 ? 2.756 15.359 6.383 1 98.06 123 VAL B C 1
ATOM 3241 O O . VAL B 1 123 ? 3.42 15.273 5.348 1 98.06 123 VAL B O 1
ATOM 3244 N N . GLU B 1 124 ? 2.748 14.477 7.312 1 96.88 124 GLU B N 1
ATOM 3245 C CA . GLU B 1 124 ? 3.311 13.141 7.121 1 96.88 124 GLU B CA 1
ATOM 3246 C C . GLU B 1 124 ? 2.211 12.086 7.066 1 96.88 124 GLU B C 1
ATOM 3248 O O . GLU B 1 124 ? 1.534 11.828 8.062 1 96.88 124 GLU B O 1
ATOM 3253 N N . LEU B 1 125 ? 2.07 11.531 5.926 1 96.31 125 LEU B N 1
ATOM 3254 C CA . LEU B 1 125 ? 1.057 10.508 5.707 1 96.31 125 LEU B CA 1
ATOM 3255 C C . LEU B 1 125 ? 1.699 9.133 5.531 1 96.31 125 LEU B C 1
ATOM 3257 O O . LEU B 1 125 ? 2.32 8.859 4.5 1 96.31 125 LEU B O 1
ATOM 3261 N N . ASP B 1 126 ? 1.492 8.281 6.477 1 92.38 126 ASP B N 1
ATOM 3262 C CA . ASP B 1 126 ? 2.074 6.941 6.477 1 92.38 126 ASP B CA 1
ATOM 3263 C C . ASP B 1 126 ? 1.023 5.883 6.137 1 92.38 126 ASP B C 1
ATOM 3265 O O . ASP B 1 126 ? 0.075 5.68 6.898 1 92.38 126 ASP B O 1
ATOM 3269 N N . PHE B 1 127 ? 1.239 5.262 5.023 1 88.88 127 PHE B N 1
ATOM 3270 C CA . PHE B 1 127 ? 0.319 4.199 4.633 1 88.88 127 PHE B CA 1
ATOM 3271 C C . PHE B 1 127 ? 0.765 2.857 5.199 1 88.88 127 PHE B C 1
ATOM 3273 O O . PHE B 1 127 ? 1.852 2.373 4.879 1 88.88 127 PHE B O 1
ATOM 3280 N N . ASN B 1 128 ? -0.051 2.318 6.012 1 81.62 128 ASN B N 1
ATOM 3281 C CA . ASN B 1 128 ? 0.201 1.024 6.637 1 81.62 128 ASN B CA 1
ATOM 3282 C C . ASN B 1 128 ? -1.089 0.388 7.145 1 81.62 128 ASN B C 1
ATOM 3284 O O . ASN B 1 128 ? -2.01 1.092 7.566 1 81.62 128 ASN B O 1
ATOM 3288 N N . THR B 1 129 ? -1.184 -0.956 7.043 1 74.38 129 THR B N 1
ATOM 3289 C CA . THR B 1 129 ? -2.406 -1.646 7.438 1 74.38 129 THR B CA 1
ATOM 3290 C C . THR B 1 129 ? -2.334 -2.084 8.898 1 74.38 129 THR B C 1
ATOM 3292 O O . THR B 1 129 ? -3.32 -2.566 9.453 1 74.38 129 THR B O 1
ATOM 3295 N N . ARG B 1 130 ? -1.281 -1.881 9.492 1 70.31 130 ARG B N 1
ATOM 3296 C CA . ARG B 1 130 ? -1.104 -2.361 10.859 1 70.31 130 ARG B CA 1
ATOM 3297 C C . ARG B 1 130 ? -1.804 -1.445 11.852 1 70.31 130 ARG B C 1
ATOM 3299 O O . ARG B 1 130 ? -1.993 -0.258 11.586 1 70.31 130 ARG B O 1
ATOM 3306 N N . MET B 1 131 ? -2.156 -2.17 12.938 1 69.25 131 MET B N 1
ATOM 3307 C CA . MET B 1 131 ? -2.701 -1.374 14.039 1 69.25 131 MET B CA 1
ATOM 3308 C C . MET B 1 131 ? -1.641 -0.438 14.609 1 69.25 131 MET B C 1
ATOM 3310 O O . MET B 1 131 ? -0.507 -0.854 14.852 1 69.25 131 MET B O 1
ATOM 3314 N N . VAL B 1 132 ? -2.08 0.796 14.656 1 70.25 132 VAL B N 1
ATOM 3315 C CA . VAL B 1 132 ? -1.116 1.799 15.102 1 70.25 132 VAL B CA 1
ATOM 3316 C C . VAL B 1 132 ? -1.292 2.057 16.594 1 70.25 132 VAL B C 1
ATOM 3318 O O . VAL B 1 132 ? -2.408 2.002 17.109 1 70.25 132 VAL B O 1
ATOM 3321 N N . ASN B 1 133 ? -0.139 2.129 17.203 1 70.56 133 ASN B N 1
ATOM 3322 C CA . ASN B 1 133 ? -0.13 2.736 18.531 1 70.56 133 ASN B CA 1
ATOM 3323 C C . ASN B 1 133 ? -0.004 4.254 18.453 1 70.56 133 ASN B C 1
ATOM 3325 O O . ASN B 1 133 ? 1.089 4.781 18.234 1 70.56 133 ASN B O 1
ATOM 3329 N N . PHE B 1 134 ? -1.086 4.855 18.719 1 72.38 134 PHE B N 1
ATOM 3330 C CA . PHE B 1 134 ? -1.173 6.297 18.5 1 72.38 134 PHE B CA 1
ATOM 3331 C C . PHE B 1 134 ? -0.137 7.031 19.344 1 72.38 134 PHE B C 1
ATOM 3333 O O . PHE B 1 134 ? 0.472 8 18.891 1 72.38 134 PHE B O 1
ATOM 3340 N N . ILE B 1 135 ? 0.072 6.582 20.5 1 64.81 135 ILE B N 1
ATOM 3341 C CA . ILE B 1 135 ? 0.95 7.277 21.438 1 64.81 135 ILE B CA 1
ATOM 3342 C C . ILE B 1 135 ? 2.408 6.984 21.094 1 64.81 135 ILE B C 1
ATOM 3344 O O . ILE B 1 135 ? 3.195 7.906 20.859 1 64.81 135 ILE B O 1
ATOM 3348 N N . GLU B 1 136 ? 2.672 5.773 20.859 1 67.81 136 GLU B N 1
ATOM 3349 C CA . GLU B 1 136 ? 4.055 5.371 20.625 1 67.81 136 GLU B CA 1
ATOM 3350 C C . GLU B 1 136 ? 4.52 5.797 19.234 1 67.81 136 GLU B C 1
ATOM 3352 O O . GLU B 1 136 ? 5.68 6.168 19.047 1 67.81 136 GLU B O 1
ATOM 3357 N N . ASP B 1 137 ? 3.582 5.918 18.422 1 77.5 137 ASP B N 1
ATOM 3358 C CA . ASP B 1 137 ? 3.955 6.195 17.031 1 77.5 137 ASP B CA 1
ATOM 3359 C C . ASP B 1 137 ? 3.84 7.684 16.719 1 77.5 137 ASP B C 1
ATOM 3361 O O . ASP B 1 137 ? 4.32 8.148 15.68 1 77.5 137 ASP B O 1
ATOM 3365 N N . GLY B 1 138 ? 3.264 8.461 17.672 1 82 138 GLY B N 1
ATOM 3366 C CA . GLY B 1 138 ? 3.111 9.891 17.469 1 82 138 GLY B CA 1
ATOM 3367 C C . GLY B 1 138 ? 2.148 10.234 16.359 1 82 138 GLY B C 1
ATOM 3368 O O . GLY B 1 138 ? 2.389 11.172 15.594 1 82 138 GLY B O 1
ATOM 3369 N N . ILE B 1 139 ? 1.146 9.438 16.203 1 90.12 139 ILE B N 1
ATOM 3370 C CA . ILE B 1 139 ? 0.146 9.625 15.156 1 90.12 139 ILE B CA 1
ATOM 3371 C C . ILE B 1 139 ? -0.988 10.5 15.688 1 90.12 139 ILE B C 1
ATOM 3373 O O . ILE B 1 139 ? -1.484 10.289 16.797 1 90.12 139 ILE B O 1
ATOM 3377 N N . ASP B 1 140 ? -1.27 11.508 14.914 1 92.56 140 ASP B N 1
ATOM 3378 C CA . ASP B 1 140 ? -2.352 12.406 15.305 1 92.56 140 ASP B CA 1
ATOM 3379 C C . ASP B 1 140 ? -3.713 11.742 15.109 1 92.56 140 ASP B C 1
ATOM 3381 O O . ASP B 1 140 ? -4.574 11.82 15.984 1 92.56 140 ASP B O 1
ATOM 3385 N N . PHE B 1 141 ? -3.922 11.117 13.969 1 94.19 141 PHE B N 1
ATOM 3386 C CA . PHE B 1 141 ? -5.121 10.32 13.734 1 94.19 141 PHE B CA 1
ATOM 3387 C C . PHE B 1 141 ? -4.891 9.305 12.625 1 94.19 141 PHE B C 1
ATOM 3389 O O . PHE B 1 141 ? -3.877 9.359 11.922 1 94.19 141 PHE B O 1
ATOM 3396 N N . ALA B 1 142 ? -5.84 8.375 12.516 1 94.25 142 ALA B N 1
ATOM 3397 C CA . ALA B 1 142 ? -5.73 7.312 11.516 1 94.25 142 ALA B CA 1
ATOM 3398 C C . ALA B 1 142 ? -6.992 7.223 10.672 1 94.25 142 ALA B C 1
ATOM 3400 O O . ALA B 1 142 ? -8.086 7.562 11.133 1 94.25 142 ALA B O 1
ATOM 3401 N N . ILE B 1 143 ? -6.766 6.871 9.445 1 95 143 ILE B N 1
ATOM 3402 C CA . ILE B 1 143 ? -7.871 6.539 8.555 1 95 143 ILE B CA 1
ATOM 3403 C C . ILE B 1 143 ? -8 5.02 8.43 1 95 143 ILE B C 1
ATOM 3405 O O . ILE B 1 143 ? -7.059 4.344 8.008 1 95 143 ILE B O 1
ATOM 3409 N N . ARG B 1 144 ? -9.18 4.562 8.797 1 91.25 144 ARG B N 1
ATOM 3410 C CA . ARG B 1 144 ? -9.367 3.113 8.805 1 91.25 144 ARG B CA 1
ATOM 3411 C C . ARG B 1 144 ? -10.711 2.73 8.188 1 91.25 144 ARG B C 1
ATOM 3413 O O . ARG B 1 144 ? -11.68 3.486 8.281 1 91.25 144 ARG B O 1
ATOM 3420 N N . TYR B 1 145 ? -10.656 1.619 7.562 1 88.25 145 TYR B N 1
ATOM 3421 C CA . TYR B 1 145 ? -11.867 1.035 6.996 1 88.25 145 TYR B CA 1
ATOM 3422 C C . TYR B 1 145 ? -12.391 -0.099 7.871 1 88.25 145 TYR B C 1
ATOM 3424 O O . TYR B 1 145 ? -11.609 -0.92 8.359 1 88.25 145 TYR B O 1
ATOM 3432 N N . GLY B 1 146 ? -13.625 -0.195 8.008 1 82.31 146 GLY B N 1
ATOM 3433 C CA . GLY B 1 146 ? -14.242 -1.325 8.68 1 82.31 146 GLY B CA 1
ATOM 3434 C C . GLY B 1 146 ? -14.812 -0.967 10.039 1 82.31 146 GLY B C 1
ATOM 3435 O O . GLY B 1 146 ? -15.031 0.208 10.336 1 82.31 146 GLY B O 1
ATOM 3436 N N . ARG B 1 147 ? -15.18 -2.084 10.852 1 72.88 147 ARG B N 1
ATOM 3437 C CA . ARG B 1 147 ? -15.773 -1.917 12.18 1 72.88 147 ARG B CA 1
ATOM 3438 C C . ARG B 1 147 ? -14.695 -1.708 13.234 1 72.88 147 ARG B C 1
ATOM 3440 O O . ARG B 1 147 ? -13.672 -2.402 13.234 1 72.88 147 ARG B O 1
ATOM 3447 N N . LEU B 1 148 ? -14.758 -0.588 13.844 1 69.62 148 LEU B N 1
ATOM 3448 C CA . LEU B 1 148 ? -13.773 -0.269 14.867 1 69.62 148 LEU B CA 1
ATOM 3449 C C . LEU B 1 148 ? -14.125 -0.947 16.188 1 69.62 148 LEU B C 1
ATOM 3451 O O . LEU B 1 148 ? -15.297 -1.051 16.547 1 69.62 148 LEU B O 1
ATOM 3455 N N . ASN B 1 149 ? -13.117 -1.739 16.609 1 63.72 149 ASN B N 1
ATOM 3456 C CA . ASN B 1 149 ? -13.328 -2.328 17.938 1 63.72 149 ASN B CA 1
ATOM 3457 C C . ASN B 1 149 ? -13.391 -1.261 19.016 1 63.72 149 ASN B C 1
ATOM 3459 O O . ASN B 1 149 ? -12.891 -0.149 18.828 1 63.72 149 ASN B O 1
ATOM 3463 N N . ASP B 1 150 ? -14.164 -1.604 20.062 1 58.28 150 ASP B N 1
ATOM 3464 C CA . ASP B 1 150 ? -14.297 -0.739 21.219 1 58.28 150 ASP B CA 1
ATOM 3465 C C . ASP B 1 150 ? -12.93 -0.413 21.828 1 58.28 150 ASP B C 1
ATOM 3467 O O . ASP B 1 150 ? -12.297 -1.269 22.453 1 58.28 150 ASP B O 1
ATOM 3471 N N . SER B 1 151 ? -12.336 0.545 21.109 1 63.66 151 SER B N 1
ATOM 3472 C CA . SER B 1 151 ? -11.062 1.015 21.656 1 63.66 151 SER B CA 1
ATOM 3473 C C . SER B 1 151 ? -11.188 2.426 22.219 1 63.66 151 SER B C 1
ATOM 3475 O O . SER B 1 151 ? -12.188 3.111 21.969 1 63.66 151 SER B O 1
ATOM 3477 N N . GLY B 1 152 ? -10.773 2.58 23.594 1 74.44 152 GLY B N 1
ATOM 3478 C CA . GLY B 1 152 ? -10.625 3.91 24.172 1 74.44 152 GLY B CA 1
ATOM 3479 C C . GLY B 1 152 ? -10.359 4.98 23.125 1 74.44 152 GLY B C 1
ATOM 3480 O O . GLY B 1 152 ? -10.133 6.145 23.469 1 74.44 152 GLY B O 1
ATOM 3481 N N . LEU B 1 153 ? -10.625 4.672 21.812 1 82.25 153 LEU B N 1
ATOM 3482 C CA . LEU B 1 153 ? -10.391 5.609 20.719 1 82.25 153 LEU B CA 1
ATOM 3483 C C . LEU B 1 153 ? -11.695 6.246 20.266 1 82.25 153 LEU B C 1
ATOM 3485 O O . LEU B 1 153 ? -12.773 5.668 20.438 1 82.25 153 LEU B O 1
ATOM 3489 N N . VAL B 1 154 ? -11.586 7.477 19.828 1 88.38 154 VAL B N 1
ATOM 3490 C CA . VAL B 1 154 ? -12.719 8.172 19.219 1 88.38 154 VAL B CA 1
ATOM 3491 C C . VAL B 1 154 ? -12.742 7.887 17.719 1 88.38 154 VAL B C 1
ATOM 3493 O O . VAL B 1 154 ? -11.703 7.898 17.047 1 88.38 154 VAL B O 1
ATOM 3496 N N . ALA B 1 155 ? -13.914 7.605 17.234 1 91.38 155 ALA B N 1
ATOM 3497 C CA . ALA B 1 155 ? -14.094 7.352 15.812 1 91.38 155 ALA B CA 1
ATOM 3498 C C . ALA B 1 155 ? -15.133 8.289 15.211 1 91.38 155 ALA B C 1
ATOM 3500 O O . ALA B 1 155 ? -16.219 8.461 15.766 1 91.38 155 ALA B O 1
ATOM 3501 N N . ARG B 1 156 ? -14.742 8.961 14.125 1 92.31 156 ARG B N 1
ATOM 3502 C CA . ARG B 1 156 ? -15.672 9.766 13.344 1 92.31 156 ARG B CA 1
ATOM 3503 C C . ARG B 1 156 ? -15.805 9.227 11.922 1 92.31 156 ARG B C 1
ATOM 3505 O O . ARG B 1 156 ? -14.805 8.977 11.25 1 92.31 156 ARG B O 1
ATOM 3512 N N . LYS B 1 157 ? -17.031 9.164 11.492 1 93 157 LYS B N 1
ATOM 3513 C CA . LYS B 1 157 ? -17.281 8.602 10.172 1 93 157 LYS B CA 1
ATOM 3514 C C . LYS B 1 157 ? -16.891 9.594 9.07 1 93 157 LYS B C 1
ATOM 3516 O O . LYS B 1 157 ? -17.234 10.773 9.148 1 93 157 LYS B O 1
ATOM 3521 N N . LEU B 1 158 ? -16.156 9.117 8.086 1 94.69 158 LEU B N 1
ATOM 3522 C CA . LEU B 1 158 ? -15.789 9.93 6.934 1 94.69 158 LEU B CA 1
ATOM 3523 C C . LEU B 1 158 ? -16.734 9.672 5.77 1 94.69 158 LEU B C 1
ATOM 3525 O O . LEU B 1 158 ? -17.266 10.617 5.172 1 94.69 158 LEU B O 1
ATOM 3529 N N . ALA B 1 159 ? -16.953 8.383 5.473 1 93.38 159 ALA B N 1
ATOM 3530 C CA . ALA B 1 159 ? -17.781 8.047 4.312 1 93.38 159 ALA B CA 1
ATOM 3531 C C . ALA B 1 159 ? -18.266 6.605 4.391 1 93.38 159 ALA B C 1
ATOM 3533 O O . ALA B 1 159 ? -17.578 5.73 4.902 1 93.38 159 ALA B O 1
ATOM 3534 N N . ASP B 1 160 ? -19.484 6.434 3.91 1 92.25 160 ASP B N 1
ATOM 3535 C CA . ASP B 1 160 ? -19.938 5.074 3.633 1 92.25 160 ASP B CA 1
ATOM 3536 C C . ASP B 1 160 ? -19.297 4.531 2.354 1 92.25 160 ASP B C 1
ATOM 3538 O O . ASP B 1 160 ? -19.141 5.266 1.373 1 92.25 160 ASP B O 1
ATOM 3542 N N . ARG B 1 161 ? -19 3.318 2.459 1 92.06 161 ARG B N 1
ATOM 3543 C CA . ARG B 1 161 ? -18.328 2.678 1.338 1 92.06 161 ARG B CA 1
ATOM 3544 C C . ARG B 1 161 ? -19.125 1.479 0.829 1 92.06 161 ARG B C 1
ATOM 3546 O O . ARG B 1 161 ? -18.75 0.331 1.089 1 92.06 161 ARG B O 1
ATOM 3553 N N . PRO B 1 162 ? -20.156 1.773 0.025 1 92.75 162 PRO B N 1
ATOM 3554 C CA . PRO B 1 162 ? -20.938 0.654 -0.511 1 92.75 162 PRO B CA 1
ATOM 3555 C C . PRO B 1 162 ? -20.109 -0.243 -1.438 1 92.75 162 PRO B C 1
ATOM 3557 O O . PRO B 1 162 ? -19.172 0.226 -2.086 1 92.75 162 PRO B O 1
ATOM 3560 N N . MET B 1 163 ? -20.547 -1.467 -1.468 1 94.75 163 MET B N 1
ATOM 3561 C CA . MET B 1 163 ? -19.828 -2.469 -2.236 1 94.75 163 MET B CA 1
ATOM 3562 C C . MET B 1 163 ? -20.312 -2.518 -3.678 1 94.75 163 MET B C 1
ATOM 3564 O O . MET B 1 163 ? -21.406 -2.043 -3.979 1 94.75 163 MET B O 1
ATOM 3568 N N . ALA B 1 164 ? -19.516 -3.066 -4.539 1 95.81 164 ALA B N 1
ATOM 3569 C CA . ALA B 1 164 ? -19.875 -3.363 -5.922 1 95.81 164 ALA B CA 1
ATOM 3570 C C . ALA B 1 164 ? -19.141 -4.594 -6.43 1 95.81 164 ALA B C 1
ATOM 3572 O O . ALA B 1 164 ? -18.016 -4.867 -6.012 1 95.81 164 ALA B O 1
ATOM 3573 N N . ALA B 1 165 ? -19.781 -5.305 -7.277 1 97.81 165 ALA B N 1
ATOM 3574 C CA . ALA B 1 165 ? -19.172 -6.434 -7.973 1 97.81 165 ALA B CA 1
ATOM 3575 C C . ALA B 1 165 ? -19.031 -6.145 -9.469 1 97.81 165 ALA B C 1
ATOM 3577 O O . ALA B 1 165 ? -19.922 -5.539 -10.07 1 97.81 165 ALA B O 1
ATOM 3578 N N . ALA B 1 166 ? -17.938 -6.57 -10.039 1 98.19 166 ALA B N 1
ATOM 3579 C CA . ALA B 1 166 ? -17.688 -6.309 -11.453 1 98.19 166 ALA B CA 1
ATOM 3580 C C . ALA B 1 166 ? -16.828 -7.402 -12.078 1 98.19 166 ALA B C 1
ATOM 3582 O O . ALA B 1 166 ? -16.172 -8.156 -11.359 1 98.19 166 ALA B O 1
ATOM 3583 N N . ALA B 1 167 ? -16.875 -7.508 -13.32 1 98.31 167 ALA B N 1
ATOM 3584 C CA . ALA B 1 167 ? -16.062 -8.422 -14.125 1 98.31 167 ALA B CA 1
ATOM 3585 C C . ALA B 1 167 ? -15.789 -7.84 -15.508 1 98.31 167 ALA B C 1
ATOM 3587 O O . ALA B 1 167 ? -16.453 -6.895 -15.93 1 98.31 167 ALA B O 1
ATOM 3588 N N . SER B 1 168 ? -14.781 -8.391 -16.172 1 97.69 168 SER B N 1
ATOM 3589 C CA . SER B 1 168 ? -14.508 -7.957 -17.531 1 97.69 168 SER B CA 1
ATOM 3590 C C . SER B 1 168 ? -15.523 -8.531 -18.516 1 97.69 168 SER B C 1
ATOM 3592 O O . SER B 1 168 ? -16.141 -9.562 -18.25 1 97.69 168 SER B O 1
ATOM 3594 N N . ARG B 1 169 ? -15.695 -7.859 -19.594 1 96.44 169 ARG B N 1
ATOM 3595 C CA . ARG B 1 169 ? -16.578 -8.344 -20.656 1 96.44 169 ARG B CA 1
ATOM 3596 C C . ARG B 1 169 ? -16.156 -9.719 -21.141 1 96.44 169 ARG B C 1
ATOM 3598 O O . ARG B 1 169 ? -16.984 -10.609 -21.312 1 96.44 169 ARG B O 1
ATOM 3605 N N . ASP B 1 170 ? -14.891 -9.883 -21.328 1 95.62 170 ASP B N 1
ATOM 3606 C CA . ASP B 1 170 ? -14.344 -11.141 -21.812 1 95.62 170 ASP B CA 1
ATOM 3607 C C . ASP B 1 170 ? -14.68 -12.289 -20.859 1 95.62 170 ASP B C 1
ATOM 3609 O O . ASP B 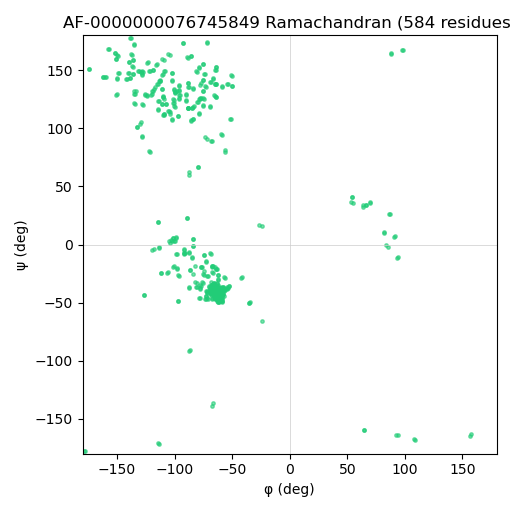1 170 ? -15.055 -13.375 -21.297 1 95.62 170 ASP B O 1
ATOM 3613 N N . TYR B 1 171 ? -14.531 -12.023 -19.625 1 97.25 171 TYR B N 1
ATOM 3614 C CA . TYR B 1 171 ? -14.836 -13.055 -18.641 1 97.25 171 TYR B CA 1
ATOM 3615 C C . TYR B 1 171 ? -16.297 -13.469 -18.719 1 97.25 171 TYR B C 1
ATOM 3617 O O . TYR B 1 171 ? -16.625 -14.664 -18.734 1 97.25 171 TYR B O 1
ATOM 3625 N N . LEU B 1 172 ? -17.156 -12.5 -18.766 1 97.56 172 LEU B N 1
ATOM 3626 C CA . LEU B 1 172 ? -18.594 -12.766 -18.75 1 97.56 172 LEU B CA 1
ATOM 3627 C C . LEU B 1 172 ? -19.031 -13.477 -20.031 1 97.56 172 LEU B C 1
ATOM 3629 O O . LEU B 1 172 ? -19.953 -14.297 -20.016 1 97.56 172 LEU B O 1
ATOM 3633 N N . GLU B 1 173 ? -18.375 -13.125 -21.109 1 97 173 GLU B N 1
ATOM 3634 C CA . GLU B 1 173 ? -18.672 -13.789 -22.375 1 97 173 GLU B CA 1
ATOM 3635 C C . GLU B 1 173 ? -18.281 -15.266 -22.328 1 97 173 GLU B C 1
ATOM 3637 O O . GLU B 1 173 ? -18.969 -16.109 -22.906 1 97 173 GLU B O 1
ATOM 3642 N N . GLN B 1 174 ? -17.297 -15.539 -21.641 1 96.25 174 GLN B N 1
ATOM 3643 C CA . GLN B 1 174 ? -16.766 -16.906 -21.594 1 96.25 174 GLN B CA 1
ATOM 3644 C C . GLN B 1 174 ? -17.453 -17.734 -20.516 1 96.25 174 GLN B C 1
ATOM 3646 O O . GLN B 1 174 ? -17.734 -18.922 -20.703 1 96.25 174 GLN B O 1
ATOM 3651 N N . PHE B 1 175 ? -17.781 -17.094 -19.359 1 97.06 175 PHE B N 1
ATOM 3652 C CA . PHE B 1 175 ? -18.188 -17.891 -18.203 1 97.06 175 PHE B CA 1
ATOM 3653 C C . PHE B 1 175 ? -19.609 -17.531 -17.781 1 97.06 175 PHE B C 1
ATOM 3655 O O . PHE B 1 175 ? -20.172 -18.156 -16.875 1 97.06 175 PHE B O 1
ATOM 3662 N N . GLY B 1 176 ? -20.219 -16.516 -18.438 1 97.31 176 GLY B N 1
ATOM 3663 C CA . GLY B 1 176 ? -21.578 -16.109 -18.109 1 97.31 176 GLY B CA 1
ATOM 3664 C C . GLY B 1 176 ? -21.656 -15.07 -17 1 97.31 176 GLY B C 1
ATOM 3665 O O . GLY B 1 176 ? -20.672 -14.867 -16.281 1 97.31 176 GLY B O 1
ATOM 3666 N N . GLN B 1 177 ? -22.781 -14.43 -16.875 1 97.69 177 GLN B N 1
ATOM 3667 C CA . GLN B 1 177 ? -23.047 -13.453 -15.828 1 97.69 177 GLN B CA 1
ATOM 3668 C C . GLN B 1 177 ? -23.875 -14.07 -14.695 1 97.69 177 GLN B C 1
ATOM 3670 O O . GLN B 1 177 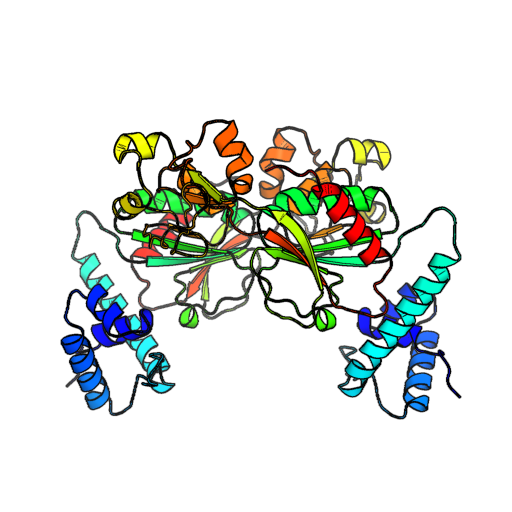? -24.938 -14.641 -14.945 1 97.69 177 GLN B O 1
ATOM 3675 N N . PRO B 1 178 ? -23.359 -13.977 -13.531 1 98.06 178 PRO B N 1
ATOM 3676 C CA . PRO B 1 178 ? -24.172 -14.492 -12.43 1 98.06 178 PRO B CA 1
ATOM 3677 C C . PRO B 1 178 ? -25.422 -13.648 -12.18 1 98.06 178 PRO B C 1
ATOM 3679 O O . PRO B 1 178 ? -25.359 -12.422 -12.188 1 98.06 178 PRO B O 1
ATOM 3682 N N . ALA B 1 179 ? -26.547 -14.297 -11.891 1 96.56 179 ALA B N 1
ATOM 3683 C CA . ALA B 1 179 ? -27.812 -13.609 -11.648 1 96.56 179 ALA B CA 1
ATOM 3684 C C . ALA B 1 179 ? -28.109 -13.531 -10.156 1 96.56 179 ALA B C 1
ATOM 3686 O O . ALA B 1 179 ? -28.969 -12.758 -9.727 1 96.56 179 ALA B O 1
ATOM 3687 N N . HIS B 1 180 ? -27.484 -14.352 -9.43 1 97.69 180 HIS B N 1
ATOM 3688 C CA . HIS B 1 180 ? -27.609 -14.406 -7.977 1 97.69 180 HIS B CA 1
ATOM 3689 C C . HIS B 1 180 ? -26.266 -14.656 -7.312 1 97.69 180 HIS B C 1
ATOM 3691 O O . HIS B 1 180 ? -25.422 -15.391 -7.844 1 97.69 180 HIS B O 1
ATOM 3697 N N . PRO B 1 181 ? -26.047 -14.102 -6.098 1 98.12 181 PRO B N 1
ATOM 3698 C CA . PRO B 1 181 ? -24.766 -14.25 -5.418 1 98.12 181 PRO B CA 1
ATOM 3699 C C . PRO B 1 181 ? -24.359 -15.719 -5.234 1 98.12 181 PRO B C 1
ATOM 3701 O O . PRO B 1 181 ? -23.172 -16.047 -5.281 1 98.12 181 PRO B O 1
ATOM 3704 N N . GLU B 1 182 ? -25.25 -16.594 -5.129 1 97 182 GLU B N 1
ATOM 3705 C CA . GLU B 1 182 ? -24.969 -18 -4.918 1 97 182 GLU B CA 1
ATOM 3706 C C . GLU B 1 182 ? -24.281 -18.609 -6.137 1 97 182 GLU B C 1
ATOM 3708 O O . GLU B 1 182 ? -23.594 -19.641 -6.027 1 97 182 GLU B O 1
ATOM 3713 N N . GLN B 1 183 ? -24.484 -18 -7.293 1 97.81 183 GLN B N 1
ATOM 3714 C CA . GLN B 1 183 ? -23.891 -18.5 -8.531 1 97.81 183 GLN B CA 1
ATOM 3715 C C . GLN B 1 183 ? -22.406 -18.188 -8.586 1 97.81 183 GLN B C 1
ATOM 3717 O O . GLN B 1 183 ? -21.688 -18.719 -9.438 1 97.81 183 GLN B O 1
ATOM 3722 N N . LEU B 1 184 ? -21.922 -17.359 -7.613 1 98.19 184 LEU B N 1
ATOM 3723 C CA . LEU B 1 184 ? -20.5 -17.062 -7.547 1 98.19 184 LEU B CA 1
ATOM 3724 C C . LEU B 1 184 ? -19.688 -18.312 -7.258 1 98.19 184 LEU B C 1
ATOM 3726 O O . LEU B 1 184 ? -18.5 -18.375 -7.566 1 98.19 184 LEU B O 1
ATOM 3730 N N . LYS B 1 185 ? -20.312 -19.297 -6.715 1 95.94 185 LYS B N 1
ATOM 3731 C CA . LYS B 1 185 ? -19.641 -20.562 -6.418 1 95.94 185 LYS B CA 1
ATOM 3732 C C . LYS B 1 185 ? -19.188 -21.266 -7.699 1 95.94 185 LYS B C 1
ATOM 3734 O O . LYS B 1 185 ? -18.281 -22.109 -7.664 1 95.94 185 LYS B O 1
ATOM 3739 N N . GLN B 1 186 ? -19.781 -20.891 -8.805 1 96.31 186 GLN B N 1
ATOM 3740 C CA . GLN B 1 186 ? -19.453 -21.469 -10.094 1 96.31 186 GLN B CA 1
ATOM 3741 C C . GLN B 1 186 ? -18.516 -20.562 -10.891 1 96.31 186 GLN B C 1
ATOM 3743 O O . GLN B 1 186 ? -18.234 -20.828 -12.062 1 96.31 186 GLN B O 1
ATOM 3748 N N . HIS B 1 187 ? -18.125 -19.5 -10.305 1 97.69 187 HIS B N 1
ATOM 3749 C CA . HIS B 1 187 ? -17.266 -18.516 -10.953 1 97.69 187 HIS B CA 1
ATOM 3750 C C . HIS B 1 187 ? -15.914 -18.422 -10.25 1 97.69 187 HIS B C 1
ATOM 3752 O O . HIS B 1 187 ? -15.781 -18.828 -9.094 1 97.69 187 HIS B O 1
ATOM 3758 N N . SER B 1 188 ? -14.922 -17.984 -10.992 1 97.69 188 SER B N 1
ATOM 3759 C CA . SER B 1 188 ? -13.68 -17.547 -10.352 1 97.69 188 SER B CA 1
ATOM 3760 C C . SER B 1 188 ? -13.828 -16.156 -9.758 1 97.69 188 SER B C 1
ATOM 3762 O O . SER B 1 188 ? -14.297 -15.227 -10.422 1 97.69 188 SER B O 1
ATOM 3764 N N . CYS B 1 189 ? -13.523 -16.062 -8.508 1 98.56 189 CYS B N 1
ATOM 3765 C CA . CYS B 1 189 ? -13.586 -14.766 -7.832 1 98.56 189 CYS B CA 1
ATOM 3766 C C . CYS B 1 189 ? -12.195 -14.281 -7.441 1 98.56 189 CYS B C 1
ATOM 3768 O O . CYS B 1 189 ? -11.32 -15.094 -7.121 1 98.56 189 CYS B O 1
ATOM 3770 N N . ILE B 1 190 ? -11.977 -13.039 -7.582 1 98.38 190 ILE B N 1
ATOM 3771 C CA . ILE B 1 190 ? -10.719 -12.43 -7.156 1 98.38 190 ILE B CA 1
ATOM 3772 C C . ILE B 1 190 ? -10.828 -12 -5.691 1 98.38 190 ILE B C 1
ATOM 3774 O O . ILE B 1 190 ? -11.602 -11.102 -5.355 1 98.38 190 ILE B O 1
ATOM 3778 N N . ILE B 1 191 ? -10.008 -12.594 -4.879 1 97.31 191 ILE B N 1
ATOM 3779 C CA . ILE B 1 191 ? -10.156 -12.406 -3.438 1 97.31 191 ILE B CA 1
ATOM 3780 C C . ILE B 1 191 ? -9.219 -11.297 -2.961 1 97.31 191 ILE B C 1
ATOM 3782 O O . ILE B 1 191 ? -8.023 -11.32 -3.252 1 97.31 191 ILE B O 1
ATOM 3786 N N . ALA B 1 192 ? -9.75 -10.352 -2.309 1 93.44 192 ALA B N 1
ATOM 3787 C CA . ALA B 1 192 ? -8.938 -9.312 -1.687 1 93.44 192 ALA B CA 1
ATOM 3788 C C . ALA B 1 192 ? -8.492 -9.727 -0.287 1 93.44 192 ALA B C 1
ATOM 3790 O O . ALA B 1 192 ? -7.535 -10.492 -0.133 1 93.44 192 ALA B O 1
ATOM 3791 N N . ASN B 1 193 ? -9.281 -9.383 0.793 1 85.25 193 ASN B N 1
ATOM 3792 C CA . ASN B 1 193 ? -8.906 -9.695 2.168 1 85.25 193 ASN B CA 1
ATOM 3793 C C . ASN B 1 193 ? -9.742 -10.844 2.73 1 85.25 193 ASN B C 1
ATOM 3795 O O . ASN B 1 193 ? -9.352 -11.484 3.707 1 85.25 193 ASN B O 1
ATOM 3799 N N . ASN B 1 194 ? -10.883 -11.008 2.162 1 89.12 194 ASN B N 1
ATOM 3800 C CA . ASN B 1 194 ? -11.812 -12 2.688 1 89.12 194 ASN B CA 1
ATOM 3801 C C . ASN B 1 194 ? -12.508 -12.773 1.565 1 89.12 194 ASN B C 1
ATOM 3803 O O . ASN B 1 194 ? -12.836 -12.195 0.524 1 89.12 194 ASN B O 1
ATOM 3807 N N . ASP B 1 195 ? -12.711 -14.078 1.869 1 94.94 195 ASP B N 1
ATOM 3808 C CA . ASP B 1 195 ? -13.367 -14.891 0.851 1 94.94 195 ASP B CA 1
ATOM 3809 C C . ASP B 1 195 ? -14.844 -15.102 1.188 1 94.94 195 ASP B C 1
ATOM 3811 O O . ASP B 1 195 ? -15.516 -15.93 0.566 1 94.94 195 ASP B O 1
ATOM 3815 N N . HIS B 1 196 ? -15.32 -14.453 2.248 1 95.81 196 HIS B N 1
ATOM 3816 C CA . HIS B 1 196 ? -16.75 -14.406 2.551 1 95.81 196 HIS B CA 1
ATOM 3817 C C . HIS B 1 196 ? -17.359 -13.062 2.148 1 95.81 196 HIS B C 1
ATOM 3819 O O . HIS B 1 196 ? -17.109 -12.047 2.803 1 95.81 196 HIS B O 1
ATOM 3825 N N . TRP B 1 197 ? -18.125 -13.133 1.1 1 97.06 197 TRP B N 1
ATOM 3826 C CA . TRP B 1 197 ? -18.703 -11.906 0.572 1 97.06 197 TRP B CA 1
ATOM 3827 C C . TRP B 1 197 ? -20.125 -11.703 1.1 1 97.06 197 TRP B C 1
ATOM 3829 O O . TRP B 1 197 ? -20.922 -12.641 1.104 1 97.06 197 TRP B O 1
ATOM 3839 N N . LEU B 1 198 ? -20.375 -10.492 1.564 1 95.94 198 LEU B N 1
ATOM 3840 C CA . LEU B 1 198 ? -21.688 -10.156 2.129 1 95.94 198 LEU B CA 1
ATOM 3841 C C . LEU B 1 198 ? -22.5 -9.312 1.152 1 95.94 198 LEU B C 1
ATOM 3843 O O . LEU B 1 198 ? -22.141 -8.172 0.862 1 95.94 198 LEU B O 1
ATOM 3847 N N . PHE B 1 199 ? -23.578 -9.906 0.647 1 97.56 199 PHE B N 1
ATOM 3848 C CA . PHE B 1 199 ? -24.516 -9.242 -0.25 1 97.56 199 PHE B CA 1
ATOM 3849 C C . PHE B 1 199 ? -25.797 -8.859 0.489 1 97.56 199 PHE B C 1
ATOM 3851 O O . PHE B 1 199 ? -26 -9.273 1.629 1 97.56 199 PHE B O 1
ATOM 3858 N N . GLU B 1 200 ? -26.484 -7.984 -0.156 1 97 200 GLU B N 1
ATOM 3859 C CA . GLU B 1 200 ? -27.781 -7.562 0.365 1 97 200 GLU B CA 1
ATOM 3860 C C . GLU B 1 200 ? -28.859 -7.609 -0.72 1 97 200 GLU B C 1
ATOM 3862 O O . GLU B 1 200 ? -28.562 -7.488 -1.908 1 97 200 GLU B O 1
ATOM 3867 N N . HIS B 1 201 ? -30.094 -7.875 -0.297 1 95.56 201 HIS B N 1
ATOM 3868 C CA . HIS B 1 201 ? -31.234 -7.816 -1.188 1 95.56 201 HIS B CA 1
ATOM 3869 C C . HIS B 1 201 ? -32.406 -7.086 -0.535 1 95.56 201 HIS B C 1
ATOM 3871 O O . HIS B 1 201 ? -32.875 -7.484 0.534 1 95.56 201 HIS B O 1
ATOM 3877 N N . GLU B 1 202 ? -32.812 -6.016 -1.235 1 92.88 202 GLU B N 1
ATOM 3878 C CA . GLU B 1 202 ? -33.906 -5.215 -0.736 1 92.88 202 GLU B CA 1
ATOM 3879 C C . GLU B 1 202 ? -33.656 -4.75 0.695 1 92.88 202 GLU B C 1
ATOM 3881 O O . GLU B 1 202 ? -34.531 -4.875 1.559 1 92.88 202 GLU B O 1
ATOM 3886 N N . GLY B 1 203 ? -32.5 -4.387 0.934 1 88.31 203 GLY B N 1
ATOM 3887 C CA . GLY B 1 203 ? -32.125 -3.77 2.199 1 88.31 203 GLY B CA 1
ATOM 3888 C C . GLY B 1 203 ? -31.828 -4.777 3.291 1 88.31 203 GLY B C 1
ATOM 3889 O O . GLY B 1 203 ? -31.531 -4.402 4.426 1 88.31 203 GLY B O 1
ATOM 3890 N N . LYS B 1 204 ? -31.938 -6.051 3.037 1 93.44 204 LYS B N 1
ATOM 3891 C CA . LYS B 1 204 ? -31.672 -7.098 4.02 1 93.44 204 LYS B CA 1
ATOM 3892 C C . LYS B 1 204 ? -30.422 -7.891 3.668 1 93.44 204 LYS B C 1
ATOM 3894 O O . LYS B 1 204 ? -30.234 -8.281 2.514 1 93.44 204 LYS B O 1
ATOM 3899 N N . PRO B 1 205 ? -29.578 -8.094 4.688 1 93 205 PRO B N 1
ATOM 3900 C CA . PRO B 1 205 ? -28.375 -8.883 4.426 1 93 205 PRO B CA 1
ATOM 3901 C C . PRO B 1 205 ? -28.688 -10.328 4.051 1 93 205 PRO B C 1
ATOM 3903 O O . PRO B 1 205 ? -29.594 -10.938 4.621 1 93 205 PRO B O 1
ATOM 3906 N N . LEU B 1 206 ? -27.953 -10.773 3.086 1 94.44 206 LEU B N 1
ATOM 3907 C CA . LEU B 1 206 ? -28 -12.188 2.752 1 94.44 206 LEU B CA 1
ATOM 3908 C C . LEU B 1 206 ? -26.922 -12.961 3.506 1 94.44 206 LEU B C 1
ATOM 3910 O O . LEU B 1 206 ? -26.078 -12.359 4.184 1 94.44 206 LEU B O 1
ATOM 3914 N N . ASN B 1 207 ? -27.016 -14.219 3.352 1 90.19 207 ASN B N 1
ATOM 3915 C CA . ASN B 1 207 ? -25.922 -15.031 3.896 1 90.19 207 ASN B CA 1
ATOM 3916 C C . ASN B 1 207 ? -24.625 -14.789 3.152 1 90.19 207 ASN B C 1
ATOM 3918 O O . ASN B 1 207 ? -24.625 -14.586 1.938 1 90.19 207 ASN B O 1
ATOM 3922 N N . ALA B 1 208 ? -23.609 -14.812 3.953 1 94.12 208 ALA B N 1
ATOM 3923 C CA . ALA B 1 208 ? -22.297 -14.68 3.326 1 94.12 208 ALA B CA 1
ATOM 3924 C C . ALA B 1 208 ? -22.047 -15.789 2.314 1 94.12 208 ALA B C 1
ATOM 3926 O O . ALA B 1 208 ? -22.406 -16.953 2.559 1 94.12 208 ALA B O 1
ATOM 3927 N N . VAL B 1 209 ? -21.531 -15.383 1.199 1 96.31 209 VAL B N 1
ATOM 3928 C CA . VAL B 1 209 ? -21.172 -16.359 0.167 1 96.31 209 VAL B CA 1
ATOM 3929 C C . VAL B 1 209 ? -19.672 -16.625 0.213 1 96.31 209 VAL B C 1
ATOM 3931 O O . VAL B 1 209 ? -18.859 -15.703 0.077 1 96.31 209 VAL B O 1
ATOM 3934 N N . ARG B 1 210 ? -19.344 -17.844 0.466 1 96.31 210 ARG B N 1
ATOM 3935 C CA . ARG B 1 210 ? -17.938 -18.203 0.365 1 96.31 210 ARG B CA 1
ATOM 3936 C C . ARG B 1 210 ? -17.516 -18.328 -1.094 1 96.31 210 ARG B C 1
ATOM 3938 O O . ARG B 1 210 ? -18.062 -19.141 -1.844 1 96.31 210 ARG B O 1
ATOM 3945 N N . VAL B 1 211 ? -16.578 -17.531 -1.468 1 97.25 211 VAL B N 1
ATOM 3946 C CA . VAL B 1 211 ? -16.156 -17.5 -2.859 1 97.25 211 VAL B CA 1
ATOM 3947 C C . VAL B 1 211 ? -14.742 -18.094 -2.977 1 97.25 211 VAL B C 1
ATOM 3949 O O . VAL B 1 211 ? -14.047 -18.25 -1.972 1 97.25 211 VAL B O 1
ATOM 3952 N N . HIS B 1 212 ? -14.406 -18.516 -4.188 1 95.75 212 HIS B N 1
ATOM 3953 C CA . HIS B 1 212 ? -13.094 -19.062 -4.5 1 95.75 212 HIS B CA 1
ATOM 3954 C C . HIS B 1 212 ? -12.562 -18.516 -5.816 1 95.75 212 HIS B C 1
ATOM 3956 O O . HIS B 1 212 ? -13.336 -18.031 -6.645 1 95.75 212 HIS B O 1
ATOM 3962 N N . GLY B 1 213 ? -11.289 -18.609 -5.945 1 95.5 213 GLY B N 1
ATOM 3963 C CA . GLY B 1 213 ? -10.664 -18.156 -7.18 1 95.5 213 GLY B CA 1
ATOM 3964 C C . GLY B 1 213 ? -9.156 -18.359 -7.191 1 95.5 213 GLY B C 1
ATOM 3965 O O . GLY B 1 213 ? -8.586 -18.859 -6.223 1 95.5 213 GLY B O 1
ATOM 3966 N N . ARG B 1 214 ? -8.594 -17.906 -8.297 1 95.5 214 ARG B N 1
ATOM 3967 C CA . ARG B 1 214 ? -7.195 -18.234 -8.539 1 95.5 214 ARG B CA 1
ATOM 3968 C C . ARG B 1 214 ? -6.289 -17.047 -8.266 1 95.5 214 ARG B C 1
ATOM 3970 O O . ARG B 1 214 ? -5.074 -17.109 -8.477 1 95.5 214 ARG B O 1
ATOM 3977 N N . TRP B 1 215 ? -6.863 -15.961 -7.844 1 97.88 215 TRP B N 1
ATOM 3978 C CA . TRP B 1 215 ? -6.07 -14.781 -7.52 1 97.88 215 TRP B CA 1
ATOM 3979 C C . TRP B 1 215 ? -6.508 -14.18 -6.188 1 97.88 215 TRP B C 1
ATOM 3981 O O . TRP B 1 215 ? -7.703 -13.977 -5.953 1 97.88 215 TRP B O 1
ATOM 3991 N N . ARG B 1 216 ? -5.555 -13.922 -5.395 1 97.25 216 ARG B N 1
ATOM 3992 C CA . ARG B 1 216 ? -5.766 -13.227 -4.133 1 97.25 216 ARG B CA 1
ATOM 3993 C C . ARG B 1 216 ? -4.719 -12.133 -3.924 1 97.25 216 ARG B C 1
ATOM 3995 O O . ARG B 1 216 ? -3.523 -12.375 -4.113 1 97.25 216 ARG B O 1
ATOM 4002 N N . SER B 1 217 ? -5.148 -10.953 -3.617 1 95.81 217 SER B N 1
ATOM 4003 C CA . SER B 1 217 ? -4.234 -9.867 -3.299 1 95.81 217 SER B CA 1
ATOM 4004 C C . SER B 1 217 ? -4.863 -8.891 -2.309 1 95.81 217 SER B C 1
ATOM 4006 O O . SER B 1 217 ? -6.051 -8.57 -2.408 1 95.81 217 SER B O 1
ATOM 4008 N N . ASN B 1 218 ? -4.086 -8.367 -1.415 1 89.88 218 ASN B N 1
ATOM 4009 C CA . ASN B 1 218 ? -4.562 -7.406 -0.427 1 89.88 218 ASN B CA 1
ATOM 4010 C C . ASN B 1 218 ? -4.453 -5.973 -0.942 1 89.88 218 ASN B C 1
ATOM 4012 O O . ASN B 1 218 ? -4.332 -5.031 -0.154 1 89.88 218 ASN B O 1
ATOM 4016 N N . ASN B 1 219 ? -4.422 -5.828 -2.199 1 90 219 ASN B N 1
ATOM 4017 C CA . ASN B 1 219 ? -4.262 -4.547 -2.883 1 90 219 ASN B CA 1
ATOM 4018 C C . ASN B 1 219 ? -5.352 -4.328 -3.928 1 90 219 ASN B C 1
ATOM 4020 O O . ASN B 1 219 ? -5.469 -5.102 -4.879 1 90 219 ASN B O 1
ATOM 4024 N N . SER B 1 220 ? -6.113 -3.244 -3.742 1 91 220 SER B N 1
ATOM 4025 C CA . SER B 1 220 ? -7.273 -3.016 -4.598 1 91 220 SER B CA 1
ATOM 4026 C C . SER B 1 220 ? -6.855 -2.811 -6.051 1 91 220 SER B C 1
ATOM 4028 O O . SER B 1 220 ? -7.555 -3.242 -6.973 1 91 220 SER B O 1
ATOM 4030 N N . THR B 1 221 ? -5.75 -2.174 -6.246 1 89.06 221 THR B N 1
ATOM 4031 C CA . THR B 1 221 ? -5.27 -1.934 -7.602 1 89.06 221 THR B CA 1
ATOM 4032 C C . THR B 1 221 ? -4.988 -3.252 -8.32 1 89.06 221 THR B C 1
ATOM 4034 O O . THR B 1 221 ? -5.375 -3.43 -9.477 1 89.06 221 THR B O 1
ATOM 4037 N N . ALA B 1 222 ? -4.34 -4.121 -7.582 1 93.56 222 ALA B N 1
ATOM 4038 C CA . ALA B 1 222 ? -4.031 -5.43 -8.156 1 93.56 222 ALA B CA 1
ATOM 4039 C C . ALA B 1 222 ? -5.305 -6.234 -8.406 1 93.56 222 ALA B C 1
ATOM 4041 O O . ALA B 1 222 ? -5.41 -6.945 -9.406 1 93.56 222 ALA B O 1
ATOM 4042 N N . VAL B 1 223 ? -6.23 -6.109 -7.527 1 96.06 223 VAL B N 1
ATOM 4043 C CA . VAL B 1 223 ? -7.496 -6.828 -7.668 1 96.06 223 VAL B CA 1
ATOM 4044 C C . VAL B 1 223 ? -8.234 -6.328 -8.906 1 96.06 223 VAL B C 1
ATOM 4046 O O . VAL B 1 223 ? -8.727 -7.129 -9.711 1 96.06 223 VAL B O 1
ATOM 4049 N N . ILE B 1 224 ? -8.297 -5.078 -9.078 1 95 224 ILE B N 1
ATOM 4050 C CA . ILE B 1 224 ? -8.984 -4.484 -10.219 1 95 224 ILE B CA 1
ATOM 4051 C C . ILE B 1 224 ? -8.289 -4.891 -11.508 1 95 224 ILE B C 1
ATOM 4053 O O . ILE B 1 224 ? -8.945 -5.262 -12.484 1 95 224 ILE B O 1
ATOM 4057 N N . GLU B 1 225 ? -6.977 -4.816 -11.492 1 95.06 225 GLU B N 1
ATOM 4058 C CA . GLU B 1 225 ? -6.215 -5.215 -12.672 1 95.06 225 GLU B CA 1
ATOM 4059 C C . GLU B 1 225 ? -6.477 -6.68 -13.023 1 95.06 225 GLU B C 1
ATOM 4061 O O . GLU B 1 225 ? -6.645 -7.02 -14.195 1 95.06 225 GLU B O 1
ATOM 4066 N N . ALA B 1 226 ? -6.492 -7.512 -12.008 1 97.31 226 ALA B N 1
ATOM 4067 C CA . ALA B 1 226 ? -6.793 -8.922 -12.227 1 97.31 226 ALA B CA 1
ATOM 4068 C C . ALA B 1 226 ? -8.18 -9.102 -12.844 1 97.31 226 ALA B C 1
ATOM 4070 O O . ALA B 1 226 ? -8.367 -9.938 -13.727 1 97.31 226 ALA B O 1
ATOM 4071 N N . CYS B 1 227 ? -9.07 -8.305 -12.375 1 97.31 227 CYS B N 1
ATOM 4072 C CA . CYS B 1 227 ? -10.43 -8.312 -12.914 1 97.31 227 CYS B CA 1
ATOM 4073 C C . CYS B 1 227 ? -10.438 -7.891 -14.375 1 97.31 227 CYS B C 1
ATOM 4075 O O . CYS B 1 227 ? -11.047 -8.555 -15.211 1 97.31 227 CYS B O 1
ATOM 4077 N N . GLU B 1 228 ? -9.766 -6.855 -14.688 1 95.88 228 GLU B N 1
ATOM 4078 C CA . GLU B 1 228 ? -9.688 -6.344 -16.047 1 95.88 228 GLU B CA 1
ATOM 4079 C C . GLU B 1 228 ? -9.031 -7.355 -16.984 1 95.88 228 GLU B C 1
ATOM 4081 O O . GLU B 1 228 ? -9.383 -7.438 -18.156 1 95.88 228 GLU B O 1
ATOM 4086 N N . GLN B 1 229 ? -8.148 -8.141 -16.422 1 94.94 229 GLN B N 1
ATOM 4087 C CA . GLN B 1 229 ? -7.434 -9.141 -17.219 1 94.94 229 GLN B CA 1
ATOM 4088 C C . GLN B 1 229 ? -8.258 -10.422 -17.359 1 94.94 229 GLN B C 1
ATOM 4090 O O . GLN B 1 229 ? -7.805 -11.391 -17.969 1 94.94 229 GLN B O 1
ATOM 4095 N N . GLY B 1 230 ? -9.359 -10.43 -16.766 1 96.06 230 GLY B N 1
ATOM 4096 C CA . GLY B 1 230 ? -10.297 -11.516 -16.984 1 96.06 230 GLY B CA 1
ATOM 4097 C C . GLY B 1 230 ? -10.062 -12.703 -16.062 1 96.06 230 GLY B C 1
ATOM 4098 O O . GLY B 1 230 ? -10.406 -13.836 -16.406 1 96.06 230 GLY B O 1
ATOM 4099 N N . LEU B 1 231 ? -9.469 -12.445 -14.891 1 97.44 231 LEU B N 1
ATOM 4100 C CA . LEU B 1 231 ? -9.148 -13.555 -14 1 97.44 231 LEU B CA 1
ATOM 4101 C C . LEU B 1 231 ? -10.352 -13.922 -13.141 1 97.44 231 LEU B C 1
ATOM 4103 O O . LEU B 1 231 ? -10.336 -14.93 -12.43 1 97.44 231 LEU B O 1
ATOM 4107 N N . GLY B 1 232 ? -11.398 -13.07 -13.141 1 98.06 232 GLY B N 1
ATOM 4108 C CA . GLY B 1 232 ? -12.586 -13.398 -12.375 1 98.06 232 GLY B CA 1
ATOM 4109 C C . GLY B 1 232 ? -13.43 -12.188 -12.016 1 98.06 232 GLY B C 1
ATOM 4110 O O . GLY B 1 232 ? -13.32 -11.141 -12.656 1 98.06 232 GLY B O 1
ATOM 4111 N N . ILE B 1 233 ? -14.32 -12.414 -11.023 1 98.62 233 ILE B N 1
ATOM 4112 C CA . ILE B 1 233 ? -15.242 -11.406 -10.516 1 98.62 233 ILE B CA 1
ATOM 4113 C C . ILE B 1 233 ? -14.68 -10.805 -9.227 1 98.62 233 ILE B C 1
ATOM 4115 O O . ILE B 1 233 ? -14.18 -11.531 -8.359 1 98.62 233 ILE B O 1
ATOM 4119 N N . ALA B 1 234 ? -14.672 -9.523 -9.141 1 98.31 234 ALA B N 1
ATOM 4120 C CA . ALA B 1 234 ? -14.203 -8.836 -7.938 1 98.31 234 ALA B CA 1
ATOM 4121 C C . ALA B 1 234 ? -15.367 -8.203 -7.176 1 98.31 234 ALA B C 1
ATOM 4123 O O . ALA B 1 234 ? -16.391 -7.852 -7.773 1 98.31 234 ALA B O 1
ATOM 4124 N N . TYR B 1 235 ? -15.273 -8.102 -5.914 1 97.56 235 TYR B N 1
ATOM 4125 C CA . TYR B 1 235 ? -16.234 -7.465 -5.016 1 97.56 235 TYR B CA 1
ATOM 4126 C C . TYR B 1 235 ? -15.523 -6.535 -4.035 1 97.56 235 TYR B C 1
ATOM 4128 O O . TYR B 1 235 ? -14.922 -6.992 -3.062 1 97.56 235 TYR B O 1
ATOM 4136 N N . LEU B 1 236 ? -15.586 -5.242 -4.332 1 95.69 236 LEU B N 1
ATOM 4137 C CA . LEU B 1 236 ? -14.883 -4.191 -3.609 1 95.69 236 LEU B CA 1
ATOM 4138 C C . LEU B 1 236 ? -15.781 -2.98 -3.395 1 95.69 236 LEU B C 1
ATOM 4140 O O . LEU B 1 236 ? -16.844 -2.877 -4.012 1 95.69 236 LEU B O 1
ATOM 4144 N N . PRO B 1 237 ? -15.344 -2.107 -2.443 1 93.31 237 PRO B N 1
ATOM 4145 C CA . PRO B 1 237 ? -16.047 -0.823 -2.422 1 93.31 237 PRO B CA 1
ATOM 4146 C C . PRO B 1 237 ? -16.141 -0.172 -3.801 1 93.31 237 PRO B C 1
ATOM 4148 O O . PRO B 1 237 ? -15.156 -0.184 -4.555 1 93.31 237 PRO B O 1
ATOM 4151 N N . LYS B 1 238 ? -17.266 0.325 -4.109 1 92.56 238 LYS B N 1
ATOM 4152 C CA . LYS B 1 238 ? -17.578 0.832 -5.445 1 92.56 238 LYS B CA 1
ATOM 4153 C C . LYS B 1 238 ? -16.531 1.845 -5.902 1 92.56 238 LYS B C 1
ATOM 4155 O O . LYS B 1 238 ? -16.141 1.863 -7.07 1 92.56 238 LYS B O 1
ATOM 4160 N N . SER B 1 239 ? -16.016 2.619 -5.027 1 90.38 239 SER B N 1
ATOM 4161 C CA . SER B 1 239 ? -15.055 3.672 -5.34 1 90.38 239 SER B CA 1
ATOM 4162 C C . SER B 1 239 ? -13.734 3.09 -5.82 1 90.38 239 SER B C 1
ATOM 4164 O O . SER B 1 239 ? -12.93 3.787 -6.445 1 90.38 239 SER B O 1
ATOM 4166 N N . SER B 1 240 ? -13.516 1.842 -5.523 1 91.38 240 SER B N 1
ATOM 4167 C CA . SER B 1 240 ? -12.289 1.19 -5.961 1 91.38 240 SER B CA 1
ATOM 4168 C C . SER B 1 240 ? -12.297 0.951 -7.469 1 91.38 240 SER B C 1
ATOM 4170 O O . SER B 1 240 ? -11.234 0.874 -8.094 1 91.38 240 SER B O 1
ATOM 4172 N N . PHE B 1 241 ? -13.5 0.822 -8.047 1 91.06 241 PHE B N 1
ATOM 4173 C CA . PHE B 1 241 ? -13.648 0.493 -9.461 1 91.06 241 PHE B CA 1
ATOM 4174 C C . PHE B 1 241 ? -13.547 1.747 -10.32 1 91.06 241 PHE B C 1
ATOM 4176 O O . PHE B 1 241 ? -13.43 1.659 -11.547 1 91.06 241 PHE B O 1
ATOM 4183 N N . ASN B 1 242 ? -13.891 2.959 -9.695 1 72.12 242 ASN B N 1
ATOM 4184 C CA . ASN B 1 242 ? -14.43 4.145 -10.352 1 72.12 242 ASN B CA 1
ATOM 4185 C C . ASN B 1 242 ? -13.852 4.316 -11.758 1 72.12 242 ASN B C 1
ATOM 4187 O O . ASN B 1 242 ? -14.602 4.371 -12.734 1 72.12 242 ASN B O 1
ATOM 4191 N N . HIS B 1 243 ? -12.703 4.289 -12.117 1 77.25 243 HIS B N 1
ATOM 4192 C CA . HIS B 1 243 ? -12.359 4.551 -13.508 1 77.25 243 HIS B CA 1
ATOM 4193 C C . HIS B 1 243 ? -12.711 3.363 -14.398 1 77.25 243 HIS B C 1
ATOM 4195 O O . HIS B 1 243 ? -13.172 3.541 -15.531 1 77.25 243 HIS B O 1
ATOM 4201 N N . ALA B 1 244 ? -12.797 2.207 -13.75 1 87.62 244 ALA B N 1
ATOM 4202 C CA . ALA B 1 244 ? -12.945 0.989 -14.539 1 87.62 244 ALA B CA 1
ATOM 4203 C C . ALA B 1 244 ? -14.398 0.771 -14.938 1 87.62 244 ALA B C 1
ATOM 4205 O O . ALA B 1 244 ? -14.68 0.297 -16.047 1 87.62 244 ALA B O 1
ATOM 4206 N N . LEU B 1 245 ? -15.312 1.189 -14.109 1 89.06 245 LEU B N 1
ATOM 4207 C CA . LEU B 1 245 ? -16.734 1.061 -14.414 1 89.06 245 LEU B CA 1
ATOM 4208 C C . LEU B 1 245 ? -17.203 2.18 -15.336 1 89.06 245 LEU B C 1
ATOM 4210 O O . LEU B 1 245 ? -17.969 1.939 -16.281 1 89.06 245 LEU B O 1
ATOM 4214 N N . GLU B 1 246 ? -16.641 3.309 -15.109 1 84.19 246 GLU B N 1
ATOM 4215 C CA . GLU B 1 246 ? -17.016 4.48 -15.898 1 84.19 246 GLU B CA 1
ATOM 4216 C C . GLU B 1 246 ? -16.516 4.363 -17.328 1 84.19 246 GLU B C 1
ATOM 4218 O O . GLU B 1 246 ? -17.219 4.758 -18.266 1 84.19 246 GLU B O 1
ATOM 4223 N N . GLU B 1 247 ? -15.359 3.791 -17.516 1 86.56 247 GLU B N 1
ATOM 4224 C CA . GLU B 1 247 ? -14.742 3.678 -18.844 1 86.56 247 GLU B CA 1
ATOM 4225 C C . GLU B 1 247 ? -15.203 2.418 -19.562 1 86.56 247 GLU B C 1
ATOM 4227 O O . GLU B 1 247 ? -14.844 2.189 -20.719 1 86.56 247 GLU B O 1
ATOM 4232 N N . GLY B 1 248 ? -15.945 1.588 -18.859 1 87.94 248 GLY B N 1
ATOM 4233 C CA . GLY B 1 248 ? -16.5 0.393 -19.469 1 87.94 248 GLY B CA 1
ATOM 4234 C C . GLY B 1 248 ? -15.523 -0.757 -19.547 1 87.94 248 GLY B C 1
ATOM 4235 O O . GLY B 1 248 ? -15.766 -1.749 -20.234 1 87.94 248 GLY B O 1
ATOM 4236 N N . LYS B 1 249 ? -14.445 -0.596 -18.891 1 91.5 249 LYS B N 1
ATOM 4237 C CA . LYS B 1 249 ? -13.469 -1.678 -18.859 1 91.5 249 LYS B CA 1
ATOM 4238 C C . LYS B 1 249 ? -14 -2.873 -18.062 1 91.5 249 LYS B C 1
ATOM 4240 O O . LYS B 1 249 ? -13.641 -4.02 -18.359 1 91.5 249 LYS B O 1
ATOM 4245 N N . LEU B 1 250 ? -14.789 -2.535 -17.078 1 97.19 250 LEU B N 1
ATOM 4246 C CA . LEU B 1 250 ? -15.453 -3.555 -16.281 1 97.19 250 LEU B CA 1
ATOM 4247 C C . LEU B 1 250 ? -16.969 -3.377 -16.312 1 97.19 250 LEU B C 1
ATOM 4249 O O . LEU B 1 250 ? -17.469 -2.258 -16.484 1 97.19 250 LEU B O 1
ATOM 4253 N N . ILE B 1 251 ? -17.641 -4.445 -16.203 1 96.94 251 ILE B N 1
ATOM 4254 C CA . ILE B 1 251 ? -19.094 -4.484 -16.234 1 96.94 251 ILE B CA 1
ATOM 4255 C C . ILE B 1 251 ? -19.641 -4.824 -14.852 1 96.94 251 ILE B C 1
ATOM 4257 O O . ILE B 1 251 ? -19.203 -5.797 -14.227 1 96.94 251 ILE B O 1
ATOM 4261 N N . PRO B 1 252 ? -20.578 -3.953 -14.352 1 97 252 PRO B N 1
ATOM 4262 C CA . PRO B 1 252 ? -21.188 -4.301 -13.062 1 97 252 PRO B CA 1
ATOM 4263 C C . PRO B 1 252 ? -22 -5.594 -13.125 1 97 252 PRO B C 1
ATOM 4265 O O . PRO B 1 252 ? -22.672 -5.859 -14.125 1 97 252 PRO B O 1
ATOM 4268 N N . VAL B 1 253 ? -21.875 -6.395 -12.133 1 98.19 253 VAL B N 1
ATOM 4269 C CA . VAL B 1 253 ? -22.672 -7.613 -12.008 1 98.19 253 VAL B CA 1
ATOM 4270 C C . VAL B 1 253 ? -23.328 -7.656 -10.625 1 98.19 253 VAL B C 1
ATOM 4272 O O . VAL B 1 253 ? -22.844 -7.02 -9.688 1 98.19 253 VAL B O 1
ATOM 4275 N N . LEU B 1 254 ? -24.531 -8.273 -10.508 1 98.06 254 LEU B N 1
ATOM 4276 C CA . LEU B 1 254 ? -25.234 -8.508 -9.266 1 98.06 254 LEU B CA 1
ATOM 4277 C C . LEU B 1 254 ? -25.625 -7.188 -8.602 1 98.06 254 LEU B C 1
ATOM 4279 O O . LEU B 1 254 ? -25.594 -7.074 -7.371 1 98.06 254 LEU B O 1
ATOM 4283 N N . GLU B 1 255 ? -25.906 -6.184 -9.367 1 96.5 255 GLU B N 1
ATOM 4284 C CA . GLU B 1 255 ? -26.141 -4.824 -8.891 1 96.5 255 GLU B CA 1
ATOM 4285 C C . GLU B 1 255 ? -27.266 -4.789 -7.848 1 96.5 255 GLU B C 1
ATOM 4287 O O . GLU B 1 255 ? -27.141 -4.129 -6.816 1 96.5 255 GLU B O 1
ATOM 4292 N N . PRO B 1 256 ? -28.328 -5.57 -8.031 1 96.75 256 PRO B N 1
ATOM 4293 C CA . PRO B 1 256 ? -29.406 -5.516 -7.051 1 96.75 256 PRO B CA 1
ATOM 4294 C C . PRO B 1 256 ? -29 -6.086 -5.695 1 96.75 256 PRO B C 1
ATOM 4296 O O . PRO B 1 256 ? -29.734 -5.918 -4.707 1 96.75 256 PRO B O 1
ATOM 4299 N N . PHE B 1 257 ? -27.797 -6.695 -5.645 1 97.81 257 PHE B N 1
ATOM 4300 C CA . PHE B 1 257 ? -27.422 -7.414 -4.434 1 97.81 257 PHE B CA 1
ATOM 4301 C C . PHE B 1 257 ? -26.25 -6.727 -3.738 1 97.81 257 PHE B C 1
ATOM 4303 O O . PHE B 1 257 ? -25.797 -7.172 -2.682 1 97.81 257 PHE B O 1
ATOM 4310 N N . TRP B 1 258 ? -25.75 -5.699 -4.312 1 96.44 258 TRP B N 1
ATOM 4311 C CA . TRP B 1 258 ? -24.594 -5.031 -3.74 1 96.44 258 TRP B CA 1
ATOM 4312 C C . TRP B 1 258 ? -24.828 -4.66 -2.281 1 96.44 258 TRP B C 1
ATOM 4314 O O . TRP B 1 258 ? -25.906 -4.156 -1.936 1 96.44 258 TRP B O 1
ATOM 4324 N N . GLY B 1 259 ? -23.828 -4.867 -1.462 1 94.75 259 GLY B N 1
ATOM 4325 C CA . GLY B 1 259 ? -23.953 -4.574 -0.043 1 94.75 259 GLY B CA 1
ATOM 4326 C C . GLY B 1 259 ? -23.656 -3.125 0.295 1 94.75 259 GLY B C 1
ATOM 4327 O O . GLY B 1 259 ? -23.094 -2.396 -0.519 1 94.75 259 GLY B O 1
ATOM 4328 N N . LYS B 1 260 ? -24.109 -2.744 1.464 1 90.94 260 LYS B N 1
ATOM 4329 C CA . LYS B 1 260 ? -23.891 -1.386 1.949 1 90.94 260 LYS B CA 1
ATOM 4330 C C . LYS B 1 260 ? -22.422 -1.182 2.354 1 90.94 260 LYS B C 1
ATOM 4332 O O . LYS B 1 260 ? -21.969 -0.045 2.479 1 90.94 260 LYS B O 1
ATOM 4337 N N . GLY B 1 261 ? -21.703 -2.357 2.496 1 89.44 261 GLY B N 1
ATOM 4338 C CA . GLY B 1 261 ? -20.312 -2.27 2.885 1 89.44 261 GLY B CA 1
ATOM 4339 C C . GLY B 1 261 ? -20.109 -1.689 4.273 1 89.44 261 GLY B C 1
ATOM 4340 O O . GLY B 1 261 ? -20.938 -1.904 5.164 1 89.44 261 GLY B O 1
ATOM 4341 N N . SER B 1 262 ? -18.906 -1.225 4.465 1 89.75 262 SER B N 1
ATOM 4342 C CA . SER B 1 262 ? -18.547 -0.578 5.723 1 89.75 262 SER B CA 1
ATOM 4343 C C . SER B 1 262 ? -18.25 0.902 5.516 1 89.75 262 SER B C 1
ATOM 4345 O O . SER B 1 262 ? -18.656 1.49 4.512 1 89.75 262 SER B O 1
ATOM 4347 N N . SER B 1 263 ? -17.766 1.476 6.543 1 91.5 263 SER B N 1
ATOM 4348 C CA . SER B 1 263 ? -17.438 2.895 6.473 1 91.5 263 SER B CA 1
ATOM 4349 C C . SER B 1 263 ? -15.945 3.125 6.707 1 91.5 263 SER B C 1
ATOM 4351 O O . SER B 1 263 ? -15.266 2.273 7.281 1 91.5 263 SER B O 1
ATOM 4353 N N . SER B 1 264 ? -15.508 4.125 6.109 1 93.31 264 SER B N 1
ATOM 4354 C CA . SER B 1 264 ? -14.195 4.652 6.469 1 93.31 264 SER B CA 1
ATOM 4355 C C . SER B 1 264 ? -14.297 5.672 7.602 1 93.31 264 SER B C 1
ATOM 4357 O O . SER B 1 264 ? -15.219 6.488 7.621 1 93.31 264 SER B O 1
ATOM 4359 N N . TRP B 1 265 ? -13.336 5.562 8.508 1 93.31 265 TRP B N 1
ATOM 4360 C CA . TRP B 1 265 ? -13.398 6.344 9.742 1 93.31 265 TRP B CA 1
ATOM 4361 C C . TRP B 1 265 ? -12.086 7.086 9.984 1 93.31 265 TRP B C 1
ATOM 4363 O O . TRP B 1 265 ? -11.023 6.613 9.594 1 93.31 265 TRP B O 1
ATOM 4373 N N . ILE B 1 266 ? -12.242 8.211 10.594 1 95.5 266 ILE B N 1
ATOM 4374 C CA . ILE B 1 266 ? -11.117 8.836 11.273 1 95.5 266 ILE B CA 1
ATOM 4375 C C . ILE B 1 266 ? -11.062 8.359 12.727 1 95.5 266 ILE B C 1
ATOM 4377 O O . ILE B 1 266 ? -12.055 8.445 13.445 1 95.5 266 ILE B O 1
ATOM 4381 N N . VAL B 1 267 ? -9.961 7.82 13.117 1 92.94 267 VAL B N 1
ATOM 4382 C CA . VAL B 1 267 ? -9.797 7.301 14.469 1 92.94 267 VAL B CA 1
ATOM 4383 C C . VAL B 1 267 ? -8.664 8.047 15.18 1 92.94 267 VAL B C 1
ATOM 4385 O O . VAL B 1 267 ? -7.594 8.25 14.602 1 92.94 267 VAL B O 1
ATOM 4388 N N . TYR B 1 268 ? -8.883 8.461 16.328 1 90.38 268 TYR B N 1
ATOM 4389 C CA . TYR B 1 268 ? -7.855 9.156 17.094 1 90.38 268 TYR B CA 1
ATOM 4390 C C . TYR B 1 268 ? -8.062 8.953 18.578 1 90.38 268 TYR B C 1
ATOM 4392 O O . TYR B 1 268 ? -9.109 8.477 19.016 1 90.38 268 TYR B O 1
ATOM 4400 N N . GLN B 1 269 ? -7.082 9.25 19.328 1 84.88 269 GLN B N 1
ATOM 4401 C CA . GLN B 1 269 ? -7.141 9.102 20.781 1 84.88 269 GLN B CA 1
ATOM 4402 C C . GLN B 1 269 ? -8.023 10.172 21.406 1 84.88 269 GLN B C 1
ATOM 4404 O O . GLN B 1 269 ? -7.988 11.336 21 1 84.88 269 GLN B O 1
ATOM 4409 N N . ASN B 1 270 ? -8.805 9.633 22.312 1 75.81 270 ASN B N 1
ATOM 4410 C CA . ASN B 1 270 ? -9.609 10.562 23.109 1 75.81 270 ASN B CA 1
ATOM 4411 C C . ASN B 1 270 ? -8.758 11.336 24.109 1 75.81 270 ASN B C 1
ATOM 4413 O O . ASN B 1 270 ? -8.383 10.797 25.156 1 75.81 270 ASN B O 1
ATOM 4417 N N . ARG B 1 271 ? -8.312 12.375 23.734 1 71.12 271 ARG B N 1
ATOM 4418 C CA . ARG B 1 271 ? -7.484 13.195 24.625 1 71.12 271 ARG B CA 1
ATOM 4419 C C . ARG B 1 271 ? -8.219 14.461 25.031 1 71.12 271 ARG B C 1
ATOM 4421 O O . ARG B 1 271 ? -9.133 14.914 24.328 1 71.12 271 ARG B O 1
ATOM 4428 N N . ARG B 1 272 ? -7.953 14.883 26.234 1 64.12 272 ARG B N 1
ATOM 4429 C CA . ARG B 1 272 ? -8.539 16.125 26.734 1 64.12 272 ARG B CA 1
ATOM 4430 C C . ARG B 1 272 ? -8.242 17.281 25.781 1 64.12 272 ARG B C 1
ATOM 4432 O O . ARG B 1 272 ? -9.109 18.125 25.531 1 64.12 272 ARG B O 1
ATOM 4439 N N . PHE B 1 273 ? -6.957 17.203 25.25 1 70 273 PHE B N 1
ATOM 4440 C CA . PHE B 1 273 ? -6.598 18.281 24.344 1 70 273 PHE B CA 1
ATOM 4441 C C . PHE B 1 273 ? -6.043 17.719 23.031 1 70 273 PHE B C 1
ATOM 4443 O O . PHE B 1 273 ? -4.926 17.203 23 1 70 273 PHE B O 1
ATOM 4450 N N . LEU B 1 274 ? -6.832 17.766 21.984 1 78.81 274 LEU B N 1
ATOM 4451 C CA . LEU B 1 274 ? -6.371 17.469 20.625 1 78.81 274 LEU B CA 1
ATOM 4452 C C . LEU B 1 274 ? -5.621 18.656 20.047 1 78.81 274 LEU B C 1
ATOM 4454 O O . LEU B 1 274 ? -6.109 19.797 20.078 1 78.81 274 LEU B O 1
ATOM 4458 N N . PRO B 1 275 ? -4.406 18.406 19.609 1 81.94 275 PRO B N 1
ATOM 4459 C CA . PRO B 1 275 ? -3.711 19.531 18.969 1 81.94 275 PRO B CA 1
ATOM 4460 C C . PRO B 1 275 ? -4.551 20.203 17.891 1 81.94 275 PRO B C 1
ATOM 4462 O O . PRO B 1 275 ? -5.301 19.547 17.172 1 81.94 275 PRO B O 1
ATOM 4465 N N . GLN B 1 276 ? -4.426 21.453 17.75 1 84.62 276 GLN B N 1
ATOM 4466 C CA . GLN B 1 276 ? -5.238 22.25 16.828 1 84.62 276 GLN B CA 1
ATOM 4467 C C . GLN B 1 276 ? -5.102 21.75 15.391 1 84.62 276 GLN B C 1
ATOM 4469 O O . GLN B 1 276 ? -6.086 21.672 14.656 1 84.62 276 GLN B O 1
ATOM 4474 N N . LYS B 1 277 ? -3.85 21.422 14.969 1 90.5 277 LYS B N 1
ATOM 4475 C CA . LYS B 1 277 ? -3.627 20.938 13.609 1 90.5 277 LYS B CA 1
ATOM 4476 C C . LYS B 1 277 ? -4.43 19.672 13.344 1 90.5 277 LYS B C 1
ATOM 4478 O O . LYS B 1 277 ? -5 19.5 12.266 1 90.5 277 LYS B O 1
ATOM 4483 N N . ALA B 1 278 ? -4.508 18.844 14.336 1 93.25 278 ALA B N 1
ATOM 4484 C CA . ALA B 1 278 ? -5.27 17.594 14.203 1 93.25 278 ALA B CA 1
ATOM 4485 C C . ALA B 1 278 ? -6.77 17.875 14.172 1 93.25 278 ALA B C 1
ATOM 4487 O O . ALA B 1 278 ? -7.488 17.344 13.32 1 93.25 278 ALA B O 1
ATOM 4488 N N . ARG B 1 279 ? -7.219 18.703 15.078 1 90.88 279 ARG B N 1
ATOM 4489 C CA . ARG B 1 279 ? -8.641 19.047 15.156 1 90.88 279 ARG B CA 1
ATOM 4490 C C . ARG B 1 279 ? -9.117 19.672 13.852 1 90.88 279 ARG B C 1
ATOM 4492 O O . ARG B 1 279 ? -10.141 19.281 13.297 1 90.88 279 ARG B O 1
ATOM 4499 N N . MET B 1 280 ? -8.352 20.594 13.375 1 93.31 280 MET B N 1
ATOM 4500 C CA . MET B 1 280 ? -8.75 21.312 12.164 1 93.31 280 MET B CA 1
ATOM 4501 C C . MET B 1 280 ? -8.695 20.391 10.945 1 93.31 280 MET B C 1
ATOM 4503 O O . MET B 1 280 ? -9.539 20.484 10.062 1 93.31 280 MET B O 1
ATOM 4507 N N . ALA B 1 281 ? -7.688 19.547 10.898 1 96.94 281 ALA B N 1
ATOM 4508 C CA . ALA B 1 281 ? -7.594 18.594 9.789 1 96.94 281 ALA B CA 1
ATOM 4509 C C . ALA B 1 281 ? -8.766 17.625 9.805 1 96.94 281 ALA B C 1
ATOM 4511 O O . ALA B 1 281 ? -9.352 17.328 8.758 1 96.94 281 ALA B O 1
ATOM 4512 N N . ILE B 1 282 ? -9.094 17.156 10.977 1 96.5 282 ILE B N 1
ATOM 4513 C CA . ILE B 1 282 ? -10.211 16.234 11.125 1 96.5 282 ILE B CA 1
ATOM 4514 C C . ILE B 1 282 ? -11.508 16.906 10.688 1 96.5 282 ILE B C 1
ATOM 4516 O O . ILE B 1 282 ? -12.266 16.359 9.891 1 96.5 282 ILE B O 1
ATOM 4520 N N . ASP B 1 283 ? -11.719 18.109 11.211 1 95.5 283 ASP B N 1
ATOM 4521 C CA . ASP B 1 283 ? -12.914 18.859 10.844 1 95.5 283 ASP B CA 1
ATOM 4522 C C . ASP B 1 283 ? -12.969 19.109 9.336 1 95.5 283 ASP B C 1
ATOM 4524 O O . ASP B 1 283 ? -14.039 19 8.727 1 95.5 283 ASP B O 1
ATOM 4528 N N . TYR B 1 284 ? -11.859 19.391 8.781 1 96.88 284 TYR B N 1
ATOM 4529 C CA . TYR B 1 284 ? -11.781 19.625 7.344 1 96.88 284 TYR B CA 1
ATOM 4530 C C . TYR B 1 284 ? -12.172 18.375 6.566 1 96.88 284 TYR B C 1
ATOM 4532 O O . TYR B 1 284 ? -12.984 18.438 5.637 1 96.88 284 TYR B O 1
ATOM 4540 N N . LEU B 1 285 ? -11.617 17.234 6.914 1 98 285 LEU B N 1
ATOM 4541 C CA . LEU B 1 285 ? -11.891 15.984 6.211 1 98 285 LEU B CA 1
ATOM 4542 C C . LEU B 1 285 ? -13.359 15.602 6.336 1 98 285 LEU B C 1
ATOM 4544 O O . LEU B 1 285 ? -13.977 15.172 5.359 1 98 285 LEU B O 1
ATOM 4548 N N . VAL B 1 286 ? -13.875 15.766 7.535 1 96.69 286 VAL B N 1
ATOM 4549 C CA . VAL B 1 286 ? -15.273 15.422 7.758 1 96.69 286 VAL B CA 1
ATOM 4550 C C . VAL B 1 286 ? -16.172 16.297 6.879 1 96.69 286 VAL B C 1
ATOM 4552 O O . VAL B 1 286 ? -17.109 15.797 6.25 1 96.69 286 VAL B O 1
ATOM 4555 N N . SER B 1 287 ? -15.867 17.547 6.832 1 95.88 287 SER B N 1
ATOM 4556 C CA . SER B 1 287 ? -16.625 18.469 5.996 1 95.88 287 SER B CA 1
ATOM 4557 C C . SER B 1 287 ? -16.453 18.141 4.516 1 95.88 287 SER B C 1
ATOM 4559 O O . SER B 1 287 ? -17.406 18.172 3.748 1 95.88 287 SER B O 1
ATOM 4561 N N . TYR B 1 288 ? -15.227 17.859 4.098 1 95.75 288 TYR B N 1
ATOM 4562 C CA . TYR B 1 288 ? -14.875 17.578 2.709 1 95.75 288 TYR B CA 1
ATOM 4563 C C . TYR B 1 288 ? -15.664 16.391 2.18 1 95.75 288 TYR B C 1
ATOM 4565 O O . TYR B 1 288 ? -16.094 16.391 1.027 1 95.75 288 TYR B O 1
ATOM 4573 N N . PHE B 1 289 ? -15.867 15.422 3.031 1 95.69 289 PHE B N 1
ATOM 4574 C CA . PHE B 1 289 ? -16.469 14.172 2.582 1 95.69 289 PHE B CA 1
ATOM 4575 C C . PHE B 1 289 ? -17.938 14.102 2.992 1 95.69 289 PHE B C 1
ATOM 4577 O O . PHE B 1 289 ? -18.578 13.07 2.834 1 95.69 289 PHE B O 1
ATOM 4584 N N . ALA B 1 290 ? -18.469 15.133 3.592 1 91.19 290 ALA B N 1
ATOM 4585 C CA . ALA B 1 290 ? -19.844 15.156 4.078 1 91.19 290 ALA B CA 1
ATOM 4586 C C . ALA B 1 290 ? -20.828 14.812 2.967 1 91.19 290 ALA B C 1
ATOM 4588 O O . ALA B 1 290 ? -21.797 14.078 3.191 1 91.19 290 ALA B O 1
ATOM 4589 N N . ASP B 1 291 ? -20.531 15.258 1.741 1 86.38 291 ASP B N 1
ATOM 4590 C CA . ASP B 1 291 ? -21.438 15.023 0.626 1 86.38 291 ASP B CA 1
ATOM 4591 C C . ASP B 1 291 ? -20.797 14.109 -0.419 1 86.38 291 ASP B C 1
ATOM 4593 O O . ASP B 1 291 ? -21.188 14.133 -1.59 1 86.38 291 ASP B O 1
ATOM 4597 N N . TRP B 1 292 ? -19.812 13.469 0.111 1 84.44 292 TRP B N 1
ATOM 4598 C CA . TRP B 1 292 ? -19.094 12.602 -0.814 1 84.44 292 TRP B CA 1
ATOM 4599 C C . TRP B 1 292 ? -19.953 11.414 -1.227 1 84.44 292 TRP B C 1
ATOM 4601 O O . TRP B 1 292 ? -20.562 10.758 -0.38 1 84.44 292 TRP B O 1
ATOM 4611 N N . GLN B 1 293 ? -20.203 11.32 -2.482 1 75.25 293 GLN B N 1
ATOM 4612 C CA . GLN B 1 293 ? -20.953 10.195 -3.029 1 75.25 293 GLN B CA 1
ATOM 4613 C C . GLN B 1 293 ? -20.062 9.297 -3.885 1 75.25 293 GLN B C 1
ATOM 4615 O O . GLN B 1 293 ? -19.234 9.789 -4.648 1 75.25 293 GLN B O 1
ATOM 4620 N N . GLU B 1 294 ? -20 8.094 -3.486 1 69.31 294 GLU B N 1
ATOM 4621 C CA . GLU B 1 294 ? -19.219 7.121 -4.246 1 69.31 294 GLU B CA 1
ATOM 4622 C C . GLU B 1 294 ? -19.719 7.027 -5.688 1 69.31 294 GLU B C 1
ATOM 4624 O O . GLU B 1 294 ? -20.906 7.18 -5.953 1 69.31 294 GLU B O 1
#

Nearest PDB structures (foldseek):
  3t1b-assembly1_B  TM=6.305E-01  e=2.418E-27  Vibrio cholerae
  3t1b-assembly1_D  TM=6.446E-01  e=2.885E-26  Vibrio cholerae
  3t1b-assembly1_C  TM=6.277E-01  e=4.406E-26  Vibrio cholerae
  3szp-assembly1_B-2  TM=6.318E-01  e=3.904E-26  Vibrio cholerae
  3hhf-assembly1_A  TM=8.679E-01  e=1.122E-18  Neisseria meningitidis serogroup B

InterPro domains:
  IPR000847 LysR, HTH, N-terminal domain [PF00126] (10-63)
  IPR000847 LysR, HTH, N-terminal domain [PS50931] (10-59)
  IPR005119 LysR, substrate-binding [PF03466] (89-288)
  IPR036388 Winged helix-like DNA-binding domain superfamily [G3DSA:1.10.10.10] (3-90)
  IPR036390 Winged helix DNA-binding domain superfamily [SSF46785] (6-111)
  IPR058163 LysR-type transcriptional regulator, proteobacterial-type [PTHR30537] (1-291)

Solvent-accessible surface area (backbone atoms only — not comparable to full-atom values): 31609 Å² total; per-residue (Å²): 130,97,62,74,66,28,48,65,45,41,50,34,23,66,72,54,44,26,53,60,53,20,10,63,73,71,71,50,49,41,66,56,36,52,48,32,33,50,51,35,28,61,72,72,68,46,68,36,62,40,78,48,100,86,51,54,39,67,28,75,64,18,51,56,51,44,56,54,47,50,42,51,52,29,39,50,50,48,56,53,52,66,67,52,72,66,86,82,76,46,63,54,75,46,29,34,36,25,36,62,64,62,36,56,71,48,46,46,56,51,50,49,58,55,39,70,76,24,85,56,30,24,40,35,43,41,70,49,86,66,89,76,53,48,76,84,67,61,38,57,34,31,40,43,71,50,85,77,70,98,46,92,51,43,76,44,77,38,42,76,34,38,32,34,33,32,26,11,63,68,35,34,72,74,74,52,75,58,85,46,77,76,49,42,66,78,39,43,25,42,31,50,88,58,49,62,45,64,36,19,50,92,90,37,79,48,74,64,38,69,50,47,54,42,40,32,22,72,36,68,68,51,45,50,51,40,18,58,71,40,61,22,36,33,73,42,42,43,64,78,43,49,67,39,53,75,72,58,54,27,40,80,42,48,70,79,29,42,19,67,60,46,34,33,28,42,34,32,73,70,54,99,41,67,44,63,64,50,51,51,49,50,52,47,49,37,59,70,28,66,77,62,73,119,130,96,63,72,68,27,47,65,47,41,48,35,23,67,73,54,44,26,54,60,54,21,9,63,72,70,71,50,50,41,68,56,36,53,49,33,34,51,51,35,27,60,72,72,69,48,68,38,62,40,80,50,99,87,50,54,41,66,28,75,63,17,50,56,49,44,57,54,47,50,41,50,51,28,39,49,50,47,55,52,51,64,65,52,74,66,86,82,77,45,61,54,75,48,29,33,37,24,37,62,65,62,35,55,71,48,46,45,56,52,50,50,58,55,39,70,78,23,86,56,32,25,40,36,43,41,72,50,84,64,88,75,51,46,76,85,65,60,37,57,34,32,40,43,72,50,86,78,68,100,46,92,49,41,75,43,76,39,42,77,34,37,33,34,32,33,26,11,62,68,35,34,73,74,72,51,75,57,86,46,77,78,48,42,66,81,39,43,25,41,31,50,89,59,49,62,44,64,35,19,50,91,89,36,77,47,75,67,39,70,50,47,53,44,39,32,24,70,38,69,69,51,45,50,50,40,17,58,71,40,60,23,37,33,73,42,43,41,65,77,43,48,68,36,52,75,72,58,56,27,41,82,41,48,70,79,30,43,18,67,60,45,33,34,28,41,36,30,73,70,53,99,42,66,44,62,63,50,49,52,51,50,53,47,49,38,60,68,28,66,79,61,72,119

Secondary structure (DSSP, 8-state):
----TTHHHHHHHHHHTSHHHHHHHHTS-HHHHHHHHHHHHHHHTS--EEE-SS-EEE-HHHHHHHHHHHHHHHHHHHHHHHH--SS----EEEEEEE-SHHIIIIIHHHHHHHHHH-TTEEEEEEE--SPP-HHHHT-SEEEEESPPP--SEEEEEEEEE-EEEEEEHHHHHHH---SSGGGGGGS-EEESS-SEE--EETTEEPPPEE---SEEES-HHHHHHHHHTTS-EEEEEGGGGHHHHHTTSEEEESGGG----EEEEEEEE--SS--HHHHHHHHHHHHHTTT---/----TTHHHHHHHHHHTSHHHHHHHHTS-HHHHHHHHHHHHHHHTS--EEE-SS-EEE-HHHHHHHHHHHHHHHHHHHHHHHH--SS----EEEEEEE-SHHIIIIIHHHHHHHHHH-TTEEEEEEE--SPP-HHHHT-SEEEEESPPP--SEEEEEEEEE-EEEEEEHHHHHHH---SSGGGGGGS-EEESS-SEE--EETTEEPPPEE---SEEES-HHHHHHHHHTTS-EEEEEGGGTHHHHHTTSEEEESGGG----EEEEEEEE--SS--HHHHHHHHHHHHHTTT---

Organism: NCBI:txid190893

pLDDT: mean 87.86, std 10.8, range [40.66, 98.62]

Foldseek 3Di:
DDDCFLLQLLLLCAVQFHLCRSCVVVVHDSVRSVVRNVVVCVVVVHDQWDDDPPTTHGDPVVLVVSVVSVLVVLVVLVVVQVVVPPDDADADEAEEEEEADCCVPPVVVLVVVVCVSHVRYHYHYHYDPDDDDCSVVVHLKYKDWDDDDPDLKDKDFQDFFWKFKKAAPVLCVVQNADQDPQCLQSWAEEAAPDQFDWWAAPRHIDGTHRHHHDHYYNHLVVSLVCRLVNRTMYMGGPVSCVVCPVVRSIDTGPVNTIGRGTTMIMIGHDGPGRRPVSVVSRVSSNVVRVVPDD/DDDCFLLQLLLLCAVQQHLCRSCVVVVHDSVRSVVRNVVVCVVVVHDQWDDDPPTTHGDPVVLVVSVVSVLVVLVVLVVVQVVVPPDDADADEAEEEEEADCCVPPVVVLVVVVCVSHVRYHYHYHYDPDDDDCSVVVHLKYKDWDDDDPDLKDKDFQDFFWKFKKAFPVLCVVQNADQDPQCLQSWAEEAAPDQFDWWAAPRHIDGTHRHHHDHYYNHLVVSLVCRLVNRTMYMGRPVSCVVCPVVRSIDTGPVNTIGRGTTMIMIGHDGPGRRPVSVVSRVSSNVVRVVPDD